Protein 4HD4 (pdb70)

Nearest PDB structures (foldseek):
  4j6v-assembly1_A  TM=1.002E+00  e=4.045E-57  Priestia megaterium
  6ei4-assembly1_A  TM=1.002E+00  e=2.184E-56  Priestia megaterium
  4j6u-assembly1_A  TM=1.002E+00  e=3.282E-56  Priestia megaterium
  8hpi-assembly1_B  TM=9.990E-01  e=5.672E-55  Priestia megaterium WSH-002
  3nq5-assembly1_A  TM=1.001E+00  e=9.032E-55  Priestia megaterium

InterPro domains:
  IPR002227 Tyrosinase copper-binding domain [PF00264] (34-242)
  IPR002227 Tyrosinase copper-binding domain [PR00092] (60-77)
  IPR002227 Tyrosinase copper-binding domain [PR00092] (89-94)
  IPR002227 Tyrosinase copper-binding domain [PR00092] (203-214)
  IPR002227 Tyrosinase copper-binding domain [PR00092] (223-241)
  IPR002227 Tyrosinase copper-binding domain [PS00497] (60-77)
  IPR002227 Tyrosinase copper-binding domain [PS00498] (224-235)
  IPR008922 Di-copper centre-containing domain superfamily [G3DSA:1.10.1280.10] (1-297)
  IPR008922 Di-copper centre-containing domain superfamily [SSF48056] (3-287)
  IPR050316 Tyrosinase and Hemocyanin [PTHR11474] (7-288)

Sequence (573 aa):
KYRVRKNVLHLTDTEKRDFVRTVLILKEKGIYDRYIAWHGAAGKFHTPPGSDRNAAHHMSSAFLPWHREYLLRFERDLQSINPEVTLPYWEWETDAQMQDPSQSQIWSADFMGGNGNPIKDFIVDTGPFAAGRWTTIDEQGNPSGGLKRNFGATKEAPTLPTRDDVLNALKITQYDTPPWDMTSQNSFRNQLEGFINGPQLHNRVHRWVGGQMGVFPTAPNDPVFFLHHANVDRIWAVWQIIHRNQNYQPMKNGPFGQNFRDPMYPWNTTPEDVMNHRKLGYVYDIELKYRVRKNVLHLTDTEKRDFVRTVLILKEKGIYDRYIAWHGAAGKFHTPPGSDRNAAHMSSAFLPWHREYLLRFERDLQSINPEVTLPYWEWETDAQMQDPSQSQIWSADFMGGNGNPIKDFIVDTGPFAAGRWTTIDEQGNPSGGLKRNFGATKEAPTLPTRDDVLNALKITQYDTPPWDMTSQNSFRNQLEGFINGPQLHNRVHRWVGGQMGVFPTAPNDPVFFLHHANVDRIWAVWQIIHRNQNYQPMKNGPFGQNFRDPMYPWNTTPEDVMNHRKLGYVYDIE

CATH classification: 1.10.1280.10

B-factor: mean 16.25, std 12.98, range [2.0, 130.89]

Secondary structure (DSSP, 8-state):
--EEEPBGGG--HHHHHHHHHHHHHHHHHT-HHHHHHHHHHHHT-BSSTTSS-BSSSSSTTHHHHHHHHHHHHHHHHHHH-TT----B--HHHHTTSS-GGGSGGGSTTTT----BGGGTTB--SSTTSTTTS--B-TTS-B----B--TT-SSS-SSPPPHHHHHHHHT---S--TT-STT-SS-HHHHHHT-TTSS-HHHHHHHHH-GGGGSGGGGGGSTHHHHHHHHHHHHHHHHHHHTTT---S-SSSSPTTTSTTS--TTSS--GGGGS-GGGGTEEEGGG-/--EEEPBGGG--HHHHHHHHHHHHHHHHTTHHHHHHHHHHHHHT-BSSTTSS-BSSSSSTTHHHHHHHHHHHHHHHHHHH-TT----B--HHHHTTSSSGGGSGGGSTTTT----BGGGTTB--SSTTSTTTS--B-TTSSB----B--TT-BTTBSS---HHHHHHHHT---S--TT-STT-SS-HHHHHHT-TTSS-HHHHHHHHH-GGGGSGGGGGGSTHHHHHHHHHHHHHHHHHHHS-S---S-SSSSPTTTSTTS--TTSS--TGGGS-TTTTTEEETT-

Solvent-accessible surface area: 22817 Å² total; per-residue (Å²): 130,211,42,39,0,68,9,2,79,120,18,74,106,86,56,15,165,62,4,11,154,3,1,58,66,0,33,141,92,14,33,0,22,9,3,7,22,4,1,16,16,0,14,63,20,38,3,70,50,53,25,68,36,8,2,0,14,41,0,0,0,0,3,0,0,5,1,10,0,0,3,50,1,0,118,39,0,41,95,53,40,97,153,9,26,0,4,0,4,30,0,11,41,4,22,103,69,173,56,24,42,129,6,108,0,14,43,70,81,0,0,0,11,61,9,33,91,152,96,97,72,23,0,63,64,8,20,0,2,40,86,144,5,102,2,20,54,95,84,8,65,81,56,64,4,0,79,0,38,23,24,67,44,178,76,0,78,62,1,1,60,125,97,45,6,98,69,0,20,147,32,74,60,0,0,21,92,64,37,23,68,76,1,105,112,1,0,0,0,50,0,1,1,50,56,134,40,11,48,4,6,26,28,0,19,107,9,0,13,31,20,0,28,85,51,36,19,0,0,0,0,2,0,0,1,0,0,1,0,0,1,4,13,5,0,3,35,2,31,88,94,31,174,155,58,81,1,40,3,94,148,131,11,25,69,6,0,14,17,149,18,38,0,3,2,10,88,21,19,0,65,85,2,29,66,10,104,169,20,23,0,1,0,29,82,63,146,129,204,44,54,0,75,8,1,72,111,20,69,107,88,56,14,166,60,4,10,153,2,1,58,62,0,28,143,92,16,34,0,22,12,3,8,26,5,4,16,16,0,12,55,18,36,3,65,42,63,32,68,32,4,2,0,30,32,0,0,0,1,4,0,0,8,1,9,0,0,3,51,1,0,115,39,0,42,92,50,41,99,154,9,28,0,2,0,4,29,0,12,48,4,22,138,71,180,66,24,29,120,7,105,0,14,38,71,74,0,0,0,14,55,8,37,88,151,98,97,72,22,0,58,63,8,21,0,1,37,85,140,7,96,1,18,42,99,108,15,53,76,56,68,5,0,83,0,37,24,24,69,48,200,89,0,80,65,2,0,58,133,93,42,8,66,71,0,22,147,30,77,60,1,0,23,92,59,37,17,65,83,0,114,112,0,0,0,0,35,0,0,0,51,35,128,39,7,43,4,10,24,29,0,21,89,10,0,13,31,21,0,25,78,47,43,17,0,0,0,0,2,0,1,2,0,0,2,0,0,2,6,21,1,0,3,38,0,7,122,105,24,67,118,53,70,4,47,3,99,145,134,12,28,59,5,0,14,18,153,19,34,1,3,2,11,87,21,20,0,62,84,1,10,41,12,98,170,21,22,0,17,2,40,113,80

Radius of gyration: 25.29 Å; Cα contacts (8 Å, |Δi|>4): 1157; chains: 2; bounding box: 57×52×77 Å

Foldseek 3Di:
DAAAAEEPVPADLVLQLLQLVLVLVCVVVVNLVVLLVQQLVQCPAALPPPDNHTLCDQFQNVQVNLLVSQLVVQVSSCVVPVNHGHYAHQQQVCLPDPHSQPDPCQDLSHQPHWADVVVVQQGCGHCQGFVNAWFADSVGHTDGGFGWHALPDPQQNTAAHPVLLVVLLPQQACWDPPGGCPTPSHSRNSCCDRDSDNHHVLNVLCRGDTLSNDRSRNSSRVVSSNHSVNSNQSVQVSCVVNVVYFRPDCDPHRASNHQCHQRPPGRDGVVNPRHVVVSPYDYPVVD/DPAAAEAPLPADLVLQLLQLVLVLVCVVVVNLLVLLVQQLVQCPCDLPPVDNDTLCDQFQNVQLNLLVSQLVVQVSSCVSPVNHGHYAHPVQVLLPDPDSQPDCCCDQSHQHGWADVVVVQFGCGHCQGFVNAWFADLVRHTDGGFGWHALPDPQQNTAAHPVLLVVLLVQAACWDPPRGCPTPSHSRNSCCDSPSPNHHVLSVLCRGDTLSNDRSRNSSRVVSSNHSVNSNQSVVVSCVVVVVPFGPPCDPHRQSNHQCHQRPPGRDGSVNPGDVVVSPYDYPVD

Structure (mmCIF, N/CA/C/O backbone):
data_4HD4
#
_entry.id   4HD4
#
_cell.length_a   48.000
_cell.length_b   78.580
_cell.length_c   85.890
_cell.angle_alpha   90.00
_cell.angle_beta   106.13
_cell.angle_gamma   90.00
#
_symmetry.space_group_name_H-M   'P 1 21 1'
#
loop_
_entity.id
_entity.type
_entity.pdbx_description
1 polymer Tyrosinase
2 non-polymer 'COPPER (II) ION'
3 water water
#
loop_
_atom_site.group_PDB
_atom_site.id
_atom_site.type_symbol
_atom_site.label_atom_id
_atom_site.label_alt_id
_atom_site.label_comp_id
_atom_site.label_asym_id
_atom_site.label_entity_id
_atom_site.label_seq_id
_atom_site.pdbx_PDB_ins_code
_atom_site.Cartn_x
_atom_site.Cartn_y
_atom_site.Cartn_z
_atom_site.occupancy
_atom_site.B_iso_or_equiv
_atom_site.auth_seq_id
_atom_site.auth_comp_id
_atom_site.auth_asym_id
_atom_site.auth_atom_id
_atom_site.pdbx_PDB_model_num
ATOM 1 N N . LYS A 1 4 ? 9.718 -3.733 4.556 1.00 36.00 4 LYS A N 1
ATOM 2 C CA . LYS A 1 4 ? 10.062 -3.880 3.148 1.00 37.66 4 LYS A CA 1
ATOM 3 C C . LYS A 1 4 ? 9.089 -3.141 2.237 1.00 46.47 4 LYS A C 1
ATOM 4 O O . LYS A 1 4 ? 9.274 -3.100 1.023 1.00 51.46 4 LYS A O 1
ATOM 10 N N . TYR A 1 5 ? 8.049 -2.566 2.825 1.00 44.20 5 TYR A N 1
ATOM 11 C CA . TYR A 1 5 ? 7.003 -1.919 2.049 1.00 49.19 5 TYR A CA 1
ATOM 12 C C . TYR A 1 5 ? 7.279 -0.430 1.867 1.00 37.63 5 TYR A C 1
ATOM 13 O O . TYR A 1 5 ? 7.198 0.085 0.754 1.00 37.38 5 TYR A O 1
ATOM 22 N N . ARG A 1 6 ? 7.616 0.263 2.951 1.00 28.22 6 ARG A N 1
ATOM 23 C CA . ARG A 1 6 ? 7.930 1.689 2.866 1.00 24.52 6 ARG A CA 1
ATOM 24 C C . ARG A 1 6 ? 9.257 1.856 2.156 1.00 19.55 6 ARG A C 1
ATOM 25 O O . ARG A 1 6 ? 10.280 1.387 2.656 1.00 16.20 6 ARG A O 1
ATOM 33 N N . VAL A 1 7 ? 9.259 2.508 1.001 1.00 15.10 7 VAL A N 1
ATOM 34 C CA . VAL A 1 7 ? 10.513 2.728 0.303 1.00 13.63 7 VAL A CA 1
ATOM 35 C C . VAL A 1 7 ? 10.987 4.172 0.475 1.00 12.19 7 VAL A C 1
ATOM 36 O O . VAL A 1 7 ? 10.274 5.138 0.168 1.00 11.17 7 VAL A O 1
ATOM 40 N N . ARG A 1 8 ? 12.195 4.306 0.999 1.00 11.66 8 ARG A N 1
ATOM 41 C CA . ARG A 1 8 ? 12.802 5.611 1.142 1.00 10.13 8 ARG A CA 1
ATOM 42 C C . ARG A 1 8 ? 13.628 5.904 -0.114 1.00 10.32 8 ARG A C 1
ATOM 43 O O . ARG A 1 8 ? 14.532 5.152 -0.462 1.00 11.59 8 ARG A O 1
ATOM 51 N N . LYS A 1 9 ? 13.257 6.986 -0.799 1.00 8.06 9 LYS A N 1
ATOM 52 C CA . LYS A 1 9 ? 13.785 7.338 -2.117 1.00 11.62 9 LYS A CA 1
ATOM 53 C C . LYS A 1 9 ? 14.825 8.447 -2.072 1.00 11.25 9 LYS A C 1
ATOM 54 O O . LYS A 1 9 ? 14.754 9.345 -1.234 1.00 10.32 9 LYS A O 1
ATOM 60 N N . ASN A 1 10 ? 15.777 8.382 -2.994 1.00 7.81 10 ASN A N 1
ATOM 61 C CA . ASN A 1 10 ? 16.719 9.475 -3.233 1.00 10.21 10 ASN A CA 1
ATOM 62 C C . ASN A 1 10 ? 15.948 10.748 -3.570 1.00 9.88 10 ASN A C 1
ATOM 63 O O . ASN A 1 10 ? 15.021 10.725 -4.392 1.00 10.44 10 ASN A O 1
ATOM 68 N N . VAL A 1 11 ? 16.304 11.856 -2.920 1.00 9.99 11 VAL A N 1
ATOM 69 C CA . VAL A 1 11 ? 15.640 13.139 -3.183 1.00 12.36 11 VAL A CA 1
ATOM 70 C C . VAL A 1 11 ? 15.563 13.517 -4.672 1.00 12.92 11 VAL A C 1
ATOM 71 O O . VAL A 1 11 ? 14.565 14.074 -5.137 1.00 14.50 11 VAL A O 1
ATOM 75 N N . LEU A 1 12 ? 16.616 13.211 -5.415 1.00 17.49 12 LEU A N 1
ATOM 76 C CA . LEU A 1 12 ? 16.671 13.559 -6.832 1.00 20.57 12 LEU A CA 1
ATOM 77 C C . LEU A 1 12 ? 15.744 12.702 -7.691 1.00 20.65 12 LEU A C 1
ATOM 78 O O . LEU A 1 12 ? 15.612 12.950 -8.888 1.00 24.60 12 LEU A O 1
ATOM 83 N N . HIS A 1 13 ? 15.113 11.699 -7.085 1.00 16.63 13 HIS A N 1
ATOM 84 C CA . HIS A 1 13 ? 14.210 10.794 -7.805 1.00 20.65 13 HIS A CA 1
ATOM 85 C C . HIS A 1 13 ? 12.759 11.115 -7.523 1.00 19.49 13 HIS A C 1
ATOM 86 O O . HIS A 1 13 ? 11.853 10.521 -8.112 1.00 21.98 13 HIS A O 1
ATOM 93 N N . LEU A 1 14 ? 12.537 12.029 -6.587 1.00 19.71 14 LEU A N 1
ATOM 94 C CA . LEU A 1 14 ? 11.187 12.345 -6.153 1.00 17.35 14 LEU A CA 1
ATOM 95 C C . LEU A 1 14 ? 10.464 13.100 -7.245 1.00 16.46 14 LEU A C 1
ATOM 96 O O . LEU A 1 14 ? 11.037 13.981 -7.873 1.00 20.30 14 LEU A O 1
ATOM 101 N N . THR A 1 15 ? 9.197 12.765 -7.454 1.00 19.43 15 THR A N 1
ATOM 102 C CA . THR A 1 15 ? 8.369 13.532 -8.364 1.00 21.87 15 THR A CA 1
ATOM 103 C C . THR A 1 15 ? 8.010 14.853 -7.703 1.00 21.99 15 THR A C 1
ATOM 104 O O . THR A 1 15 ? 8.180 15.025 -6.491 1.00 19.75 15 THR A O 1
ATOM 108 N N . ASP A 1 16 ? 7.515 15.788 -8.505 1.00 19.32 16 ASP A N 1
ATOM 109 C CA . ASP A 1 16 ? 7.106 17.085 -7.988 1.00 24.91 16 ASP A CA 1
ATOM 110 C C . ASP A 1 16 ? 6.048 16.936 -6.904 1.00 22.65 16 ASP A C 1
ATOM 111 O O . ASP A 1 16 ? 6.118 17.600 -5.870 1.00 20.99 16 ASP A O 1
ATOM 116 N N . THR A 1 17 ? 5.064 16.072 -7.138 1.00 21.50 17 THR A N 1
ATOM 117 C CA . THR A 1 17 ? 4.006 15.888 -6.152 1.00 20.69 17 THR A CA 1
ATOM 118 C C . THR A 1 17 ? 4.531 15.206 -4.879 1.00 18.55 17 THR A C 1
ATOM 119 O O . THR A 1 17 ? 4.115 15.555 -3.775 1.00 18.37 17 THR A O 1
ATOM 123 N N . GLU A 1 18 ? 5.469 14.270 -5.023 1.00 18.58 18 GLU A N 1
ATOM 124 C CA . GLU A 1 18 ? 6.076 13.632 -3.849 1.00 18.40 18 GLU A CA 1
ATOM 125 C C . GLU A 1 18 ? 6.784 14.670 -2.971 1.00 15.98 18 GLU A C 1
ATOM 126 O O . GLU A 1 18 ? 6.727 14.611 -1.744 1.00 15.55 18 GLU A O 1
ATOM 132 N N . LYS A 1 19 ? 7.463 15.611 -3.606 1.00 15.69 19 LYS A N 1
ATOM 133 C CA . LYS A 1 19 ? 8.160 16.658 -2.873 1.00 16.87 19 LYS A CA 1
ATOM 134 C C . LYS A 1 19 ? 7.168 17.575 -2.197 1.00 14.73 19 LYS A C 1
ATOM 135 O O . LYS A 1 19 ? 7.363 17.970 -1.054 1.00 12.40 19 LYS A O 1
ATOM 141 N N . ARG A 1 20 ? 6.095 17.899 -2.913 1.00 15.86 20 ARG A N 1
ATOM 142 C CA . ARG A 1 20 ? 5.041 18.755 -2.389 1.00 19.20 20 ARG A CA 1
ATOM 143 C C . ARG A 1 20 ? 4.382 18.104 -1.175 1.00 15.50 20 ARG A C 1
ATOM 144 O O . ARG A 1 20 ? 4.098 18.766 -0.172 1.00 14.94 20 ARG A O 1
ATOM 152 N N . ASP A 1 21 ? 4.144 16.800 -1.282 1.00 15.33 21 ASP A N 1
ATOM 153 C CA . ASP A 1 21 ? 3.454 16.062 -0.234 1.00 16.66 21 ASP A CA 1
ATOM 154 C C . ASP A 1 21 ? 4.318 15.907 1.005 1.00 12.10 21 ASP A C 1
ATOM 155 O O . ASP A 1 21 ? 3.817 15.985 2.111 1.00 10.67 21 ASP A O 1
ATOM 160 N N . PHE A 1 22 ? 5.612 15.688 0.816 1.00 11.53 22 PHE A N 1
ATOM 161 C CA . PHE A 1 22 ? 6.539 15.631 1.942 1.00 9.84 22 PHE A CA 1
ATOM 162 C C . PHE A 1 22 ? 6.578 16.960 2.680 1.00 10.88 22 PHE A C 1
ATOM 163 O O . PHE A 1 22 ? 6.424 17.008 3.898 1.00 10.19 22 PHE A O 1
ATOM 171 N N . VAL A 1 23 ? 6.799 18.045 1.940 1.00 8.65 23 VAL A N 1
ATOM 172 C CA . VAL A 1 23 ? 6.839 19.363 2.558 1.00 8.41 23 VAL A CA 1
ATOM 173 C C . VAL A 1 23 ? 5.554 19.649 3.309 1.00 12.12 23 VAL A C 1
ATOM 174 O O . VAL A 1 23 ? 5.583 20.100 4.450 1.00 10.87 23 VAL A O 1
ATOM 178 N N . ARG A 1 24 ? 4.425 19.401 2.650 1.00 9.14 24 ARG A N 1
ATOM 179 C CA . ARG A 1 24 ? 3.108 19.630 3.244 1.00 13.03 24 ARG A CA 1
ATOM 180 C C . ARG A 1 24 ? 2.970 18.899 4.575 1.00 11.63 24 ARG A C 1
ATOM 181 O O . ARG A 1 24 ? 2.435 19.426 5.549 1.00 11.90 24 ARG A O 1
ATOM 189 N N . THR A 1 25 ? 3.426 17.652 4.583 1.00 10.68 25 THR A N 1
ATOM 190 C CA . THR A 1 25 ? 3.309 16.792 5.749 1.00 8.25 25 THR A CA 1
ATOM 191 C C . THR A 1 25 ? 4.185 17.283 6.894 1.00 8.48 25 THR A C 1
ATOM 192 O O . THR A 1 25 ? 3.755 17.286 8.045 1.00 8.60 25 THR A O 1
ATOM 196 N N . VAL A 1 26 ? 5.411 17.693 6.590 1.00 7.68 26 VAL A N 1
ATOM 197 C CA . VAL A 1 26 ? 6.301 18.228 7.626 1.00 6.90 26 VAL A CA 1
ATOM 198 C C . VAL A 1 26 ? 5.683 19.481 8.245 1.00 7.47 26 VAL A C 1
ATOM 199 O O . VAL A 1 26 ? 5.732 19.688 9.457 1.00 7.67 26 VAL A O 1
ATOM 203 N N . LEU A 1 27 ? 5.099 20.325 7.398 1.00 8.23 27 LEU A N 1
ATOM 204 C CA . LEU A 1 27 ? 4.473 21.558 7.887 1.00 7.03 27 LEU A CA 1
ATOM 205 C C . LEU A 1 27 ? 3.275 21.283 8.801 1.00 11.60 27 LEU A C 1
ATOM 206 O O . LEU A 1 27 ? 2.989 22.048 9.732 1.00 9.08 27 LEU A O 1
ATOM 211 N N . ILE A 1 28 ? 2.581 20.180 8.556 1.00 8.22 28 ILE A N 1
ATOM 212 C CA . ILE A 1 28 ? 1.492 19.771 9.448 1.00 11.04 28 ILE A CA 1
ATOM 213 C C . ILE A 1 28 ? 2.044 19.291 10.801 1.00 9.79 28 ILE A C 1
ATOM 214 O O . ILE A 1 28 ? 1.534 19.669 11.864 1.00 9.92 28 ILE A O 1
ATOM 219 N N . LEU A 1 29 ? 3.091 18.468 10.748 1.00 7.79 29 LEU A N 1
ATOM 220 C CA . LEU A 1 29 ? 3.767 18.001 11.960 1.00 9.04 29 LEU A CA 1
ATOM 221 C C . LEU A 1 29 ? 4.225 19.185 12.793 1.00 9.71 29 LEU A C 1
ATOM 222 O O . LEU A 1 29 ? 4.139 19.165 14.020 1.00 9.44 29 LEU A O 1
ATOM 227 N N . LYS A 1 30 ? 4.717 20.218 12.117 1.00 7.64 30 LYS A N 1
ATOM 228 C CA . LYS A 1 30 ? 5.168 21.425 12.792 1.00 6.25 30 LYS A CA 1
ATOM 229 C C . LYS A 1 30 ? 3.973 22.127 13.455 1.00 9.84 30 LYS A C 1
ATOM 230 O O . LYS A 1 30 ? 4.032 22.512 14.628 1.00 10.31 30 LYS A O 1
ATOM 236 N N . GLU A 1 31 ? 2.896 22.298 12.697 1.00 9.10 31 GLU A N 1
ATOM 237 C CA . GLU A 1 31 ? 1.734 23.048 13.185 1.00 13.02 31 GLU A CA 1
ATOM 238 C C . GLU A 1 31 ? 1.093 22.361 14.395 1.00 13.24 31 GLU A C 1
ATOM 239 O O . GLU A 1 31 ? 0.595 23.025 15.316 1.00 13.80 31 GLU A O 1
ATOM 245 N N . LYS A 1 32 ? 1.104 21.036 14.386 1.00 12.53 32 LYS A N 1
ATOM 246 C CA . LYS A 1 32 ? 0.506 20.253 15.469 1.00 13.28 32 LYS A CA 1
ATOM 247 C C . LYS A 1 32 ? 1.318 20.270 16.756 1.00 16.34 32 LYS A C 1
ATOM 248 O O . LYS A 1 32 ? 0.804 19.925 17.821 1.00 19.19 32 LYS A O 1
ATOM 254 N N . GLY A 1 33 ? 2.585 20.653 16.655 1.00 12.71 33 GLY A N 1
ATOM 255 C CA . GLY A 1 33 ? 3.457 20.730 17.822 1.00 13.86 33 GLY A CA 1
ATOM 256 C C . GLY A 1 33 ? 4.330 19.498 17.966 1.00 11.59 33 GLY A C 1
ATOM 257 O O . GLY A 1 33 ? 5.135 19.385 18.898 1.00 11.57 33 GLY A O 1
ATOM 258 N N . ILE A 1 34 ? 4.170 18.577 17.020 1.00 11.31 34 ILE A N 1
ATOM 259 C CA . ILE A 1 34 ? 4.854 17.287 17.045 1.00 10.18 34 ILE A CA 1
ATOM 260 C C . ILE A 1 34 ? 6.327 17.409 16.645 1.00 8.58 34 ILE A C 1
ATOM 261 O O . ILE A 1 34 ? 7.203 16.781 17.235 1.00 7.51 34 ILE A O 1
ATOM 266 N N . TYR A 1 35 ? 6.599 18.234 15.642 1.00 7.01 35 TYR A N 1
ATOM 267 C CA . TYR A 1 35 ? 7.961 18.408 15.157 1.00 8.82 35 TYR A CA 1
ATOM 268 C C . TYR A 1 35 ? 8.883 18.837 16.298 1.00 8.55 35 TYR A C 1
ATOM 269 O O . TYR A 1 35 ? 10.012 18.347 16.410 1.00 6.33 35 TYR A O 1
ATOM 278 N N . ASP A 1 36 ? 8.400 19.741 17.150 1.00 4.27 36 ASP A N 1
ATOM 279 C CA . ASP A 1 36 ? 9.175 20.213 18.296 1.00 8.74 36 ASP A CA 1
ATOM 280 C C . ASP A 1 36 ? 9.700 19.088 19.187 1.00 6.43 36 ASP A C 1
ATOM 281 O O . ASP A 1 36 ? 10.784 19.204 19.745 1.00 7.81 36 ASP A O 1
ATOM 286 N N . ARG A 1 37 ? 8.946 18.000 19.312 1.00 7.55 37 ARG A N 1
ATOM 287 C CA . ARG A 1 37 ? 9.424 16.868 20.112 1.00 6.40 37 ARG A CA 1
ATOM 288 C C . ARG A 1 37 ? 10.731 16.313 19.561 1.00 6.46 37 ARG A C 1
ATOM 289 O O . ARG A 1 37 ? 11.611 15.884 20.313 1.00 5.36 37 ARG A O 1
ATOM 297 N N . TYR A 1 38 ? 10.864 16.320 18.242 1.00 7.06 38 TYR A N 1
ATOM 298 C CA . TYR A 1 38 ? 12.088 15.798 17.630 1.00 5.47 38 TYR A CA 1
ATOM 299 C C . TYR A 1 38 ? 13.272 16.714 17.855 1.00 6.66 38 TYR A C 1
ATOM 300 O O . TYR A 1 38 ? 14.378 16.242 18.105 1.00 8.71 38 TYR A O 1
ATOM 309 N N . ILE A 1 39 ? 13.055 18.023 17.788 1.00 6.33 39 ILE A N 1
ATOM 310 C CA . ILE A 1 39 ? 14.145 18.930 18.104 1.00 5.78 39 ILE A CA 1
ATOM 311 C C . ILE A 1 39 ? 14.571 18.698 19.547 1.00 4.40 39 ILE A C 1
ATOM 312 O O . ILE A 1 39 ? 15.754 18.593 19.839 1.00 5.75 39 ILE A O 1
ATOM 317 N N . ALA A 1 40 ? 13.595 18.620 20.445 1.00 5.87 40 ALA A N 1
ATOM 318 C CA . ALA A 1 40 ? 13.896 18.483 21.872 1.00 7.93 40 ALA A CA 1
ATOM 319 C C . ALA A 1 40 ? 14.595 17.159 22.232 1.00 6.53 40 ALA A C 1
ATOM 320 O O . ALA A 1 40 ? 15.580 17.166 22.974 1.00 7.10 40 ALA A O 1
ATOM 322 N N . TRP A 1 41 ? 14.099 16.038 21.711 1.00 5.90 41 TRP A N 1
ATOM 323 C CA . TRP A 1 41 ? 14.708 14.733 21.992 1.00 7.98 41 TRP A CA 1
ATOM 324 C C . TRP A 1 41 ? 16.180 14.720 21.592 1.00 6.95 41 TRP A C 1
ATOM 325 O O . TRP A 1 41 ? 17.031 14.168 22.295 1.00 6.36 41 TRP A O 1
ATOM 336 N N . HIS A 1 42 ? 16.481 15.295 20.433 1.00 7.36 42 HIS A N 1
ATOM 337 C CA . HIS A 1 42 ? 17.848 15.278 19.933 1.00 7.16 42 HIS A CA 1
ATOM 338 C C . HIS A 1 42 ? 18.742 16.118 20.838 1.00 8.19 42 HIS A C 1
ATOM 339 O O . HIS A 1 42 ? 19.870 15.737 21.144 1.00 8.32 42 HIS A O 1
ATOM 346 N N . GLY A 1 43 ? 18.222 17.253 21.289 1.00 8.17 43 GLY A N 1
ATOM 347 C CA . GLY A 1 43 ? 18.983 18.104 22.187 1.00 8.89 43 GLY A CA 1
ATOM 348 C C . GLY A 1 43 ? 19.200 17.420 23.532 1.00 10.63 43 GLY A C 1
ATOM 349 O O . GLY A 1 43 ? 20.292 17.489 24.103 1.00 9.47 43 GLY A O 1
ATOM 350 N N . ALA A 1 44 ? 18.153 16.764 24.037 1.00 9.26 44 ALA A N 1
ATOM 351 C CA . ALA A 1 44 ? 18.222 16.046 25.309 1.00 8.42 44 ALA A CA 1
ATOM 352 C C . ALA A 1 44 ? 19.268 14.943 25.296 1.00 6.92 44 ALA A C 1
ATOM 353 O O . ALA A 1 44 ? 20.007 14.760 26.263 1.00 6.81 44 ALA A O 1
ATOM 355 N N . ALA A 1 45 ? 19.305 14.178 24.210 1.00 4.84 45 ALA A N 1
ATOM 356 C CA . ALA A 1 45 ? 20.238 13.051 24.123 1.00 5.37 45 ALA A CA 1
ATOM 357 C C . ALA A 1 45 ? 21.679 13.527 24.104 1.00 8.88 45 ALA A C 1
ATOM 358 O O . ALA A 1 45 ? 22.556 12.932 24.730 1.00 9.51 45 ALA A O 1
ATOM 360 N N . GLY A 1 46 ? 21.906 14.629 23.399 1.00 8.55 46 GLY A N 1
ATOM 361 C CA . GLY A 1 46 ? 23.226 15.222 23.272 1.00 12.95 46 GLY A CA 1
ATOM 362 C C . GLY A 1 46 ? 23.813 15.687 24.589 1.00 14.51 46 GLY A C 1
ATOM 363 O O . GLY A 1 46 ? 25.025 15.799 24.723 1.00 17.03 46 GLY A O 1
ATOM 364 N N . LYS A 1 47 ? 22.954 15.943 25.566 1.00 14.27 47 LYS A N 1
ATOM 365 C CA . LYS A 1 47 ? 23.397 16.383 26.886 1.00 14.66 47 LYS A CA 1
ATOM 366 C C . LYS A 1 47 ? 23.446 15.231 27.888 1.00 14.70 47 LYS A C 1
ATOM 367 O O . LYS A 1 47 ? 23.791 15.437 29.055 1.00 15.70 47 LYS A O 1
ATOM 373 N N . PHE A 1 48 ? 23.108 14.027 27.422 1.00 9.37 48 PHE A N 1
ATOM 374 C CA . PHE A 1 48 ? 23.103 12.828 28.261 1.00 9.34 48 PHE A CA 1
ATOM 375 C C . PHE A 1 48 ? 24.404 12.064 28.078 1.00 12.18 48 PHE A C 1
ATOM 376 O O . PHE A 1 48 ? 24.554 11.268 27.152 1.00 11.43 48 PHE A O 1
ATOM 384 N N . HIS A 1 49 ? 25.347 12.314 28.971 1.00 11.21 49 HIS A N 1
ATOM 385 C CA . HIS A 1 49 ? 26.699 11.805 28.794 1.00 12.66 49 HIS A CA 1
ATOM 386 C C . HIS A 1 49 ? 26.891 10.405 29.358 1.00 9.53 49 HIS A C 1
ATOM 387 O O . HIS A 1 49 ? 26.407 10.090 30.450 1.00 10.70 49 HIS A O 1
ATOM 394 N N . THR A 1 50 ? 27.596 9.566 28.601 1.00 8.58 50 THR A N 1
ATOM 395 C CA . THR A 1 50 ? 27.769 8.167 28.954 1.00 10.14 50 THR A CA 1
ATOM 396 C C . THR A 1 50 ? 29.245 7.774 29.040 1.00 10.26 50 THR A C 1
ATOM 397 O O . THR A 1 50 ? 29.858 7.411 28.022 1.00 11.33 50 THR A O 1
ATOM 401 N N . PRO A 1 51 ? 29.824 7.820 30.250 1.00 9.42 51 PRO A N 1
ATOM 402 C CA . PRO A 1 51 ? 29.212 8.222 31.523 1.00 10.99 51 PRO A CA 1
ATOM 403 C C . PRO A 1 51 ? 29.342 9.724 31.769 1.00 12.20 51 PRO A C 1
ATOM 404 O O . PRO A 1 51 ? 30.013 10.410 31.004 1.00 12.69 51 PRO A O 1
ATOM 408 N N . PRO A 1 52 ? 28.686 10.239 32.819 1.00 11.89 52 PRO A N 1
ATOM 409 C CA . PRO A 1 52 ? 28.810 11.656 33.161 1.00 14.47 52 PRO A CA 1
ATOM 410 C C . PRO A 1 52 ? 30.272 12.086 33.186 1.00 17.14 52 PRO A C 1
ATOM 411 O O . PRO A 1 52 ? 31.111 11.391 33.754 1.00 16.05 52 PRO A O 1
ATOM 415 N N . GLY A 1 53 ? 30.606 13.191 32.569 1.00 18.64 53 GLY A N 1
ATOM 416 C CA . GLY A 1 53 ? 31.993 13.590 32.516 1.00 19.65 53 GLY A CA 1
ATOM 417 C C . GLY A 1 53 ? 32.681 13.221 31.210 1.00 20.67 53 GLY A C 1
ATOM 418 O O . GLY A 1 53 ? 33.703 13.765 30.890 1.00 22.17 53 GLY A O 1
ATOM 419 N N . SER A 1 54 ? 32.106 12.297 30.457 1.00 16.06 54 SER A N 1
ATOM 420 C CA . SER A 1 54 ? 32.671 11.906 29.178 1.00 15.97 54 SER A CA 1
ATOM 421 C C . SER A 1 54 ? 32.052 12.745 28.061 1.00 16.86 54 SER A C 1
ATOM 422 O O . SER A 1 54 ? 30.969 13.254 28.223 1.00 18.34 54 SER A O 1
ATOM 425 N N . ASP A 1 55 ? 32.730 12.876 26.929 1.00 17.77 55 ASP A N 1
ATOM 426 C CA . ASP A 1 55 ? 32.109 13.534 25.789 1.00 14.07 55 ASP A CA 1
ATOM 427 C C . ASP A 1 55 ? 31.153 12.607 25.030 1.00 15.03 55 ASP A C 1
ATOM 428 O O . ASP A 1 55 ? 30.350 13.077 24.250 1.00 13.68 55 ASP A O 1
ATOM 433 N N . ARG A 1 56 ? 31.239 11.302 25.270 1.00 13.33 56 ARG A N 1
ATOM 434 C CA . ARG A 1 56 ? 30.271 10.399 24.694 1.00 10.77 56 ARG A CA 1
ATOM 435 C C . ARG A 1 56 ? 28.915 10.801 25.211 1.00 11.69 56 ARG A C 1
ATOM 436 O O . ARG A 1 56 ? 28.774 11.203 26.342 1.00 11.44 56 ARG A O 1
ATOM 444 N N . ASN A 1 57 ? 27.920 10.691 24.350 1.00 11.26 57 ASN A N 1
ATOM 445 C CA . ASN A 1 57 ? 26.547 10.894 24.794 1.00 8.88 57 ASN A CA 1
ATOM 446 C C . ASN A 1 57 ? 25.601 9.923 24.142 1.00 8.29 57 ASN A C 1
ATOM 447 O O . ASN A 1 57 ? 26.021 9.108 23.359 1.00 6.75 57 ASN A O 1
ATOM 452 N N . ALA A 1 58 ? 24.330 9.989 24.511 1.00 8.15 58 ALA A N 1
ATOM 453 C CA . ALA A 1 58 ? 23.400 8.970 24.048 1.00 5.19 58 ALA A CA 1
ATOM 454 C C . ALA A 1 58 ? 23.236 8.919 22.529 1.00 6.93 58 ALA A C 1
ATOM 455 O O . ALA A 1 58 ? 22.936 7.849 21.954 1.00 5.42 58 ALA A O 1
ATOM 457 N N . ALA A 1 59 ? 23.432 10.064 21.881 1.00 6.13 59 ALA A N 1
ATOM 458 C CA . ALA A 1 59 ? 23.122 10.194 20.464 1.00 7.93 59 ALA A CA 1
ATOM 459 C C . ALA A 1 59 ? 24.347 10.273 19.558 1.00 7.86 59 ALA A C 1
ATOM 460 O O . ALA A 1 59 ? 24.210 10.114 18.346 1.00 8.33 59 ALA A O 1
ATOM 462 N N A HIS A 1 60 ? 25.528 10.493 20.137 0.24 8.46 60 HIS A N 1
ATOM 463 N N B HIS A 1 60 ? 25.448 10.745 20.096 0.76 8.46 60 HIS A N 1
ATOM 464 C CA A HIS A 1 60 ? 26.709 10.721 19.307 0.24 10.37 60 HIS A CA 1
ATOM 465 C CA B HIS A 1 60 ? 26.619 10.714 19.319 0.76 10.37 60 HIS A CA 1
ATOM 466 C C A HIS A 1 60 ? 28.043 10.229 19.882 0.24 9.19 60 HIS A C 1
ATOM 467 C C B HIS A 1 60 ? 27.855 10.584 20.114 0.76 9.19 60 HIS A C 1
ATOM 468 O O A HIS A 1 60 ? 28.093 9.448 20.841 0.24 8.57 60 HIS A O 1
ATOM 469 O O B HIS A 1 60 ? 27.888 10.645 21.328 0.76 8.57 60 HIS A O 1
ATOM 482 N N . MET A 1 61 ? 28.989 10.803 19.320 1.00 9.85 61 MET A N 1
ATOM 483 C CA . MET A 1 61 ? 30.366 10.568 19.790 1.00 7.17 61 MET A CA 1
ATOM 484 C C . MET A 1 61 ? 30.666 9.204 20.461 1.00 10.39 61 MET A C 1
ATOM 485 O O . MET A 1 61 ? 31.627 9.055 21.194 1.00 6.41 61 MET A O 1
ATOM 490 N N . SER A 1 62 ? 29.828 8.221 20.156 1.00 8.07 62 SER A N 1
ATOM 491 C CA . SER A 1 62 ? 30.028 6.829 20.576 1.00 9.03 62 SER A CA 1
ATOM 492 C C . SER A 1 62 ? 29.212 5.853 19.694 1.00 5.58 62 SER A C 1
ATOM 493 O O . SER A 1 62 ? 28.604 6.256 18.731 1.00 7.80 62 SER A O 1
ATOM 496 N N . SER A 1 63 ? 29.225 4.573 20.061 1.00 4.35 63 SER A N 1
ATOM 497 C CA . SER A 1 63 ? 28.651 3.506 19.240 1.00 5.69 63 SER A CA 1
ATOM 498 C C . SER A 1 63 ? 27.165 3.664 18.917 1.00 4.08 63 SER A C 1
ATOM 499 O O . SER A 1 63 ? 26.707 3.222 17.865 1.00 5.04 63 SER A O 1
ATOM 502 N N . ALA A 1 64 ? 26.406 4.253 19.837 1.00 4.60 64 ALA A N 1
ATOM 503 C CA . ALA A 1 64 ? 24.950 4.365 19.645 1.00 2.01 64 ALA A CA 1
ATOM 504 C C . ALA A 1 64 ? 24.552 5.390 18.591 1.00 4.56 64 ALA A C 1
ATOM 505 O O . ALA A 1 64 ? 23.383 5.491 18.231 1.00 3.77 64 ALA A O 1
ATOM 507 N N . PHE A 1 65 ? 25.519 6.163 18.106 1.00 3.96 65 PHE A N 1
ATOM 508 C CA . PHE A 1 65 ? 25.244 7.195 17.111 1.00 3.95 65 PHE A CA 1
ATOM 509 C C . PHE A 1 65 ? 24.316 6.675 16.001 1.00 3.56 65 PHE A C 1
ATOM 510 O O . PHE A 1 65 ? 23.296 7.298 15.685 1.00 3.48 65 PHE A O 1
ATOM 518 N N . LEU A 1 66 ? 24.665 5.524 15.423 1.00 4.15 66 LEU A N 1
ATOM 519 C CA . LEU A 1 66 ? 23.894 4.984 14.303 1.00 2.59 66 LEU A CA 1
ATOM 520 C C . LEU A 1 66 ? 22.502 4.455 14.689 1.00 2.07 66 LEU A C 1
ATOM 521 O O . LEU A 1 66 ? 21.503 4.844 14.093 1.00 4.20 66 LEU A O 1
ATOM 526 N N . PRO A 1 67 ? 22.420 3.569 15.687 1.00 2.25 67 PRO A N 1
ATOM 527 C CA . PRO A 1 67 ? 21.085 3.073 16.050 1.00 2.57 67 PRO A CA 1
ATOM 528 C C . PRO A 1 67 ? 20.175 4.154 16.629 1.00 2.90 67 PRO A C 1
ATOM 529 O O . PRO A 1 67 ? 18.973 4.090 16.398 1.00 2.00 67 PRO A O 1
ATOM 533 N N . TRP A 1 68 ? 20.743 5.097 17.379 1.00 2.34 68 TRP A N 1
ATOM 534 C CA . TRP A 1 68 ? 19.956 6.192 17.960 1.00 3.06 68 TRP A CA 1
ATOM 535 C C . TRP A 1 68 ? 19.267 6.964 16.840 1.00 2.45 68 TRP A C 1
ATOM 536 O O . TRP A 1 68 ? 18.064 7.232 16.909 1.00 4.91 68 TRP A O 1
ATOM 547 N N . HIS A 1 69 ? 20.015 7.300 15.795 1.00 2.00 69 HIS A N 1
ATOM 548 C CA . HIS A 1 69 ? 19.421 8.080 14.713 1.00 2.11 69 HIS A CA 1
ATOM 549 C C . HIS A 1 69 ? 18.463 7.245 13.867 1.00 5.77 69 HIS A C 1
ATOM 550 O O . HIS A 1 69 ? 17.455 7.771 13.367 1.00 3.89 69 HIS A O 1
ATOM 557 N N . ARG A 1 70 ? 18.743 5.948 13.748 1.00 2.88 70 ARG A N 1
ATOM 558 C CA . ARG A 1 70 ? 17.809 5.050 13.069 1.00 4.22 70 ARG A CA 1
ATOM 559 C C . ARG A 1 70 ? 16.458 5.037 13.780 1.00 3.96 70 ARG A C 1
ATOM 560 O O . ARG A 1 70 ? 15.405 5.160 13.143 1.00 5.72 70 ARG A O 1
ATOM 568 N N . GLU A 1 71 ? 16.486 4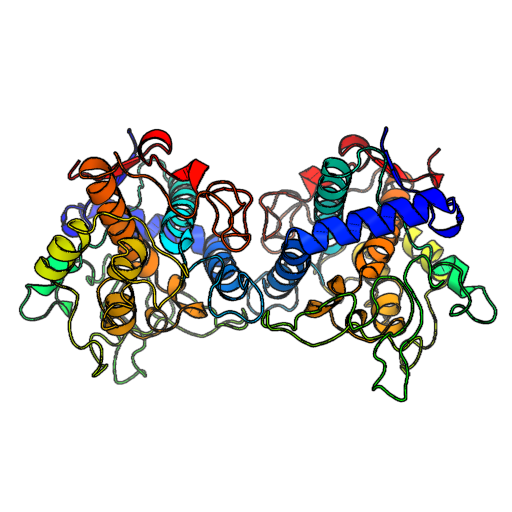.919 15.102 1.00 2.55 71 GLU A N 1
ATOM 569 C CA . GLU A 1 71 ? 15.256 4.964 15.883 1.00 5.21 71 GLU A CA 1
ATOM 570 C C . GLU A 1 71 ? 14.561 6.336 15.766 1.00 5.27 71 GLU A C 1
ATOM 571 O O . GLU A 1 71 ? 13.327 6.415 15.642 1.00 5.12 71 GLU A O 1
ATOM 577 N N . TYR A 1 72 ? 15.360 7.403 15.781 1.00 4.11 72 TYR A N 1
ATOM 578 C CA . TYR A 1 72 ? 14.850 8.773 15.733 1.00 4.60 72 TYR A CA 1
ATOM 579 C C . TYR A 1 72 ? 14.091 8.929 14.426 1.00 4.27 72 TYR A C 1
ATOM 580 O O . TYR A 1 72 ? 12.937 9.376 14.431 1.00 7.00 72 TYR A O 1
ATOM 589 N N . LEU A 1 73 ? 14.713 8.498 13.319 1.00 5.24 73 LEU A N 1
ATOM 590 C CA . LEU A 1 73 ? 14.096 8.617 11.995 1.00 4.45 73 LEU A CA 1
ATOM 591 C C . LEU A 1 73 ? 12.862 7.734 11.863 1.00 6.01 73 LEU A C 1
ATOM 592 O O . LEU A 1 73 ? 11.884 8.110 11.207 1.00 6.86 73 LEU A O 1
ATOM 597 N N . LEU A 1 74 ? 12.918 6.539 12.444 1.00 5.63 74 LEU A N 1
ATOM 598 C CA . LEU A 1 74 ? 11.772 5.643 12.401 1.00 4.45 74 LEU A CA 1
ATOM 599 C C . LEU A 1 74 ? 10.548 6.324 13.009 1.00 7.08 74 LEU A C 1
ATOM 600 O O . LEU A 1 74 ? 9.468 6.324 12.410 1.00 7.47 74 LEU A O 1
ATOM 605 N N . ARG A 1 75 ? 10.719 6.901 14.199 1.00 6.03 75 ARG A N 1
ATOM 606 C CA . ARG A 1 75 ? 9.609 7.557 14.878 1.00 6.20 75 ARG A CA 1
ATOM 607 C C . ARG A 1 75 ? 9.105 8.728 14.045 1.00 6.71 75 ARG A C 1
ATOM 608 O O . ARG A 1 75 ? 7.896 8.948 13.922 1.00 8.24 75 ARG A O 1
ATOM 616 N N . PHE A 1 76 ? 10.037 9.474 13.467 1.00 5.82 76 PHE A N 1
ATOM 617 C CA . PHE A 1 76 ? 9.672 10.608 12.633 1.00 7.63 76 PHE A CA 1
ATOM 618 C C . PHE A 1 76 ? 8.828 10.149 11.457 1.00 5.46 76 PHE A C 1
ATOM 619 O O . PHE A 1 76 ? 7.769 10.712 11.178 1.00 6.86 76 PHE A O 1
ATOM 627 N N . GLU A 1 77 ? 9.279 9.095 10.792 1.00 4.92 77 GLU A N 1
ATOM 628 C CA . GLU A 1 77 ? 8.587 8.589 9.614 1.00 7.23 77 GLU A CA 1
ATOM 629 C C . GLU A 1 77 ? 7.197 8.090 10.013 1.00 6.47 77 GLU A C 1
ATOM 630 O O . GLU A 1 77 ? 6.206 8.312 9.304 1.00 10.65 77 GLU A O 1
ATOM 636 N N . ARG A 1 78 ? 7.120 7.428 11.158 1.00 8.51 78 ARG A N 1
ATOM 637 C CA . ARG A 1 78 ? 5.830 6.948 11.641 1.00 9.08 78 ARG A CA 1
ATOM 638 C C . ARG A 1 78 ? 4.846 8.097 11.865 1.00 10.55 78 ARG A C 1
ATOM 639 O O . ARG A 1 78 ? 3.649 7.960 11.597 1.00 10.21 78 ARG A O 1
ATOM 647 N N . ASP A 1 79 ? 5.355 9.222 12.354 1.00 9.96 79 ASP A N 1
ATOM 648 C CA . ASP A 1 79 ? 4.544 10.428 12.517 1.00 9.81 79 ASP A CA 1
ATOM 649 C C . ASP A 1 79 ? 4.123 11.027 11.169 1.00 9.55 79 ASP A C 1
ATOM 650 O O . ASP A 1 79 ? 2.987 11.469 11.016 1.00 11.18 79 ASP A O 1
ATOM 655 N N . LEU A 1 80 ? 5.031 11.036 10.197 1.00 8.16 80 LEU A N 1
ATOM 656 C CA . LEU A 1 80 ? 4.678 11.438 8.838 1.00 10.40 80 LEU A CA 1
ATOM 657 C C . LEU A 1 80 ? 3.560 10.546 8.290 1.00 9.49 80 LEU A C 1
ATOM 658 O O . LEU A 1 80 ? 2.610 11.031 7.692 1.00 10.44 80 LEU A O 1
ATOM 663 N N . GLN A 1 81 ? 3.703 9.235 8.474 1.00 10.21 81 GLN A N 1
ATOM 664 C CA . GLN A 1 81 ? 2.733 8.264 7.972 1.00 10.23 81 GLN A CA 1
ATOM 665 C C . GLN A 1 81 ? 1.338 8.437 8.580 1.00 12.81 81 GLN A C 1
ATOM 666 O O . GLN A 1 81 ? 0.336 8.145 7.917 1.00 15.18 81 GLN A O 1
ATOM 672 N N . SER A 1 82 ? 1.275 8.875 9.835 1.00 11.76 82 SER A N 1
ATOM 673 C CA . SER A 1 82 ? -0.007 9.070 10.515 1.00 12.57 82 SER A CA 1
ATOM 674 C C . SER A 1 82 ? -0.812 10.169 9.839 1.00 16.02 82 SER A C 1
ATOM 675 O O . SER A 1 82 ? -2.040 10.124 9.816 1.00 19.18 82 SER A O 1
ATOM 678 N N . ILE A 1 83 ? -0.098 11.164 9.313 1.00 11.04 83 ILE A N 1
ATOM 679 C CA . ILE A 1 83 ? -0.703 12.260 8.561 1.00 14.37 83 ILE A CA 1
ATOM 680 C C . ILE A 1 83 ? -1.026 11.853 7.126 1.00 15.86 83 ILE A C 1
ATOM 681 O O . ILE A 1 83 ? -2.121 12.122 6.623 1.00 15.57 83 ILE A O 1
ATOM 686 N N . ASN A 1 84 ? -0.066 11.212 6.464 1.00 12.90 84 ASN A N 1
ATOM 687 C CA . ASN A 1 84 ? -0.202 10.841 5.054 1.00 15.45 84 ASN A CA 1
ATOM 688 C C . ASN A 1 84 ? 0.536 9.534 4.795 1.00 17.51 84 ASN A C 1
ATOM 689 O O . ASN A 1 84 ? 1.760 9.530 4.658 1.00 15.02 84 ASN A O 1
ATOM 694 N N . PRO A 1 85 ? -0.208 8.417 4.728 1.00 16.72 85 PRO A N 1
ATOM 695 C CA . PRO A 1 85 ? 0.347 7.063 4.572 1.00 17.68 85 PRO A CA 1
ATOM 696 C C . PRO A 1 85 ? 1.201 6.867 3.314 1.00 20.09 85 PRO A C 1
ATOM 697 O O . PRO A 1 85 ? 1.883 5.848 3.190 1.00 21.31 85 PRO A O 1
ATOM 701 N N . GLU A 1 86 ? 1.177 7.826 2.396 1.00 19.84 86 GLU A N 1
ATOM 702 C CA . GLU A 1 86 ? 1.959 7.702 1.178 1.00 19.33 86 GLU A CA 1
ATOM 703 C C . GLU A 1 86 ? 3.324 8.373 1.308 1.00 20.55 86 GLU A C 1
ATOM 704 O O . GLU A 1 86 ? 4.144 8.327 0.392 1.00 22.30 86 GLU A O 1
ATOM 710 N N . VAL A 1 87 ? 3.562 9.001 2.449 1.00 18.73 87 VAL A N 1
ATOM 711 C CA . VAL A 1 87 ? 4.775 9.779 2.624 1.00 14.63 87 VAL A CA 1
ATOM 712 C C . VAL A 1 87 ? 5.814 8.988 3.393 1.00 14.86 87 VAL A C 1
ATOM 713 O O . VAL A 1 87 ? 5.555 8.524 4.494 1.00 13.93 87 VAL A O 1
ATOM 717 N N . THR A 1 88 ? 6.985 8.808 2.798 1.00 12.21 88 THR A N 1
ATOM 718 C CA . THR A 1 88 ? 8.101 8.173 3.496 1.00 11.08 88 THR A CA 1
ATOM 719 C C . THR A 1 88 ? 9.240 9.186 3.557 1.00 11.65 88 THR A C 1
ATOM 720 O O . THR A 1 88 ? 9.209 10.183 2.861 1.00 8.85 88 THR A O 1
ATOM 724 N N . LEU A 1 89 ? 10.255 8.909 4.366 1.00 8.58 89 LEU A N 1
ATOM 725 C CA . LEU A 1 89 ? 11.395 9.810 4.516 1.00 9.45 89 LEU A CA 1
ATOM 726 C C . LEU A 1 89 ? 12.417 9.609 3.386 1.00 7.58 89 LEU A C 1
ATOM 727 O O . LEU A 1 89 ? 13.052 8.568 3.317 1.00 9.10 89 LEU A O 1
ATOM 732 N N . PRO A 1 90 ? 12.603 10.622 2.520 1.00 7.67 90 PRO A N 1
ATOM 733 C CA . PRO A 1 90 ? 13.609 10.524 1.459 1.00 7.25 90 PRO A CA 1
ATOM 734 C C . PRO A 1 90 ? 15.016 10.742 2.017 1.00 7.79 90 PRO A C 1
ATOM 735 O O . PRO A 1 90 ? 15.172 11.136 3.174 1.00 6.81 90 PRO A O 1
ATOM 739 N N . TYR A 1 91 ? 16.037 10.478 1.212 1.00 7.08 91 TYR A N 1
ATOM 740 C CA . TYR A 1 91 ? 17.405 10.735 1.650 1.00 6.07 91 TYR A CA 1
ATOM 741 C C . TYR A 1 91 ? 18.148 11.684 0.708 1.00 6.89 91 TYR A C 1
ATOM 742 O O . TYR A 1 91 ? 17.913 11.692 -0.503 1.00 6.56 91 TYR A O 1
ATOM 751 N N . TRP A 1 92 ? 19.032 12.498 1.285 1.00 5.03 92 TRP A N 1
ATOM 752 C CA . TRP A 1 92 ? 19.830 13.449 0.532 1.00 4.76 92 TRP A CA 1
ATOM 753 C C . TRP A 1 92 ? 21.155 12.791 0.261 1.00 6.14 92 TRP A C 1
ATOM 754 O O . TRP A 1 92 ? 21.939 12.559 1.171 1.00 6.10 92 TRP A O 1
ATOM 765 N N . GLU A 1 93 ? 21.409 12.474 -0.998 1.00 8.24 93 GLU A N 1
ATOM 766 C CA . GLU A 1 93 ? 22.639 11.770 -1.338 1.00 8.39 93 GLU A CA 1
ATOM 767 C C . GLU A 1 93 ? 23.732 12.803 -1.577 1.00 8.33 93 GLU A C 1
ATOM 768 O O . GLU A 1 93 ? 24.040 13.152 -2.719 1.00 10.44 93 GLU A O 1
ATOM 774 N N . TRP A 1 94 ? 24.303 13.316 -0.493 1.00 7.60 94 TRP A N 1
ATOM 775 C CA . TRP A 1 94 ? 25.170 14.484 -0.605 1.00 7.64 94 TRP A CA 1
ATOM 776 C C . TRP A 1 94 ? 26.466 14.196 -1.359 1.00 12.86 94 TRP A C 1
ATOM 777 O O . TRP A 1 94 ? 27.072 15.102 -1.934 1.00 9.02 94 TRP A O 1
ATOM 788 N N . GLU A 1 95 ? 26.869 12.929 -1.387 1.00 12.28 95 GLU A N 1
ATOM 789 C CA . GLU A 1 95 ? 28.090 12.560 -2.080 1.00 11.00 95 GLU A CA 1
ATOM 790 C C . GLU A 1 95 ? 27.987 12.752 -3.596 1.00 12.72 95 GLU A C 1
ATOM 791 O O . GLU A 1 95 ? 28.997 12.982 -4.255 1.00 13.72 95 GLU A O 1
ATOM 797 N N . THR A 1 96 ? 26.778 12.682 -4.145 1.00 14.75 96 THR A N 1
ATOM 798 C CA . THR A 1 96 ? 26.590 12.979 -5.570 1.00 15.87 96 THR A CA 1
ATOM 799 C C . THR A 1 96 ? 26.461 14.481 -5.830 1.00 17.29 96 THR A C 1
ATOM 800 O O . THR A 1 96 ? 26.904 14.993 -6.869 1.00 15.83 96 THR A O 1
ATOM 804 N N . ASP A 1 97 ? 25.849 15.199 -4.891 1.00 14.73 97 ASP A N 1
ATOM 805 C CA . ASP A 1 97 ? 25.821 16.653 -4.988 1.00 13.74 97 ASP A CA 1
ATOM 806 C C . ASP A 1 97 ? 27.247 17.181 -5.015 1.00 14.08 97 ASP A C 1
ATOM 807 O O . ASP A 1 97 ? 27.542 18.149 -5.709 1.00 17.73 97 ASP A O 1
ATOM 812 N N . ALA A 1 98 ? 28.129 16.536 -4.256 1.00 14.93 98 ALA A N 1
ATOM 813 C CA . ALA A 1 98 ? 29.532 16.949 -4.168 1.00 14.17 98 ALA A CA 1
ATOM 814 C C . ALA A 1 98 ? 30.231 16.906 -5.522 1.00 18.29 98 ALA A C 1
ATOM 815 O O . ALA A 1 98 ? 31.270 17.548 -5.715 1.00 15.80 98 ALA A O 1
ATOM 817 N N . GLN A 1 99 ? 29.725 16.150 -6.479 1.00 15.13 99 GLN A N 1
ATOM 818 C CA . GLN A 1 99 ? 30.310 16.037 -7.805 1.00 20.66 99 GLN A CA 1
ATOM 819 C C . GLN A 1 99 ? 29.966 17.212 -8.707 1.00 19.96 99 GLN A C 1
ATOM 820 O O . GLN A 1 99 ? 30.624 17.430 -9.707 1.00 22.58 99 GLN A O 1
ATOM 826 N N . MET A 1 100 ? 28.879 17.913 -8.381 1.00 20.75 100 MET A N 1
ATOM 827 C CA . MET A 1 100 ? 28.488 19.059 -9.197 1.00 21.81 100 MET A CA 1
ATOM 828 C C . MET A 1 100 ? 29.542 20.152 -9.172 1.00 23.52 100 MET A C 1
ATOM 829 O O . MET A 1 100 ? 30.353 20.223 -8.252 1.00 22.35 100 MET A O 1
ATOM 834 N N . GLN A 1 101 ? 29.511 21.023 -10.175 1.00 26.82 101 GLN A N 1
ATOM 835 C CA . GLN A 1 101 ? 30.385 22.182 -10.162 1.00 34.21 101 GLN A CA 1
ATOM 836 C C . GLN A 1 101 ? 30.057 23.033 -8.949 1.00 33.52 101 GLN A C 1
ATOM 837 O O . GLN A 1 101 ? 30.946 23.461 -8.215 1.00 32.37 101 GLN A O 1
ATOM 843 N N . ASP A 1 102 ? 28.768 23.268 -8.741 1.00 28.86 102 ASP A N 1
ATOM 844 C CA . ASP A 1 102 ? 28.318 24.026 -7.585 1.00 25.17 102 ASP A CA 1
ATOM 845 C C . ASP A 1 102 ? 27.219 23.247 -6.878 1.00 21.50 102 ASP A C 1
ATOM 846 O O . ASP A 1 102 ? 26.074 23.256 -7.319 1.00 21.32 102 ASP A O 1
ATOM 851 N N . PRO A 1 103 ? 27.566 22.554 -5.781 1.00 22.13 103 PRO A N 1
ATOM 852 C CA . PRO A 1 103 ? 26.583 21.703 -5.102 1.00 21.89 103 PRO A CA 1
ATOM 853 C C . PRO A 1 103 ? 25.405 22.514 -4.573 1.00 18.48 103 PRO A C 1
ATOM 854 O O . PRO A 1 103 ? 24.342 21.958 -4.284 1.00 17.10 103 PRO A O 1
ATOM 858 N N . SER A 1 104 ? 25.586 23.822 -4.461 1.00 19.68 104 SER A N 1
ATOM 859 C CA . SER A 1 104 ? 24.513 24.652 -3.970 1.00 21.29 104 SER A CA 1
ATOM 860 C C . SER A 1 104 ? 23.424 24.789 -5.041 1.00 21.35 104 SER A C 1
ATOM 861 O O . SER A 1 104 ? 22.325 25.247 -4.756 1.00 20.91 104 SER A O 1
ATOM 864 N N . GLN A 1 105 ? 23.615 24.423 -6.296 1.00 18.08 105 GLN A N 1
ATOM 865 C CA . GLN A 1 105 ? 22.665 24.304 -7.407 1.00 20.57 105 GLN A CA 1
ATOM 866 C C . GLN A 1 105 ? 21.988 22.938 -7.444 1.00 13.95 105 GLN A C 1
ATOM 867 O O . GLN A 1 105 ? 21.124 22.676 -8.289 1.00 14.60 105 GLN A O 1
ATOM 873 N N . SER A 1 106 ? 22.124 22.208 -6.443 1.00 15.28 106 SER A N 1
ATOM 874 C CA . SER A 1 106 ? 21.348 20.978 -6.353 1.00 13.62 106 SER A CA 1
ATOM 875 C C . SER A 1 106 ? 19.855 21.253 -6.194 1.00 12.59 106 SER A C 1
ATOM 876 O O . SER A 1 106 ? 19.460 22.196 -5.510 1.00 9.41 106 SER A O 1
ATOM 879 N N . GLN A 1 107 ? 19.036 20.412 -6.816 1.00 12.36 107 GLN A N 1
ATOM 880 C CA . GLN A 1 107 ? 17.580 20.563 -6.765 1.00 13.99 107 GLN A CA 1
ATOM 881 C C . GLN A 1 107 ? 17.008 20.460 -5.357 1.00 11.21 107 GLN A C 1
ATOM 882 O O . GLN A 1 107 ? 15.876 20.911 -5.106 1.00 12.38 107 GLN A O 1
ATOM 888 N N . ILE A 1 108 ? 17.745 19.833 -4.444 1.00 9.83 108 ILE A N 1
ATOM 889 C CA . ILE A 1 108 ? 17.240 19.721 -3.074 1.00 8.48 108 ILE A CA 1
ATOM 890 C C . ILE A 1 108 ? 16.968 21.115 -2.513 1.00 10.82 108 ILE A C 1
ATOM 891 O O . ILE A 1 108 ? 16.058 21.298 -1.709 1.00 10.41 108 ILE A O 1
ATOM 896 N N . TRP A 1 109 ? 17.725 22.110 -2.967 1.00 6.00 109 TRP A N 1
ATOM 897 C CA . TRP A 1 109 ? 17.574 23.450 -2.410 1.00 8.97 109 TRP A CA 1
ATOM 898 C C . TRP A 1 109 ? 16.598 24.321 -3.200 1.00 9.50 109 TRP A C 1
ATOM 899 O O . TRP A 1 109 ? 16.565 25.530 -2.997 1.00 9.29 109 TRP A O 1
ATOM 910 N N . SER A 1 110 ? 15.802 23.724 -4.082 1.00 11.17 110 SER A N 1
ATOM 911 C CA . SER A 1 110 ? 14.798 24.522 -4.808 1.00 13.05 110 SER A CA 1
ATOM 912 C C . SER A 1 110 ? 13.708 25.074 -3.880 1.00 14.24 110 SER A C 1
ATOM 913 O O . SER A 1 110 ? 13.505 24.581 -2.779 1.00 11.89 110 SER A O 1
ATOM 916 N N . ALA A 1 111 ? 12.999 26.093 -4.347 1.00 10.27 111 ALA A N 1
ATOM 917 C CA . ALA A 1 111 ? 11.991 26.777 -3.551 1.00 10.87 111 ALA A CA 1
ATOM 918 C C . ALA A 1 111 ? 10.791 25.896 -3.219 1.00 13.40 111 ALA A C 1
ATOM 919 O O . ALA A 1 111 ? 10.053 26.176 -2.280 1.00 15.43 111 ALA A O 1
ATOM 921 N N . ASP A 1 112 ? 10.584 24.840 -3.994 1.00 11.92 112 ASP A N 1
ATOM 922 C CA . ASP A 1 112 ? 9.463 23.956 -3.720 1.00 15.08 112 ASP A CA 1
ATOM 923 C C . ASP A 1 112 ? 9.869 22.794 -2.819 1.00 15.12 112 ASP A C 1
ATOM 924 O O . ASP A 1 112 ? 9.056 21.921 -2.531 1.00 15.71 112 ASP A O 1
ATOM 929 N N . PHE A 1 113 ? 11.118 22.779 -2.368 1.00 10.09 113 PHE A N 1
ATOM 930 C CA . PHE A 1 113 ? 11.543 21.709 -1.469 1.00 11.95 113 PHE A CA 1
ATOM 931 C C . PHE A 1 113 ? 12.191 22.071 -0.126 1.00 10.14 113 PHE A C 1
ATOM 932 O O . PHE A 1 113 ? 11.489 22.175 0.886 1.00 11.60 113 PHE A O 1
ATOM 940 N N . MET A 1 114 ? 13.507 22.286 -0.106 1.00 10.30 114 MET A N 1
ATOM 941 C CA . MET A 1 114 ? 14.163 22.623 1.159 1.00 7.44 114 MET A CA 1
ATOM 942 C C . MET A 1 114 ? 14.366 24.143 1.209 1.00 11.70 114 MET A C 1
ATOM 943 O O . MET A 1 114 ? 14.624 24.713 2.274 1.00 8.29 114 MET A O 1
ATOM 948 N N . GLY A 1 115 ? 14.246 24.807 0.068 1.00 9.39 115 GLY A N 1
ATOM 949 C CA . GLY A 1 115 ? 14.626 26.206 0.007 1.00 7.56 115 GLY A CA 1
ATOM 950 C C . GLY A 1 115 ? 16.140 26.294 -0.053 1.00 11.19 115 GLY A C 1
ATOM 951 O O . GLY A 1 115 ? 16.834 25.266 -0.010 1.00 10.34 115 GLY A O 1
ATOM 952 N N . GLY A 1 116 ? 16.664 27.510 -0.148 1.00 10.58 116 GLY A N 1
ATOM 953 C CA . GLY A 1 116 ? 18.074 27.671 -0.455 1.00 10.38 116 GLY A CA 1
ATOM 954 C C . GLY A 1 116 ? 18.999 28.169 0.636 1.00 10.42 116 GLY A C 1
ATOM 955 O O . GLY A 1 116 ? 18.738 28.017 1.829 1.00 8.57 116 GLY A O 1
ATOM 956 N N . ASN A 1 117 ? 20.105 28.759 0.197 1.00 7.91 117 ASN A N 1
ATOM 957 C CA . ASN A 1 117 ? 21.161 29.245 1.071 1.00 11.20 117 ASN A CA 1
ATOM 958 C C . ASN A 1 117 ? 20.646 30.447 1.850 1.00 6.84 117 ASN A C 1
ATOM 959 O O . ASN A 1 117 ? 19.618 31.021 1.507 1.00 6.93 117 ASN A O 1
ATOM 964 N N . GLY A 1 118 ? 21.376 30.830 2.887 1.00 5.45 118 GLY A N 1
ATOM 965 C CA . GLY A 1 118 ? 21.023 31.984 3.694 1.00 6.02 118 GLY A CA 1
ATOM 966 C C . GLY A 1 118 ? 21.296 33.275 2.945 1.00 10.15 118 GLY A C 1
ATOM 967 O O . GLY A 1 118 ? 22.140 33.316 2.042 1.00 7.86 118 GLY A O 1
ATOM 968 N N . ASN A 1 119 ? 20.568 34.323 3.323 1.00 8.51 119 ASN A N 1
ATOM 969 C CA . ASN A 1 119 ? 20.749 35.662 2.773 1.00 8.71 119 ASN A CA 1
ATOM 970 C C . ASN A 1 119 ? 21.793 36.427 3.606 1.00 9.99 119 ASN A C 1
ATOM 971 O O . ASN A 1 119 ? 21.546 36.745 4.771 1.00 9.67 119 ASN A O 1
ATOM 976 N N . PRO A 1 120 ? 22.963 36.725 3.021 1.00 10.61 120 PRO A N 1
ATOM 977 C CA . PRO A 1 120 ? 23.997 37.385 3.830 1.00 7.81 120 PRO A CA 1
ATOM 978 C C . PRO A 1 120 ? 23.601 38.775 4.342 1.00 10.38 120 PRO A C 1
ATOM 979 O O . PRO A 1 120 ? 24.171 39.214 5.339 1.00 13.12 120 PRO A O 1
ATOM 983 N N . ILE A 1 121 ? 22.638 39.433 3.694 1.00 12.76 121 ILE A N 1
ATOM 984 C CA . ILE A 1 121 ? 22.157 40.741 4.146 1.00 12.96 121 ILE A CA 1
ATOM 985 C C . ILE A 1 121 ? 21.373 40.601 5.438 1.00 15.77 121 ILE A C 1
ATOM 986 O O . ILE A 1 121 ? 21.310 41.532 6.250 1.00 19.98 121 ILE A O 1
ATOM 991 N N . LYS A 1 122 ? 20.767 39.431 5.613 1.00 11.97 122 LYS A N 1
ATOM 992 C CA . LYS A 1 122 ? 19.930 39.161 6.771 1.00 15.15 122 LYS A CA 1
ATOM 993 C C . LYS A 1 122 ? 20.636 38.215 7.734 1.00 18.30 122 LYS A C 1
ATOM 994 O O . LYS A 1 122 ? 19.984 37.438 8.435 1.00 16.42 122 LYS A O 1
ATOM 1000 N N . ASP A 1 123 ? 21.963 38.259 7.763 1.00 15.77 123 ASP A N 1
ATOM 1001 C CA . ASP A 1 123 ? 22.722 37.394 8.671 1.00 20.15 123 ASP A CA 1
ATOM 1002 C C . ASP A 1 123 ? 22.460 35.899 8.387 1.00 15.00 123 ASP A C 1
ATOM 1003 O O . ASP A 1 123 ? 22.385 35.079 9.311 1.00 15.54 123 ASP A O 1
ATOM 1008 N N . PHE A 1 124 ? 22.300 35.572 7.108 1.00 12.01 124 PHE A N 1
ATOM 1009 C CA . PHE A 1 124 ? 22.161 34.188 6.646 1.00 9.78 124 PHE A CA 1
ATOM 1010 C C . PHE A 1 124 ? 20.845 33.509 6.977 1.00 11.58 124 PHE A C 1
ATOM 1011 O O . PHE A 1 124 ? 20.738 32.285 6.894 1.00 7.73 124 PHE A O 1
ATOM 1019 N N . ILE A 1 125 ? 19.849 34.316 7.329 1.00 10.01 125 ILE A N 1
ATOM 1020 C CA . ILE A 1 125 ? 18.468 33.854 7.385 1.00 11.40 125 ILE A CA 1
ATOM 1021 C C . ILE A 1 125 ? 18.034 33.349 6.004 1.00 9.87 125 ILE A C 1
ATOM 1022 O O . ILE A 1 125 ? 18.297 33.989 4.979 1.00 10.08 125 ILE A O 1
ATOM 1027 N N . VAL A 1 126 ? 17.374 32.195 5.987 1.00 9.58 126 VAL A N 1
ATOM 1028 C CA . VAL A 1 126 ? 16.844 31.608 4.763 1.00 8.74 126 VAL A CA 1
ATOM 1029 C C . VAL A 1 126 ? 15.532 32.308 4.417 1.00 10.66 126 VAL A C 1
ATOM 1030 O O . VAL A 1 126 ? 14.622 32.365 5.244 1.00 10.37 126 VAL A O 1
ATOM 1034 N N . ASP A 1 127 ? 15.427 32.836 3.203 1.00 9.60 127 ASP A N 1
ATOM 1035 C CA . ASP A 1 127 ? 14.242 33.584 2.834 1.00 14.23 127 ASP A CA 1
ATOM 1036 C C . ASP A 1 127 ? 13.552 33.025 1.596 1.00 13.81 127 ASP A C 1
ATOM 1037 O O . ASP A 1 127 ? 12.698 33.682 1.007 1.00 14.83 127 ASP A O 1
ATOM 1042 N N . THR A 1 128 ? 13.922 31.813 1.203 1.00 13.70 128 THR A N 1
ATOM 1043 C CA . THR A 1 128 ? 13.227 31.137 0.114 1.00 12.14 128 THR A CA 1
ATOM 1044 C C . THR A 1 128 ? 12.764 29.769 0.577 1.00 13.14 128 THR A C 1
ATOM 1045 O O . THR A 1 128 ? 13.341 29.190 1.504 1.00 11.31 128 THR A O 1
ATOM 1049 N N . GLY A 1 129 ? 11.726 29.261 -0.073 1.00 12.06 129 GLY A N 1
ATOM 1050 C CA . GLY A 1 129 ? 11.237 27.922 0.189 1.00 9.40 129 GLY A CA 1
ATOM 1051 C C . GLY A 1 129 ? 10.262 27.881 1.341 1.00 11.92 129 GLY A C 1
ATOM 1052 O O . GLY A 1 129 ? 10.009 28.903 1.984 1.00 11.23 129 GLY A O 1
ATOM 1053 N N . PRO A 1 130 ? 9.734 26.683 1.624 1.00 9.83 130 PRO A N 1
ATOM 1054 C CA . PRO A 1 130 ? 8.692 26.416 2.623 1.00 10.32 130 PRO A CA 1
ATOM 1055 C C . PRO A 1 130 ? 9.127 26.688 4.056 1.00 9.88 130 PRO A C 1
ATOM 1056 O O . PRO A 1 130 ? 8.263 26.841 4.911 1.00 9.52 130 PRO A O 1
ATOM 1060 N N . PHE A 1 131 ? 10.431 26.730 4.318 1.00 7.40 131 PHE A N 1
ATOM 1061 C CA . PHE A 1 131 ? 10.912 26.871 5.680 1.00 9.46 131 PHE A CA 1
ATOM 1062 C C . PHE A 1 131 ? 11.579 28.228 5.941 1.00 8.03 131 PHE A C 1
ATOM 1063 O O . PHE A 1 131 ? 12.330 28.396 6.903 1.00 8.56 131 PHE A O 1
ATOM 1071 N N . ALA A 1 132 ? 11.263 29.194 5.087 1.00 10.74 132 ALA A N 1
ATOM 1072 C CA . ALA A 1 132 ? 11.836 30.527 5.189 1.00 8.82 132 ALA A CA 1
ATOM 1073 C C . ALA A 1 132 ? 11.368 31.207 6.463 1.00 12.15 132 ALA A C 1
ATOM 1074 O O . ALA A 1 132 ? 10.313 30.875 7.001 1.00 13.57 132 ALA A O 1
ATOM 1076 N N . ALA A 1 133 ? 12.157 32.157 6.958 1.00 11.92 133 ALA A N 1
ATOM 1077 C CA . ALA A 1 133 ? 11.755 32.894 8.152 1.00 12.76 133 ALA A CA 1
ATOM 1078 C C . ALA A 1 133 ? 10.422 33.556 7.855 1.00 13.84 133 ALA A C 1
ATOM 1079 O O . ALA A 1 133 ? 10.187 34.036 6.742 1.00 17.87 133 ALA A O 1
ATOM 1081 N N . GLY A 1 134 ? 9.528 33.543 8.835 1.00 15.28 134 GLY A N 1
ATOM 1082 C CA . GLY A 1 134 ? 8.193 34.062 8.605 1.00 15.01 134 GLY A CA 1
ATOM 1083 C C . GLY A 1 134 ? 7.209 32.987 8.173 1.00 15.54 134 GLY A C 1
ATOM 1084 O O . GLY A 1 134 ? 5.998 33.222 8.194 1.00 19.23 134 GLY A O 1
ATOM 1085 N N . ARG A 1 135 ? 7.716 31.821 7.765 1.00 14.12 135 ARG A N 1
ATOM 1086 C CA . ARG A 1 135 ? 6.852 30.678 7.444 1.00 12.37 135 ARG A CA 1
ATOM 1087 C C . ARG A 1 135 ? 7.133 29.500 8.357 1.00 11.10 135 ARG A C 1
ATOM 1088 O O . ARG A 1 135 ? 6.367 28.535 8.395 1.00 9.40 135 ARG A O 1
ATOM 1096 N N . TRP A 1 136 ? 8.232 29.586 9.091 1.00 12.02 136 TRP A N 1
ATOM 1097 C CA . TRP A 1 136 ? 8.729 28.460 9.875 1.00 7.15 136 TRP A CA 1
ATOM 1098 C C . TRP A 1 136 ? 9.495 29.020 11.066 1.00 8.48 136 TRP A C 1
ATOM 1099 O O . TRP A 1 136 ? 10.478 29.749 10.899 1.00 10.11 136 TRP A O 1
ATOM 1110 N N . THR A 1 137 ? 9.024 28.711 12.271 1.00 9.19 137 THR A N 1
ATOM 1111 C CA . THR A 1 137 ? 9.666 29.221 13.475 1.00 9.74 137 THR A CA 1
ATOM 1112 C C . THR A 1 137 ? 10.739 28.255 13.984 1.00 12.44 137 THR A C 1
ATOM 1113 O O . THR A 1 137 ? 10.670 27.054 13.739 1.00 11.73 137 THR A O 1
ATOM 1117 N N . THR A 1 138 ? 11.731 28.786 14.686 1.00 7.98 138 THR A N 1
ATOM 1118 C CA . THR A 1 138 ? 12.836 27.980 15.193 1.00 11.97 138 THR A CA 1
ATOM 1119 C C . THR A 1 138 ? 13.020 28.191 16.695 1.00 12.12 138 THR A C 1
ATOM 1120 O O . THR A 1 138 ? 12.541 29.173 17.268 1.00 10.36 138 THR A O 1
ATOM 1124 N N . ILE A 1 139 ? 13.710 27.294 17.410 1.00 9.18 139 ILE A N 1
ATOM 1125 C CA . ILE A 1 139 ? 14.018 27.493 18.813 1.00 10.73 139 ILE A CA 1
ATOM 1126 C C . ILE A 1 139 ? 15.511 27.300 19.030 1.00 12.71 139 ILE A C 1
ATOM 1127 O O . ILE A 1 139 ? 16.129 26.488 18.341 1.00 9.83 139 ILE A O 1
ATOM 1132 N N . ASP A 1 140 ? 16.003 27.932 20.078 1.00 13.25 140 ASP A N 1
ATOM 1133 C CA . ASP A 1 140 ? 17.373 27.765 20.480 1.00 11.39 140 ASP A CA 1
ATOM 1134 C C . ASP A 1 140 ? 17.571 26.546 21.396 1.00 16.07 140 ASP A C 1
ATOM 1135 O O . ASP A 1 140 ? 16.649 25.832 21.700 1.00 16.23 140 ASP A O 1
ATOM 1140 N N . GLU A 1 141 ? 18.811 26.352 21.819 1.00 17.90 141 GLU A N 1
ATOM 1141 C CA . GLU A 1 141 ? 19.200 25.249 22.682 1.00 27.69 141 GLU A CA 1
ATOM 1142 C C . GLU A 1 141 ? 18.391 25.168 23.977 1.00 31.68 141 GLU A C 1
ATOM 1143 O O . GLU A 1 141 ? 18.204 24.093 24.529 1.00 29.03 141 GLU A O 1
ATOM 1149 N N . GLN A 1 142 ? 17.923 26.312 24.461 1.00 30.42 142 GLN A N 1
ATOM 1150 C CA . GLN A 1 142 ? 17.175 26.369 25.708 1.00 39.39 142 GLN A CA 1
ATOM 1151 C C . GLN A 1 142 ? 15.666 26.222 25.511 1.00 28.80 142 GLN A C 1
ATOM 1152 O O . GLN A 1 142 ? 14.915 26.234 26.464 1.00 21.24 142 GLN A O 1
ATOM 1158 N N . GLY A 1 143 ? 15.239 26.075 24.263 1.00 23.25 143 GLY A N 1
ATOM 1159 C CA . GLY A 1 143 ? 13.848 25.843 24.003 1.00 14.28 143 GLY A CA 1
ATOM 1160 C C . GLY A 1 143 ? 13.085 27.113 23.696 1.00 13.43 143 GLY A C 1
ATOM 1161 O O . GLY A 1 143 ? 11.881 27.073 23.523 1.00 12.28 143 GLY A O 1
ATOM 1162 N N . ASN A 1 144 ? 13.805 28.223 23.604 1.00 13.44 144 ASN A N 1
ATOM 1163 C CA . ASN A 1 144 ? 13.140 29.508 23.395 1.00 13.56 144 ASN A CA 1
ATOM 1164 C C . ASN A 1 144 ? 13.157 29.935 21.932 1.00 12.61 144 ASN A C 1
ATOM 1165 O O . ASN A 1 144 ? 14.020 29.497 21.171 1.00 11.65 144 ASN A O 1
ATOM 1170 N N . PRO A 1 145 ? 12.206 30.790 21.530 1.00 9.41 145 PRO A N 1
ATOM 1171 C CA . PRO A 1 145 ? 12.170 31.235 20.128 1.00 11.60 145 PRO A CA 1
ATOM 1172 C C . PRO A 1 145 ? 13.507 31.829 19.677 1.00 12.05 145 PRO A C 1
ATOM 1173 O O . PRO A 1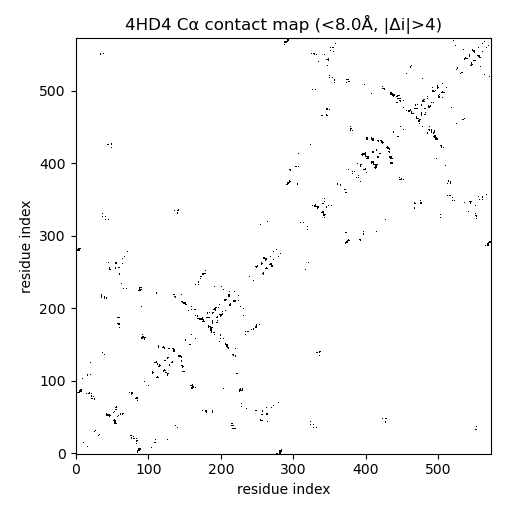 145 ? 14.146 32.563 20.447 1.00 10.07 145 PRO A O 1
ATOM 1177 N N . SER A 1 146 ? 13.919 31.500 18.452 1.00 12.01 146 SER A N 1
ATOM 1178 C CA . SER A 1 146 ? 15.146 32.064 17.881 1.00 11.83 146 SER A CA 1
ATOM 1179 C C . SER A 1 146 ? 14.950 32.863 16.590 1.00 13.84 146 SER A C 1
ATOM 1180 O O . SER A 1 146 ? 15.892 33.476 16.100 1.00 17.88 146 SER A O 1
ATOM 1183 N N . GLY A 1 147 ? 13.750 32.863 16.031 1.00 13.37 147 GLY A N 1
ATOM 1184 C CA . GLY A 1 147 ? 13.473 33.784 14.936 1.00 17.38 147 GLY A CA 1
ATOM 1185 C C . GLY A 1 147 ? 14.009 33.496 13.534 1.00 16.02 147 GLY A C 1
ATOM 1186 O O . GLY A 1 147 ? 14.126 34.408 12.705 1.00 16.92 147 GLY A O 1
ATOM 1187 N N . GLY A 1 148 ? 14.325 32.242 13.234 1.00 14.31 148 GLY A N 1
ATOM 1188 C CA . GLY A 1 148 ? 14.461 31.873 11.834 1.00 10.79 148 GLY A CA 1
ATOM 1189 C C . GLY A 1 148 ? 15.578 30.917 11.453 1.00 8.53 148 GLY A C 1
ATOM 1190 O O . GLY A 1 148 ? 16.673 30.965 11.997 1.00 8.88 148 GLY A O 1
ATOM 1191 N N . LEU A 1 149 ? 15.286 30.076 10.471 1.00 8.11 149 LEU A N 1
ATOM 1192 C CA . LEU A 1 149 ? 16.248 29.120 9.938 1.00 8.10 149 LEU A CA 1
ATOM 1193 C C . LEU A 1 149 ? 17.372 29.872 9.223 1.00 8.89 149 LEU A C 1
ATOM 1194 O O . LEU A 1 149 ? 17.104 30.800 8.452 1.00 8.60 149 LEU A O 1
ATOM 1199 N N . LYS A 1 150 ? 18.615 29.469 9.485 1.00 6.81 150 LYS A N 1
ATOM 1200 C CA . LYS A 1 150 ? 19.781 30.035 8.833 1.00 6.75 150 LYS A CA 1
ATOM 1201 C C . LYS A 1 150 ? 20.588 28.928 8.169 1.00 9.61 150 LYS A C 1
ATOM 1202 O O . LYS A 1 150 ? 20.615 27.791 8.647 1.00 5.25 150 LYS A O 1
ATOM 1208 N N . ARG A 1 151 ? 21.249 29.288 7.075 1.00 6.15 151 ARG A N 1
ATOM 1209 C CA . ARG A 1 151 ? 22.150 28.386 6.350 1.00 4.83 151 ARG A CA 1
ATOM 1210 C C . ARG A 1 151 ? 23.282 29.219 5.763 1.00 6.44 151 ARG A C 1
ATOM 1211 O O . ARG A 1 151 ? 23.089 30.377 5.419 1.00 4.68 151 ARG A O 1
ATOM 1219 N N . ASN A 1 152 ? 24.465 28.630 5.635 1.00 7.24 152 ASN A N 1
ATOM 1220 C CA . ASN A 1 152 ? 25.604 29.340 5.045 1.00 6.84 152 ASN A CA 1
ATOM 1221 C C . ASN A 1 152 ? 26.534 28.316 4.417 1.00 8.13 152 ASN A C 1
ATOM 1222 O O . ASN A 1 152 ? 27.562 27.957 5.002 1.00 6.73 152 ASN A O 1
ATOM 1227 N N . PHE A 1 153 ? 26.162 27.844 3.232 1.00 9.07 153 PHE A N 1
ATOM 1228 C CA . PHE A 1 153 ? 26.827 26.690 2.610 1.00 8.83 153 PHE A CA 1
ATOM 1229 C C . PHE A 1 153 ? 28.322 26.888 2.368 1.00 9.74 153 PHE A C 1
ATOM 1230 O O . PHE A 1 153 ? 28.738 27.859 1.715 1.00 9.07 153 PHE A O 1
ATOM 1238 N N . GLY A 1 154 ? 29.122 25.946 2.858 1.00 5.40 154 GLY A N 1
ATOM 1239 C CA . GLY A 1 154 ? 30.531 25.877 2.503 1.00 9.84 154 GLY A CA 1
ATOM 1240 C C . GLY A 1 154 ? 31.383 27.049 2.941 1.00 11.30 154 GLY A C 1
ATOM 1241 O O . GLY A 1 154 ? 32.457 27.292 2.390 1.00 12.39 154 GLY A O 1
ATOM 1242 N N . ALA A 1 155 ? 30.913 27.762 3.951 1.00 10.37 155 ALA A N 1
ATOM 1243 C CA . ALA A 1 155 ? 31.525 29.019 4.371 1.00 11.86 155 ALA A CA 1
ATOM 1244 C C . ALA A 1 155 ? 32.710 28.825 5.294 1.00 11.58 155 ALA A C 1
ATOM 1245 O O . ALA A 1 155 ? 33.452 29.770 5.577 1.00 15.66 155 ALA A O 1
ATOM 1247 N N . THR A 1 156 ? 32.899 27.590 5.744 1.00 11.12 156 THR A N 1
ATOM 1248 C CA . THR A 1 156 ? 33.875 27.298 6.768 1.00 15.65 156 THR A CA 1
ATOM 1249 C C . THR A 1 156 ? 35.204 26.838 6.161 1.00 21.63 156 THR A C 1
ATOM 1250 O O . THR A 1 156 ? 35.238 26.202 5.108 1.00 17.72 156 THR A O 1
ATOM 1254 N N . LYS A 1 157 ? 36.298 27.174 6.829 1.00 21.63 157 LYS A N 1
ATOM 1255 C CA . LYS A 1 157 ? 37.609 26.790 6.359 1.00 23.51 157 LYS A CA 1
ATOM 1256 C C . LYS A 1 157 ? 37.789 25.265 6.392 1.00 25.63 157 LYS A C 1
ATOM 1257 O O . LYS A 1 157 ? 38.455 24.690 5.534 1.00 24.57 157 LYS A O 1
ATOM 1263 N N . GLU A 1 158 ? 37.174 24.640 7.378 1.00 25.04 158 GLU A N 1
ATOM 1264 C CA . GLU A 1 158 ? 37.333 23.219 7.646 1.00 27.34 158 GLU A CA 1
ATOM 1265 C C . GLU A 1 158 ? 36.418 22.283 6.831 1.00 23.15 158 GLU A C 1
ATOM 1266 O O . GLU A 1 158 ? 36.674 21.084 6.739 1.00 19.23 158 GLU A O 1
ATOM 1272 N N . ALA A 1 159 ? 35.352 22.839 6.260 1.00 16.98 159 ALA A N 1
ATOM 1273 C CA . ALA A 1 159 ? 34.390 22.074 5.469 1.00 14.06 159 ALA A CA 1
ATOM 1274 C C . ALA A 1 159 ? 33.897 22.891 4.296 1.00 14.72 159 ALA A C 1
ATOM 1275 O O . ALA A 1 159 ? 32.720 23.213 4.210 1.00 10.78 159 ALA A O 1
ATOM 1277 N N . PRO A 1 160 ? 34.809 23.224 3.381 1.00 12.92 160 PRO A N 1
ATOM 1278 C CA . PRO A 1 160 ? 34.399 23.978 2.192 1.00 12.61 160 PRO A CA 1
ATOM 1279 C C . PRO A 1 160 ? 33.603 23.131 1.207 1.00 11.88 160 PRO A C 1
ATOM 1280 O O . PRO A 1 160 ? 32.880 23.676 0.374 1.00 11.32 160 PRO A O 1
ATOM 1284 N N . THR A 1 161 ? 33.708 21.814 1.323 1.00 8.46 161 THR A N 1
ATOM 1285 C CA . THR A 1 161 ? 33.045 20.922 0.397 1.00 8.64 161 THR A CA 1
ATOM 1286 C C . THR A 1 161 ? 32.285 19.803 1.102 1.00 8.86 161 THR A C 1
ATOM 1287 O O . THR A 1 161 ? 32.591 19.457 2.247 1.00 10.26 161 THR A O 1
ATOM 1291 N N . LEU A 1 162 ? 31.301 19.238 0.409 1.00 6.35 162 LEU A N 1
ATOM 1292 C CA . LEU A 1 162 ? 30.588 18.047 0.893 1.00 7.89 162 LEU A CA 1
ATOM 1293 C C . LEU A 1 162 ? 31.461 16.802 0.750 1.00 8.93 162 LEU A C 1
ATOM 1294 O O . LEU A 1 162 ? 32.394 16.783 -0.044 1.00 9.34 162 LEU A O 1
ATOM 1299 N N . PRO A 1 163 ? 31.162 15.750 1.528 1.00 8.59 163 PRO A N 1
ATOM 1300 C CA . PRO A 1 163 ? 31.990 14.545 1.393 1.00 9.54 163 PRO A CA 1
ATOM 1301 C C . PRO A 1 163 ? 31.802 13.902 0.020 1.00 10.39 163 PRO A C 1
ATOM 1302 O O . PRO A 1 163 ? 30.771 14.106 -0.618 1.00 7.63 163 PRO A O 1
ATOM 1306 N N . THR A 1 164 ? 32.795 13.145 -0.438 1.00 7.35 164 THR A N 1
ATOM 1307 C CA . THR A 1 164 ? 32.767 12.578 -1.790 1.00 9.71 164 THR A CA 1
ATOM 1308 C C . THR A 1 164 ? 32.291 11.134 -1.863 1.00 9.25 164 THR A C 1
ATOM 1309 O O . THR A 1 164 ? 32.204 10.435 -0.855 1.00 9.72 164 THR A O 1
ATOM 1313 N N . ARG A 1 165 ? 32.024 10.655 -3.017 1.00 5.64 165 ARG A N 1
ATOM 1314 C CA . ARG A 1 165 ? 31.671 9.270 -3.256 1.00 7.00 165 ARG A CA 1
ATOM 1315 C C . ARG A 1 165 ? 32.787 8.381 -2.792 1.00 9.29 165 ARG A C 1
ATOM 1316 O O . ARG A 1 165 ? 32.542 7.356 -2.195 1.00 6.50 165 ARG A O 1
ATOM 1324 N N . ASP A 1 166 ? 34.006 8.809 -3.085 1.00 9.62 166 ASP A N 1
ATOM 1325 C CA . ASP A 1 166 ? 35.174 8.059 -2.613 1.00 10.87 166 ASP A CA 1
ATOM 1326 C C . ASP A 1 166 ? 35.201 7.969 -1.084 1.00 11.94 166 ASP A C 1
ATOM 1327 O O . ASP A 1 166 ? 35.552 6.927 -0.522 1.00 13.50 166 ASP A O 1
ATOM 1332 N N . ASP A 1 167 ? 34.851 9.064 -0.410 1.00 8.43 167 ASP A N 1
ATOM 1333 C CA . ASP A 1 167 ? 34.855 9.070 1.053 1.00 10.88 167 ASP A CA 1
ATOM 1334 C C . ASP A 1 167 ? 33.884 8.001 1.549 1.00 9.62 167 ASP A C 1
ATOM 1335 O O . ASP A 1 167 ? 34.163 7.278 2.513 1.00 11.64 167 ASP A O 1
ATOM 1340 N N . VAL A 1 168 ? 32.735 7.913 0.890 1.00 8.24 168 VAL A N 1
ATOM 1341 C CA . VAL A 1 168 ? 31.709 6.963 1.285 1.00 8.57 168 VAL A CA 1
ATOM 1342 C C . VAL A 1 168 ? 32.201 5.536 1.070 1.00 9.78 168 VAL A C 1
ATOM 1343 O O . VAL A 1 168 ? 32.110 4.696 1.969 1.00 10.27 168 VAL A O 1
ATOM 1347 N N . LEU A 1 169 ? 32.731 5.273 -0.121 1.00 10.36 169 LEU A N 1
ATOM 1348 C CA . LEU A 1 169 ? 33.235 3.939 -0.459 1.00 13.20 169 LEU A CA 1
ATOM 1349 C C . LEU A 1 169 ? 34.330 3.504 0.508 1.00 13.71 169 LEU A C 1
ATOM 1350 O O . LEU A 1 169 ? 34.371 2.348 0.935 1.00 12.34 169 LEU A O 1
ATOM 1355 N N . ASN A 1 170 ? 35.203 4.439 0.871 1.00 10.67 170 ASN A N 1
ATOM 1356 C CA . ASN A 1 170 ? 36.276 4.162 1.822 1.00 11.27 170 ASN A CA 1
ATOM 1357 C C . ASN A 1 170 ? 35.785 3.788 3.225 1.00 12.57 170 ASN A C 1
ATOM 1358 O O . ASN A 1 170 ? 36.348 2.885 3.855 1.00 11.43 170 ASN A O 1
ATOM 1363 N N . ALA A 1 171 ? 34.736 4.454 3.709 1.00 10.32 171 ALA A N 1
ATOM 1364 C CA . ALA A 1 171 ? 34.136 4.059 4.983 1.00 10.18 171 ALA A CA 1
ATOM 1365 C C . ALA A 1 171 ? 33.525 2.653 4.902 1.00 8.71 171 ALA A C 1
ATOM 1366 O O . ALA A 1 171 ? 33.610 1.881 5.851 1.00 9.34 171 ALA A O 1
ATOM 1368 N N . LEU A 1 172 ? 32.910 2.329 3.773 1.00 7.23 172 LEU A N 1
ATOM 1369 C CA . LEU A 1 172 ? 32.249 1.036 3.625 1.00 8.63 172 LEU A CA 1
ATOM 1370 C C . LEU A 1 172 ? 33.237 -0.129 3.668 1.00 10.75 172 LEU A C 1
ATOM 1371 O O . LEU A 1 172 ? 32.834 -1.277 3.906 1.00 9.76 172 LEU A O 1
ATOM 1376 N N . LYS A 1 173 ? 34.516 0.164 3.441 1.00 8.55 173 LYS A N 1
ATOM 1377 C CA . LYS A 1 173 ? 35.561 -0.858 3.459 1.00 11.18 173 LYS A CA 1
ATOM 1378 C C . LYS A 1 173 ? 35.930 -1.326 4.876 1.00 10.60 173 LYS A C 1
ATOM 1379 O O . LYS A 1 173 ? 36.556 -2.376 5.052 1.00 8.66 173 LYS A O 1
ATOM 1385 N N . ILE A 1 174 ? 35.574 -0.527 5.872 1.00 8.54 174 ILE A N 1
ATOM 1386 C CA . ILE A 1 174 ? 35.940 -0.824 7.251 1.00 9.40 174 ILE A CA 1
ATOM 1387 C C . ILE A 1 174 ? 35.207 -2.065 7.753 1.00 10.20 174 ILE A C 1
ATOM 1388 O O . ILE A 1 174 ? 34.004 -2.213 7.565 1.00 9.75 174 ILE A O 1
ATOM 1393 N N . THR A 1 175 ? 35.947 -2.948 8.412 1.00 10.95 175 THR A N 1
ATOM 1394 C CA . THR A 1 175 ? 35.449 -4.270 8.769 1.00 11.68 175 THR A CA 1
ATOM 1395 C C . THR A 1 175 ? 34.675 -4.302 10.077 1.00 11.91 175 THR A C 1
ATOM 1396 O O . THR A 1 175 ? 33.702 -5.045 10.195 1.00 17.40 175 THR A O 1
ATOM 1400 N N . GLN A 1 176 ? 35.120 -3.507 11.049 1.00 10.25 176 GLN A N 1
ATOM 1401 C CA . GLN A 1 176 ? 34.531 -3.467 12.386 1.00 12.49 176 GLN A CA 1
ATOM 1402 C C . GLN A 1 176 ? 33.492 -2.358 12.491 1.00 10.21 176 GLN A C 1
ATOM 1403 O O . GLN A 1 176 ? 33.741 -1.229 12.064 1.00 6.29 176 GLN A O 1
ATOM 1409 N N . TYR A 1 177 ? 32.340 -2.673 13.070 1.00 3.54 177 TYR A N 1
ATOM 1410 C CA . TYR A 1 177 ? 31.315 -1.651 13.310 1.00 7.57 177 TYR A CA 1
ATOM 1411 C C . TYR A 1 177 ? 31.867 -0.521 14.193 1.00 6.11 177 TYR A C 1
ATOM 1412 O O . TYR A 1 177 ? 31.665 0.667 13.921 1.00 5.48 177 TYR A O 1
ATOM 1421 N N . ASP A 1 178 ? 32.560 -0.907 15.256 1.00 4.96 178 ASP A N 1
ATOM 1422 C CA . ASP A 1 178 ? 33.213 0.053 16.145 1.00 6.63 178 ASP A CA 1
ATOM 1423 C C . ASP A 1 178 ? 34.301 -0.660 16.939 1.00 7.95 178 ASP A C 1
ATOM 1424 O O . ASP A 1 178 ? 34.359 -1.900 16.961 1.00 9.51 178 ASP A O 1
ATOM 1429 N N . THR A 1 179 ? 35.159 0.124 17.584 1.00 6.92 179 THR A N 1
ATOM 1430 C CA . THR A 1 179 ? 36.277 -0.421 18.341 1.00 10.34 179 THR A CA 1
ATOM 1431 C C . THR A 1 179 ? 36.440 0.326 19.655 1.00 9.89 179 THR A C 1
ATOM 1432 O O . THR A 1 179 ? 36.110 1.508 19.759 1.00 10.64 179 THR A O 1
ATOM 1436 N N . PRO A 1 180 ? 36.963 -0.364 20.669 1.00 12.11 180 PRO A N 1
ATOM 1437 C CA . PRO A 1 180 ? 37.250 0.389 21.885 1.00 11.57 180 PRO A CA 1
ATOM 1438 C C . PRO A 1 180 ? 38.241 1.501 21.531 1.00 10.75 180 PRO A C 1
ATOM 1439 O O . PRO A 1 180 ? 39.041 1.328 20.601 1.00 10.79 180 PRO A O 1
ATOM 1443 N N . PRO A 1 181 ? 38.170 2.646 22.237 1.00 13.12 181 PRO A N 1
ATOM 1444 C CA . PRO A 1 181 ? 37.326 2.833 23.421 1.00 11.62 181 PRO A CA 1
ATOM 1445 C C . PRO A 1 181 ? 35.939 3.441 23.147 1.00 10.74 181 PRO A C 1
ATOM 1446 O O . PRO A 1 181 ? 35.407 4.150 23.998 1.00 11.22 181 PRO A O 1
ATOM 1450 N N . TRP A 1 182 ? 35.365 3.148 21.981 1.00 9.70 182 TRP A N 1
ATOM 1451 C CA . TRP A 1 182 ? 33.984 3.528 21.679 1.00 8.56 182 TRP A CA 1
ATOM 1452 C C . TRP A 1 182 ? 33.800 5.034 21.817 1.00 9.92 182 TRP A C 1
ATOM 1453 O O . TRP A 1 182 ? 32.883 5.487 22.503 1.00 8.35 182 TRP A O 1
ATOM 1464 N N . ASP A 1 183 ? 34.678 5.812 21.189 1.00 9.52 183 ASP A N 1
ATOM 1465 C CA . ASP A 1 183 ? 34.575 7.270 21.271 1.00 11.01 183 ASP A CA 1
ATOM 1466 C C . ASP A 1 183 ? 35.115 7.944 20.014 1.00 9.77 183 ASP A C 1
ATOM 1467 O O . ASP A 1 183 ? 35.334 7.288 19.000 1.00 7.49 183 ASP A O 1
ATOM 1472 N N . MET A 1 184 ? 35.316 9.253 20.068 1.00 9.55 184 MET A N 1
ATOM 1473 C CA . MET A 1 184 ? 35.710 9.996 18.869 1.00 10.45 184 MET A CA 1
ATOM 1474 C C . MET A 1 184 ? 37.131 9.648 18.418 1.00 11.86 184 MET A C 1
ATOM 1475 O O . MET A 1 184 ? 37.586 10.083 17.356 1.00 9.49 184 MET A O 1
ATOM 1480 N N . THR A 1 185 ? 37.835 8.852 19.213 1.00 8.92 185 THR A N 1
ATOM 1481 C CA . THR A 1 185 ? 39.185 8.431 18.834 1.00 10.91 185 THR A CA 1
ATOM 1482 C C . THR A 1 185 ? 39.246 7.015 18.265 1.00 11.22 185 THR A C 1
ATOM 1483 O O . THR A 1 185 ? 40.317 6.547 17.859 1.00 15.05 185 THR A O 1
ATOM 1487 N N . SER A 1 186 ? 38.113 6.320 18.231 1.00 8.29 186 SER A N 1
ATOM 1488 C CA . SER A 1 186 ? 38.109 4.935 17.749 1.00 9.44 186 SER A CA 1
ATOM 1489 C C . SER A 1 186 ? 38.733 4.777 16.368 1.00 11.71 186 SER A C 1
ATOM 1490 O O . SER A 1 186 ? 38.353 5.465 15.419 1.00 8.89 186 SER A O 1
ATOM 1493 N N . GLN A 1 187 ? 39.691 3.858 16.255 1.00 9.11 187 GLN A N 1
ATOM 1494 C CA . GLN A 1 187 ? 40.357 3.603 14.980 1.00 12.19 187 GLN A CA 1
ATOM 1495 C C . GLN A 1 187 ? 39.826 2.336 14.295 1.00 11.52 187 GLN A C 1
ATOM 1496 O O . GLN A 1 187 ? 39.391 1.393 14.961 1.00 11.01 187 GLN A O 1
ATOM 1502 N N . ASN A 1 188 ? 39.890 2.323 12.964 1.00 11.30 188 ASN A N 1
ATOM 1503 C CA . ASN A 1 188 ? 39.343 1.229 12.166 1.00 10.76 188 ASN A CA 1
ATOM 1504 C C . ASN A 1 188 ? 37.920 0.884 12.608 1.00 12.56 188 ASN A C 1
ATOM 1505 O O . ASN A 1 188 ? 37.555 -0.279 12.814 1.00 11.32 188 ASN A O 1
ATOM 1510 N N . SER A 1 189 ? 37.127 1.941 12.748 1.00 8.36 189 SER A N 1
ATOM 1511 C CA . SER A 1 189 ? 35.762 1.865 13.226 1.00 9.54 189 SER A CA 1
ATOM 1512 C C . SER A 1 189 ? 34.840 2.425 12.149 1.00 9.50 189 SER A C 1
ATOM 1513 O O . SER A 1 189 ? 34.980 3.581 11.745 1.00 6.65 189 SER A O 1
ATOM 1516 N N . PHE A 1 190 ? 33.892 1.627 11.670 1.00 6.17 190 PHE A N 1
ATOM 1517 C CA . PHE A 1 190 ? 32.960 2.149 10.673 1.00 5.18 190 PHE A CA 1
ATOM 1518 C C . PHE A 1 190 ? 32.164 3.309 11.275 1.00 5.20 190 PHE A C 1
ATOM 1519 O O . PHE A 1 190 ? 31.967 4.355 10.639 1.00 6.05 190 PHE A O 1
ATOM 1527 N N . ARG A 1 191 ? 31.720 3.125 12.509 1.00 5.60 191 ARG A N 1
ATOM 1528 C CA . ARG A 1 191 ? 30.900 4.143 13.177 1.00 3.43 191 ARG A CA 1
ATOM 1529 C C . ARG A 1 191 ? 31.639 5.475 13.282 1.00 6.52 191 ARG A C 1
ATOM 1530 O O . ARG A 1 191 ? 31.078 6.524 12.966 1.00 6.36 191 ARG A O 1
ATOM 1538 N N . ASN A 1 192 ? 32.900 5.435 13.707 1.00 5.14 192 ASN A N 1
ATOM 1539 C CA . ASN A 1 192 ? 33.658 6.671 13.892 1.00 7.13 192 ASN A CA 1
ATOM 1540 C C . ASN A 1 192 ? 34.019 7.300 12.559 1.00 8.23 192 ASN A C 1
ATOM 1541 O O . ASN A 1 192 ? 34.089 8.526 12.445 1.00 6.63 192 ASN A O 1
ATOM 1546 N N . GLN A 1 193 ? 34.257 6.454 11.559 1.00 7.51 193 GLN A N 1
ATOM 1547 C CA . GLN A 1 193 ? 34.579 6.927 10.220 1.00 9.52 193 GLN A CA 1
ATOM 1548 C C . GLN A 1 193 ? 33.378 7.648 9.603 1.00 9.05 193 GLN A C 1
ATOM 1549 O O . GLN A 1 193 ? 33.510 8.744 9.046 1.00 7.01 193 GLN A O 1
ATOM 1555 N N . LEU A 1 194 ? 32.212 7.012 9.692 1.00 7.97 194 LEU A N 1
ATOM 1556 C CA . LEU A 1 194 ? 30.979 7.563 9.132 1.00 7.34 194 LEU A CA 1
ATOM 1557 C C . LEU A 1 194 ? 30.588 8.810 9.909 1.00 6.04 194 LEU A C 1
ATOM 1558 O O . LEU A 1 194 ? 30.142 9.799 9.321 1.00 6.11 194 LEU A O 1
ATOM 1563 N N . GLU A 1 195 ? 30.772 8.781 11.226 1.00 6.13 195 GLU A N 1
ATOM 1564 C CA . GLU A 1 195 ? 30.476 9.965 12.046 1.00 7.43 195 GLU A CA 1
ATOM 1565 C C . GLU A 1 195 ? 31.373 11.139 11.652 1.00 8.10 195 GLU A C 1
ATOM 1566 O O . GLU A 1 195 ? 30.920 12.280 11.548 1.00 9.21 195 GLU A O 1
ATOM 1572 N N . GLY A 1 196 ? 32.650 10.850 11.420 1.00 7.49 196 GLY A N 1
ATOM 1573 C CA . GLY A 1 196 ? 33.532 11.796 10.747 1.00 7.43 196 GLY A CA 1
ATOM 1574 C C . GLY A 1 196 ? 34.623 12.446 11.581 1.00 13.41 196 GLY A C 1
ATOM 1575 O O . GLY A 1 196 ? 35.032 13.564 11.267 1.00 13.01 196 GLY A O 1
ATOM 1576 N N . PHE A 1 197 ? 35.128 11.774 12.611 1.00 12.76 197 PHE A N 1
ATOM 1577 C CA . PHE A 1 197 ? 36.047 12.429 13.541 1.00 15.04 197 PHE A CA 1
ATOM 1578 C C . PHE A 1 197 ? 37.528 12.347 13.214 1.00 21.60 197 PHE A C 1
ATOM 1579 O O . PHE A 1 197 ? 38.269 13.281 13.480 1.00 25.87 197 PHE A O 1
ATOM 1587 N N . ILE A 1 198 ? 37.955 11.241 12.644 1.00 22.57 198 ILE A N 1
ATOM 1588 C CA . ILE A 1 198 ? 39.377 11.065 12.339 1.00 29.73 198 ILE A CA 1
ATOM 1589 C C . ILE A 1 198 ? 39.799 11.990 11.213 1.00 30.33 198 ILE A C 1
ATOM 1590 O O . ILE A 1 198 ? 39.239 11.904 10.098 1.00 29.70 198 ILE A O 1
ATOM 1595 N N . ASN A 1 199 ? 40.772 12.864 11.496 1.00 33.35 199 ASN A N 1
ATOM 1596 C CA . ASN A 1 199 ? 41.152 13.881 10.521 1.00 36.46 199 ASN A CA 1
ATOM 1597 C C . ASN A 1 199 ? 39.923 14.656 10.060 1.00 26.15 199 ASN A C 1
ATOM 1598 O O . ASN A 1 199 ? 39.783 15.010 8.895 1.00 23.13 199 ASN A O 1
ATOM 1603 N N . GLY A 1 200 ? 39.023 14.902 11.004 1.00 26.17 200 GLY A N 1
ATOM 1604 C CA . GLY A 1 200 ? 37.747 15.528 10.719 1.00 21.02 200 GLY A CA 1
ATOM 1605 C C . GLY A 1 200 ? 37.856 17.019 10.470 1.00 18.74 200 GLY A C 1
ATOM 1606 O O . GLY A 1 200 ? 38.920 17.619 10.654 1.00 20.36 200 GLY A O 1
ATOM 1607 N N . PRO A 1 201 ? 36.744 17.633 10.042 1.00 16.70 201 PRO A N 1
ATOM 1608 C CA . PRO A 1 201 ? 35.473 16.912 9.889 1.00 13.41 201 PRO A CA 1
ATOM 1609 C C . PRO A 1 201 ? 35.364 16.146 8.588 1.00 13.09 201 PRO A C 1
ATOM 1610 O O . PRO A 1 201 ? 35.750 16.667 7.564 1.00 10.89 201 PRO A O 1
ATOM 1614 N N . GLN A 1 202 ? 34.783 14.954 8.616 1.00 9.54 202 GLN A N 1
ATOM 1615 C CA . GLN A 1 202 ? 34.591 14.186 7.396 1.00 8.22 202 GLN A CA 1
ATOM 1616 C C . GLN A 1 202 ? 33.166 13.650 7.423 1.00 5.68 202 GLN A C 1
ATOM 1617 O O . GLN A 1 202 ? 32.523 13.705 8.455 1.00 7.65 202 GLN A O 1
ATOM 1623 N N . LEU A 1 203 ? 32.695 13.130 6.294 1.00 7.39 203 LEU A N 1
ATOM 1624 C CA . LEU A 1 203 ? 31.387 12.477 6.216 1.00 8.15 203 LEU A CA 1
ATOM 1625 C C . LEU A 1 203 ? 30.326 13.212 7.058 1.00 7.17 203 LEU A C 1
ATOM 1626 O O . LEU A 1 203 ? 30.110 14.398 6.822 1.00 4.98 203 LEU A O 1
ATOM 1631 N N . HIS A 1 204 ? 29.675 12.548 8.019 1.00 5.52 204 HIS A N 1
ATOM 1632 C CA . HIS A 1 204 ? 28.537 13.164 8.722 1.00 6.74 204 HIS A CA 1
ATOM 1633 C C . HIS A 1 204 ? 28.831 14.531 9.366 1.00 6.09 204 HIS A C 1
ATOM 1634 O O . HIS A 1 204 ? 28.085 15.503 9.151 1.00 8.54 204 HIS A O 1
ATOM 1641 N N . ASN A 1 205 ? 29.925 14.611 10.121 1.00 5.59 205 ASN A N 1
ATOM 1642 C CA . ASN A 1 205 ? 30.332 15.880 10.743 1.00 5.78 205 ASN A CA 1
ATOM 1643 C C . ASN A 1 205 ? 30.566 16.964 9.694 1.00 8.23 205 ASN A C 1
ATOM 1644 O O . ASN A 1 205 ? 30.293 18.135 9.931 1.00 7.10 205 ASN A O 1
ATOM 1649 N N . ARG A 1 206 ? 31.081 16.564 8.537 1.00 4.02 206 ARG A N 1
ATOM 1650 C CA . ARG A 1 206 ? 31.394 17.509 7.479 1.00 6.87 206 ARG A CA 1
ATOM 1651 C C . ARG A 1 206 ? 30.132 18.088 6.856 1.00 5.58 206 ARG A C 1
ATOM 1652 O O . ARG A 1 206 ? 30.079 19.272 6.566 1.00 5.30 206 ARG A O 1
ATOM 1660 N N . VAL A 1 207 ? 29.115 17.255 6.653 1.00 4.52 207 VAL A N 1
ATOM 1661 C CA . VAL A 1 207 ? 27.857 17.751 6.110 1.00 4.20 207 VAL A CA 1
ATOM 1662 C C . VAL A 1 207 ? 27.239 18.816 7.007 1.00 4.97 207 VAL A C 1
ATOM 1663 O O . VAL A 1 207 ? 26.811 19.858 6.524 1.00 3.58 207 VAL A O 1
ATOM 1667 N N . HIS A 1 208 ? 27.193 18.561 8.313 1.00 4.41 208 HIS A N 1
ATOM 1668 C CA . HIS A 1 208 ? 26.652 19.569 9.251 1.00 3.73 208 HIS A CA 1
ATOM 1669 C C . HIS A 1 208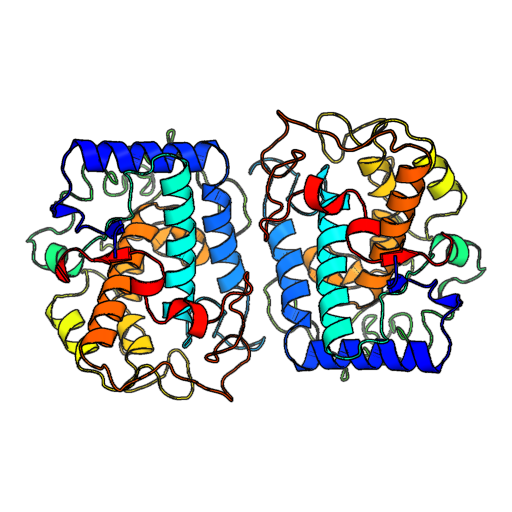 ? 27.394 20.890 9.139 1.00 4.44 208 HIS A C 1
ATOM 1670 O O . HIS A 1 208 ? 26.812 21.960 9.047 1.00 6.02 208 HIS A O 1
ATOM 1677 N N . ARG A 1 209 ? 28.716 20.819 9.116 1.00 6.54 209 ARG A N 1
ATOM 1678 C CA . ARG A 1 209 ? 29.546 22.032 9.049 1.00 3.20 209 ARG A CA 1
ATOM 1679 C C . ARG A 1 209 ? 29.407 22.739 7.707 1.00 5.20 209 ARG A C 1
ATOM 1680 O O . ARG A 1 209 ? 29.541 23.943 7.605 1.00 5.21 209 ARG A O 1
ATOM 1688 N N . TRP A 1 210 ? 29.174 21.970 6.661 1.00 4.34 210 TRP A N 1
ATOM 1689 C CA . TRP A 1 210 ? 29.042 22.566 5.327 1.00 5.70 210 TRP A CA 1
ATOM 1690 C C . TRP A 1 210 ? 27.741 23.352 5.233 1.00 7.24 210 TRP A C 1
ATOM 1691 O O . TRP A 1 210 ? 27.716 24.458 4.676 1.00 6.82 210 TRP A O 1
ATOM 1702 N N . VAL A 1 211 ? 26.656 22.774 5.753 1.00 4.13 211 VAL A N 1
ATOM 1703 C CA . VAL A 1 211 ? 25.374 23.474 5.683 1.00 6.50 211 VAL A CA 1
ATOM 1704 C C . VAL A 1 211 ? 25.385 24.770 6.510 1.00 4.92 211 VAL A C 1
ATOM 1705 O O . VAL A 1 211 ? 24.827 25.776 6.085 1.00 6.79 211 VAL A O 1
ATOM 1709 N N . GLY A 1 212 ? 26.012 24.735 7.685 1.00 6.33 212 GLY A N 1
ATOM 1710 C CA . GLY A 1 212 ? 26.098 25.922 8.534 1.00 8.37 212 GLY A CA 1
ATOM 1711 C C . GLY A 1 212 ? 24.741 26.235 9.134 1.00 10.54 212 GLY A C 1
ATOM 1712 O O . GLY A 1 212 ? 23.835 25.403 9.085 1.00 7.51 212 GLY A O 1
ATOM 1713 N N . GLY A 1 213 ? 24.579 27.437 9.679 1.00 8.45 213 GLY A N 1
ATOM 1714 C CA . GLY A 1 213 ? 23.331 27.789 10.331 1.00 7.78 213 GLY A CA 1
ATOM 1715 C C . GLY A 1 213 ? 23.028 26.871 11.506 1.00 7.81 213 GLY A C 1
ATOM 1716 O O . GLY A 1 213 ? 23.942 26.407 12.190 1.00 6.54 213 GLY A O 1
ATOM 1717 N N . GLN A 1 214 ? 21.745 26.588 11.735 1.00 6.17 214 GLN A N 1
ATOM 1718 C CA . GLN A 1 214 ? 21.364 25.694 12.828 1.00 5.69 214 GLN A CA 1
ATOM 1719 C C . GLN A 1 214 ? 21.983 24.316 12.636 1.00 8.53 214 GLN A C 1
ATOM 1720 O O . GLN A 1 214 ? 22.288 23.638 13.612 1.00 10.67 214 GLN A O 1
ATOM 1726 N N . MET A 1 215 ? 22.167 23.894 11.386 1.00 4.88 215 MET A N 1
ATOM 1727 C CA . MET A 1 215 ? 22.753 22.570 11.135 1.00 9.66 215 MET A CA 1
ATOM 1728 C C . MET A 1 215 ? 24.207 22.492 11.628 1.00 8.33 215 MET A C 1
ATOM 1729 O O . MET A 1 215 ? 24.699 21.413 12.002 1.00 9.65 215 MET A O 1
ATOM 1734 N N . GLY A 1 216 ? 24.897 23.632 11.657 1.00 8.92 216 GLY A N 1
ATOM 1735 C CA . GLY A 1 216 ? 26.290 23.639 12.074 1.00 10.07 216 GLY A CA 1
ATOM 1736 C C . GLY A 1 216 ? 26.498 23.365 13.554 1.00 14.40 216 GLY A C 1
ATOM 1737 O O . GLY A 1 216 ? 27.629 23.175 13.993 1.00 16.87 216 GLY A O 1
ATOM 1738 N N . VAL A 1 217 ? 25.427 23.362 14.341 1.00 14.08 217 VAL A N 1
ATOM 1739 C CA . VAL A 1 217 ? 25.599 23.000 15.745 1.00 15.84 217 VAL A CA 1
ATOM 1740 C C . VAL A 1 217 ? 24.567 22.000 16.227 1.00 16.86 217 VAL A C 1
ATOM 1741 O O . VAL A 1 217 ? 23.365 22.140 15.989 1.00 13.31 217 VAL A O 1
ATOM 1745 N N . PHE A 1 218 ? 25.072 20.921 16.815 1.00 18.46 218 PHE A N 1
ATOM 1746 C CA . PHE A 1 218 ? 24.289 19.718 17.073 1.00 19.58 218 PHE A CA 1
ATOM 1747 C C . PHE A 1 218 ? 22.895 19.994 17.615 1.00 18.38 218 PHE A C 1
ATOM 1748 O O . PHE A 1 218 ? 21.890 19.674 16.980 1.00 16.31 218 PHE A O 1
ATOM 1756 N N . PRO A 1 219 ? 22.849 20.582 18.801 1.00 20.07 219 PRO A N 1
ATOM 1757 C CA . PRO A 1 219 ? 21.588 20.779 19.534 1.00 19.14 219 PRO A CA 1
ATOM 1758 C C . PRO A 1 219 ? 20.494 21.538 18.741 1.00 16.98 219 PRO A C 1
ATOM 1759 O O . PRO A 1 219 ? 19.307 21.274 18.950 1.00 16.00 219 PRO A O 1
ATOM 1763 N N . THR A 1 220 ? 20.859 22.467 17.858 1.00 14.88 220 THR A N 1
ATOM 1764 C CA . THR A 1 220 ? 19.848 23.174 17.076 1.00 10.11 220 THR A CA 1
ATOM 1765 C C . THR A 1 220 ? 19.630 22.567 15.699 1.00 6.88 220 THR A C 1
ATOM 1766 O O . THR A 1 220 ? 18.761 23.018 14.958 1.00 5.20 220 THR A O 1
ATOM 1770 N N . ALA A 1 221 ? 20.406 21.548 15.356 1.00 7.14 221 ALA A N 1
ATOM 1771 C CA . ALA A 1 221 ? 20.375 21.048 13.982 1.00 8.87 221 ALA A CA 1
ATOM 1772 C C . ALA A 1 221 ? 18.996 20.639 13.432 1.00 6.61 221 ALA A C 1
ATOM 1773 O O . ALA A 1 221 ? 18.693 20.936 12.283 1.00 6.89 221 ALA A O 1
ATOM 1775 N N . PRO A 1 222 ? 18.152 19.964 14.239 1.00 4.91 222 PRO A N 1
ATOM 1776 C CA . PRO A 1 222 ? 16.860 19.545 13.676 1.00 5.10 222 PRO A CA 1
ATOM 1777 C C . PRO A 1 222 ? 15.865 20.678 13.376 1.00 5.59 222 PRO A C 1
ATOM 1778 O O . PRO A 1 222 ? 14.787 20.389 12.862 1.00 5.85 222 PRO A O 1
ATOM 1782 N N . ASN A 1 223 ? 16.206 21.922 13.702 1.00 4.31 223 ASN A N 1
ATOM 1783 C CA . ASN A 1 223 ? 15.388 23.060 13.291 1.00 4.07 223 ASN A CA 1
ATOM 1784 C C . ASN A 1 223 ? 15.332 23.129 11.779 1.00 5.30 223 ASN A C 1
ATOM 1785 O O . ASN A 1 223 ? 14.417 23.722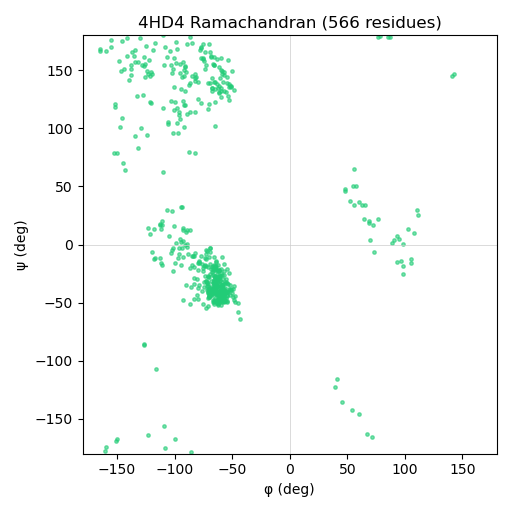 11.219 1.00 6.38 223 ASN A O 1
ATOM 1790 N N . ASP A 1 224 ? 16.321 22.518 11.127 1.00 7.28 224 ASP A N 1
ATOM 1791 C CA . ASP A 1 224 ? 16.379 22.493 9.673 1.00 7.11 224 ASP A CA 1
ATOM 1792 C C . ASP A 1 224 ? 15.874 21.136 9.203 1.00 7.45 224 ASP A C 1
ATOM 1793 O O . ASP A 1 224 ? 16.476 20.110 9.525 1.00 7.22 224 ASP A O 1
ATOM 1798 N N . PRO A 1 225 ? 14.747 21.120 8.470 1.00 8.56 225 PRO A N 1
ATOM 1799 C CA . PRO A 1 225 ? 14.216 19.852 7.958 1.00 7.32 225 PRO A CA 1
ATOM 1800 C C . PRO A 1 225 ? 15.236 19.013 7.165 1.00 7.46 225 PRO A C 1
ATOM 1801 O O . PRO A 1 225 ? 15.089 17.787 7.101 1.00 5.54 225 PRO A O 1
ATOM 1805 N N . VAL A 1 226 ? 16.261 19.637 6.580 1.00 5.30 226 VAL A N 1
ATOM 1806 C CA . VAL A 1 226 ? 17.247 18.865 5.832 1.00 6.94 226 VAL A CA 1
ATOM 1807 C C . VAL A 1 226 ? 18.006 17.924 6.774 1.00 5.22 226 VAL A C 1
ATOM 1808 O O . VAL A 1 226 ? 18.590 16.935 6.343 1.00 4.93 226 VAL A O 1
ATOM 1812 N N . PHE A 1 227 ? 17.959 18.215 8.075 1.00 6.30 227 PHE A N 1
ATOM 1813 C CA . PHE A 1 227 ? 18.556 17.324 9.084 1.00 6.86 227 PHE A CA 1
ATOM 1814 C C . PHE A 1 227 ? 18.099 15.887 8.864 1.00 5.37 227 PHE A C 1
ATOM 1815 O O . PHE A 1 227 ? 18.881 14.944 8.909 1.00 4.59 227 PHE A O 1
ATOM 1823 N N . PHE A 1 228 ? 16.805 15.726 8.638 1.00 5.26 228 PHE A N 1
ATOM 1824 C CA . PHE A 1 228 ? 16.238 14.391 8.506 1.00 4.78 228 PHE A CA 1
ATOM 1825 C C . PHE A 1 228 ? 16.640 13.704 7.201 1.00 4.97 228 PHE A C 1
ATOM 1826 O O . PHE A 1 228 ? 16.841 12.481 7.156 1.00 4.63 228 PHE A O 1
ATOM 1834 N N . LEU A 1 229 ? 16.756 14.499 6.142 1.00 4.37 229 LEU A N 1
ATOM 1835 C CA . LEU A 1 229 ? 17.187 13.995 4.843 1.00 6.06 229 LEU A CA 1
ATOM 1836 C C . LEU A 1 229 ? 18.650 13.573 4.901 1.00 4.74 229 LEU A C 1
ATOM 1837 O O . LEU A 1 229 ? 19.035 12.565 4.314 1.00 5.20 229 LEU A O 1
ATOM 1842 N N . HIS A 1 230 ? 19.469 14.360 5.600 1.00 4.43 230 HIS A N 1
ATOM 1843 C CA . HIS A 1 230 ? 20.871 14.003 5.813 1.00 2.00 230 HIS A CA 1
ATOM 1844 C C . HIS A 1 230 ? 21.014 12.682 6.586 1.00 3.62 230 HIS A C 1
ATOM 1845 O O . HIS A 1 230 ? 21.771 11.788 6.201 1.00 4.78 230 HIS A O 1
ATOM 1852 N N . HIS A 1 231 ? 20.291 12.571 7.691 1.00 4.53 231 HIS A N 1
ATOM 1853 C CA . HIS A 1 231 ? 20.403 11.377 8.511 1.00 4.08 231 HIS A CA 1
ATOM 1854 C C . HIS A 1 231 ? 19.814 10.143 7.847 1.00 4.16 231 HIS A C 1
ATOM 1855 O O . HIS A 1 231 ? 20.244 9.031 8.124 1.00 2.13 231 HIS A O 1
ATOM 1862 N N . ALA A 1 232 ? 18.863 10.330 6.943 1.00 4.56 232 ALA A N 1
ATOM 1863 C CA . ALA A 1 232 ? 18.382 9.192 6.174 1.00 5.24 232 ALA A CA 1
ATOM 1864 C C . ALA A 1 232 ? 19.506 8.675 5.262 1.00 5.03 232 ALA A C 1
ATOM 1865 O O . ALA A 1 232 ? 19.616 7.474 5.008 1.00 5.53 232 ALA A O 1
ATOM 1867 N N . ASN A 1 233 ? 20.354 9.579 4.781 1.00 3.93 233 ASN A N 1
ATOM 1868 C CA . ASN A 1 233 ? 21.480 9.150 3.964 1.00 4.09 233 ASN A CA 1
ATOM 1869 C C . ASN A 1 233 ? 22.511 8.401 4.807 1.00 4.88 233 ASN A C 1
ATOM 1870 O O . ASN A 1 233 ? 23.048 7.384 4.389 1.00 5.32 233 ASN A O 1
ATOM 1875 N N . VAL A 1 234 ? 22.773 8.915 6.003 1.00 4.01 234 VAL A N 1
ATOM 1876 C CA . VAL A 1 234 ? 23.669 8.247 6.939 1.00 3.65 234 VAL A CA 1
ATOM 1877 C C . VAL A 1 234 ? 23.133 6.847 7.261 1.00 4.33 234 VAL A C 1
ATOM 1878 O O . VAL A 1 234 ? 23.890 5.864 7.284 1.00 2.00 234 VAL A O 1
ATOM 1882 N N . ASP A 1 235 ? 21.822 6.758 7.475 1.00 3.61 235 ASP A N 1
ATOM 1883 C CA . ASP A 1 235 ? 21.182 5.485 7.814 1.00 4.73 235 ASP A CA 1
ATOM 1884 C C . ASP A 1 235 ? 21.274 4.495 6.660 1.00 5.67 235 ASP A C 1
ATOM 1885 O O . ASP A 1 235 ? 21.392 3.290 6.881 1.00 4.73 235 ASP A O 1
ATOM 1890 N N . ARG A 1 236 ? 21.220 5.022 5.441 1.00 4.50 236 ARG A N 1
ATOM 1891 C CA . ARG A 1 236 ? 21.310 4.213 4.224 1.00 4.66 236 ARG A CA 1
ATOM 1892 C C . ARG A 1 236 ? 22.721 3.660 4.077 1.00 5.68 236 ARG A C 1
ATOM 1893 O O . ARG A 1 236 ? 22.922 2.499 3.719 1.00 5.62 236 ARG A O 1
ATOM 1901 N N . ILE A 1 237 ? 23.705 4.509 4.326 1.00 5.51 237 ILE A N 1
ATOM 1902 C CA . ILE A 1 237 ? 25.093 4.075 4.264 1.00 5.28 237 ILE A CA 1
ATOM 1903 C C . ILE A 1 237 ? 25.348 2.949 5.280 1.00 5.41 237 ILE A C 1
ATOM 1904 O O . ILE A 1 237 ? 26.019 1.971 4.970 1.00 4.96 237 ILE A O 1
ATOM 1909 N N . TRP A 1 238 ? 24.811 3.085 6.492 1.00 4.60 238 TRP A N 1
ATOM 1910 C CA . TRP A 1 238 ? 24.932 2.024 7.497 1.00 4.29 238 TRP A CA 1
ATOM 1911 C C . TRP A 1 238 ? 24.236 0.750 7.017 1.00 4.47 238 TRP A C 1
ATOM 1912 O O . TRP A 1 238 ? 24.795 -0.356 7.113 1.00 6.34 238 TRP A O 1
ATOM 1923 N N . ALA A 1 239 ? 23.014 0.903 6.503 1.00 4.49 239 ALA A N 1
ATOM 1924 C CA . ALA A 1 239 ? 22.278 -0.227 5.947 1.00 5.03 239 ALA A CA 1
ATOM 1925 C C . ALA A 1 239 ? 23.096 -0.960 4.894 1.00 6.06 239 ALA A C 1
ATOM 1926 O O . ALA A 1 239 ? 23.074 -2.205 4.818 1.00 7.84 239 ALA A O 1
ATOM 1928 N N . VAL A 1 240 ? 23.801 -0.201 4.061 1.00 5.35 240 VAL A N 1
ATOM 1929 C CA . VAL A 1 240 ? 24.616 -0.813 3.011 1.00 6.00 240 VAL A CA 1
ATOM 1930 C C . VAL A 1 240 ? 25.810 -1.535 3.628 1.00 4.93 240 VAL A C 1
ATOM 1931 O O . VAL A 1 240 ? 26.128 -2.652 3.229 1.00 5.95 240 VAL A O 1
ATOM 1935 N N . TRP A 1 241 ? 26.476 -0.897 4.593 1.00 5.28 241 TRP A N 1
ATOM 1936 C CA . TRP A 1 241 ? 27.570 -1.545 5.321 1.00 5.22 241 TRP A CA 1
ATOM 1937 C C . TRP A 1 241 ? 27.107 -2.879 5.919 1.00 8.28 241 TRP A C 1
ATOM 1938 O O . TRP A 1 241 ? 27.828 -3.887 5.885 1.00 9.14 241 TRP A O 1
ATOM 1949 N N . GLN A 1 242 ? 25.891 -2.887 6.451 1.00 5.46 242 GLN A N 1
ATOM 1950 C CA . GLN A 1 242 ? 25.349 -4.088 7.082 1.00 6.39 242 GLN A CA 1
ATOM 1951 C C . GLN A 1 242 ? 25.160 -5.233 6.080 1.00 9.97 242 GLN A C 1
ATOM 1952 O O . GLN A 1 242 ? 25.349 -6.409 6.415 1.00 10.50 242 GLN A O 1
ATOM 1958 N N . ILE A 1 243 ? 24.778 -4.884 4.859 1.00 7.98 243 ILE A N 1
ATOM 1959 C CA . ILE A 1 243 ? 24.575 -5.883 3.801 1.00 12.71 243 ILE A CA 1
ATOM 1960 C C . ILE A 1 243 ? 25.899 -6.468 3.331 1.00 11.69 243 ILE A C 1
ATOM 1961 O O . ILE A 1 243 ? 26.027 -7.682 3.112 1.00 12.39 243 ILE A O 1
ATOM 1966 N N . ILE A 1 244 ? 26.882 -5.585 3.195 1.00 7.69 244 ILE A N 1
ATOM 1967 C CA . ILE A 1 244 ? 28.217 -5.948 2.725 1.00 9.69 244 ILE A CA 1
ATOM 1968 C C . ILE A 1 244 ? 28.972 -6.757 3.773 1.00 13.41 244 ILE A C 1
ATOM 1969 O O . ILE A 1 244 ? 29.670 -7.716 3.437 1.00 12.86 244 ILE A O 1
ATOM 1974 N N . HIS A 1 245 ? 28.850 -6.363 5.037 1.00 8.94 245 HIS A N 1
ATOM 1975 C CA . HIS A 1 245 ? 29.601 -7.014 6.107 1.00 9.11 245 HIS A CA 1
ATOM 1976 C C . HIS A 1 245 ? 28.650 -7.807 6.966 1.00 15.09 245 HIS A C 1
ATOM 1977 O O . HIS A 1 245 ? 28.485 -7.540 8.145 1.00 16.51 245 HIS A O 1
ATOM 1984 N N . ARG A 1 246 ? 28.026 -8.792 6.347 1.00 13.49 246 ARG A N 1
ATOM 1985 C CA . ARG A 1 246 ? 26.880 -9.456 6.916 1.00 18.90 246 ARG A CA 1
ATOM 1986 C C . ARG A 1 246 ? 27.210 -10.219 8.187 1.00 25.29 246 ARG A C 1
ATOM 1987 O O . ARG A 1 246 ? 26.351 -10.406 9.032 1.00 27.63 246 ARG A O 1
ATOM 1995 N N . ASN A 1 247 ? 28.455 -10.669 8.300 1.00 21.98 247 ASN A N 1
ATOM 1996 C CA . ASN A 1 247 ? 28.907 -11.458 9.440 1.00 29.64 247 ASN A CA 1
ATOM 1997 C C . ASN A 1 247 ? 29.440 -10.612 10.583 1.00 26.76 247 ASN A C 1
ATOM 1998 O O . ASN A 1 247 ? 29.872 -11.131 11.610 1.00 30.51 247 ASN A O 1
ATOM 2003 N N . GLN A 1 248 ? 29.416 -9.303 10.394 1.00 18.98 248 GLN A N 1
ATOM 2004 C CA . GLN A 1 248 ? 29.789 -8.383 11.451 1.00 19.67 248 GLN A CA 1
ATOM 2005 C C . GLN A 1 248 ? 28.535 -7.996 12.215 1.00 18.93 248 GLN A C 1
ATOM 2006 O O . GLN A 1 248 ? 27.439 -7.991 11.656 1.00 22.91 248 GLN A O 1
ATOM 2012 N N . ASN A 1 249 ? 28.673 -7.699 13.499 1.00 15.66 249 ASN A N 1
ATOM 2013 C CA . ASN A 1 249 ? 27.528 -7.178 14.233 1.00 17.02 249 ASN A CA 1
ATOM 2014 C C . ASN A 1 249 ? 27.900 -5.925 15.001 1.00 13.75 249 ASN A C 1
ATOM 2015 O O . ASN A 1 249 ? 29.045 -5.475 14.977 1.00 11.94 249 ASN A O 1
ATOM 2020 N N . TYR A 1 250 ? 26.904 -5.360 15.663 1.00 10.94 250 TYR A N 1
ATOM 2021 C CA . TYR A 1 250 ? 27.088 -4.178 16.473 1.00 10.79 250 TYR A CA 1
ATOM 2022 C C . TYR A 1 250 ? 28.147 -4.435 17.533 1.00 11.88 250 TYR A C 1
ATOM 2023 O O . TYR A 1 250 ? 28.275 -5.551 18.046 1.00 8.17 250 TYR A O 1
ATOM 2032 N N . GLN A 1 251 ? 28.908 -3.395 17.848 1.00 6.76 251 GLN A N 1
ATOM 2033 C CA . GLN A 1 251 ? 29.789 -3.400 19.000 1.00 9.47 251 GLN A CA 1
ATOM 2034 C C . GLN A 1 251 ? 29.668 -2.043 19.666 1.00 9.54 251 GLN A C 1
ATOM 2035 O O . GLN A 1 251 ? 29.495 -1.038 18.972 1.00 6.93 251 GLN A O 1
ATOM 2041 N N . PRO A 1 252 ? 29.776 -1.999 21.005 1.00 8.10 252 PRO A N 1
ATOM 2042 C CA . PRO A 1 252 ? 30.087 -3.120 21.898 1.00 8.11 252 PRO A CA 1
ATOM 2043 C C . PRO A 1 252 ? 28.877 -3.977 22.244 1.00 9.69 252 PRO A C 1
ATOM 2044 O O . PRO A 1 252 ? 27.762 -3.466 22.357 1.00 7.56 252 PRO A O 1
ATOM 2048 N N . MET A 1 253 ? 29.110 -5.275 22.419 1.00 9.78 253 MET A N 1
ATOM 2049 C CA . MET A 1 253 ? 28.065 -6.183 22.859 1.00 10.89 253 MET A CA 1
ATOM 2050 C C . MET A 1 253 ? 27.870 -6.105 24.370 1.00 13.73 253 MET A C 1
ATOM 2051 O O . MET A 1 253 ? 26.774 -6.340 24.878 1.00 19.46 253 MET A O 1
ATOM 2056 N N . LYS A 1 254 ? 28.938 -5.781 25.087 1.00 18.80 254 LYS A N 1
ATOM 2057 C CA . LYS A 1 254 ? 28.845 -5.551 26.528 1.00 25.84 254 LYS A CA 1
ATOM 2058 C C . LYS A 1 254 ? 30.089 -4.846 27.054 1.00 27.16 254 LYS A C 1
ATOM 2059 O O . LYS A 1 254 ? 31.086 -4.713 26.342 1.00 24.17 254 LYS A O 1
ATOM 2065 N N . ASN A 1 255 ? 30.014 -4.368 28.291 1.00 28.48 255 ASN A N 1
ATOM 2066 C CA . ASN A 1 255 ? 31.158 -3.728 28.940 1.00 32.66 255 ASN A CA 1
ATOM 2067 C C . ASN A 1 255 ? 31.500 -2.318 28.425 1.00 27.36 255 ASN A C 1
ATOM 2068 O O . ASN A 1 255 ? 32.367 -1.643 28.991 1.00 29.92 255 ASN A O 1
ATOM 2073 N N . GLY A 1 256 ? 30.825 -1.869 27.366 1.00 21.09 256 GLY A N 1
ATOM 2074 C CA . GLY A 1 256 ? 30.886 -0.469 26.978 1.00 14.87 256 GLY A CA 1
ATOM 2075 C C . GLY A 1 256 ? 30.151 0.380 28.010 1.00 13.28 256 GLY A C 1
ATOM 2076 O O . GLY A 1 256 ? 29.517 -0.173 28.912 1.00 15.86 256 GLY A O 1
ATOM 2077 N N . PRO A 1 257 ? 30.231 1.719 27.900 1.00 14.38 257 PRO A N 1
ATOM 2078 C CA . PRO A 1 257 ? 29.508 2.562 28.864 1.00 12.89 257 PRO A CA 1
ATOM 2079 C C . PRO A 1 257 ? 28.003 2.280 28.808 1.00 11.79 257 PRO A C 1
ATOM 2080 O O . PRO A 1 257 ? 27.521 1.900 27.744 1.00 8.78 257 PRO A O 1
ATOM 2084 N N . PHE A 1 258 ? 27.273 2.449 29.912 1.00 11.06 258 PHE A N 1
ATOM 2085 C CA . PHE A 1 258 ? 25.830 2.204 29.875 1.00 12.53 258 PHE A CA 1
ATOM 2086 C C . PHE A 1 258 ? 25.187 3.160 28.884 1.00 12.26 258 PHE A C 1
ATOM 2087 O O . PHE A 1 258 ? 25.457 4.361 28.906 1.00 11.24 258 PHE A O 1
ATOM 2095 N N . GLY A 1 259 ? 24.346 2.620 28.007 1.00 8.85 259 GLY A N 1
ATOM 2096 C CA . GLY A 1 259 ? 23.711 3.410 26.964 1.00 9.91 259 GLY A CA 1
ATOM 2097 C C . GLY A 1 259 ? 24.336 3.155 25.598 1.00 11.70 259 GLY A C 1
ATOM 2098 O O . GLY A 1 259 ? 23.782 3.558 24.573 1.00 10.72 259 GLY A O 1
ATOM 2099 N N . GLN A 1 260 ? 25.488 2.484 25.581 1.00 7.37 260 GLN A N 1
ATOM 2100 C CA . GLN A 1 260 ? 26.190 2.203 24.325 1.00 9.28 260 GLN A CA 1
ATOM 2101 C C . GLN A 1 260 ? 26.178 0.730 23.937 1.00 9.30 260 GLN A C 1
ATOM 2102 O O . GLN A 1 260 ? 26.454 0.404 22.793 1.00 9.31 260 GLN A O 1
ATOM 2108 N N . ASN A 1 261 ? 25.881 -0.163 24.878 1.00 9.38 261 ASN A N 1
ATOM 2109 C CA . ASN A 1 261 ? 25.877 -1.587 24.565 1.00 9.37 261 ASN A CA 1
ATOM 2110 C C . ASN A 1 261 ? 24.665 -2.055 23.765 1.00 10.30 261 ASN A C 1
ATOM 2111 O O . ASN A 1 261 ? 23.612 -1.427 23.777 1.00 6.29 261 ASN A O 1
ATOM 2116 N N . PHE A 1 262 ? 24.838 -3.197 23.115 1.00 8.72 262 PHE A N 1
ATOM 2117 C CA . PHE A 1 262 ? 23.863 -3.780 22.208 1.00 7.21 262 PHE A CA 1
ATOM 2118 C C . PHE A 1 262 ? 22.452 -3.849 22.803 1.00 9.52 262 PHE A C 1
ATOM 2119 O O . PHE A 1 262 ? 21.472 -3.631 22.096 1.00 8.70 262 PHE A O 1
ATOM 2127 N N . ARG A 1 263 ? 22.345 -4.149 24.097 1.00 10.53 263 ARG A N 1
ATOM 2128 C CA . ARG A 1 263 ? 21.032 -4.331 24.707 1.00 8.94 263 ARG A CA 1
ATOM 2129 C C . ARG A 1 263 ? 20.668 -3.239 25.720 1.00 8.31 263 ARG A C 1
ATOM 2130 O O . ARG A 1 263 ? 19.711 -3.393 26.489 1.00 9.65 263 ARG A O 1
ATOM 2138 N N . ASP A 1 264 ? 21.436 -2.149 25.712 1.00 7.13 264 ASP A N 1
ATOM 2139 C CA . ASP A 1 264 ? 21.155 -0.981 26.538 1.00 9.62 264 ASP A CA 1
ATOM 2140 C C . ASP A 1 264 ? 20.063 -0.124 25.905 1.00 10.16 264 ASP A C 1
ATOM 2141 O O . ASP A 1 264 ? 20.057 0.092 24.693 1.00 7.80 264 ASP A O 1
ATOM 2146 N N . PRO A 1 265 ? 19.159 0.407 26.739 1.00 10.50 265 PRO A N 1
ATOM 2147 C CA . PRO A 1 265 ? 18.177 1.395 26.278 1.00 7.80 265 PRO A CA 1
ATOM 2148 C C . PRO A 1 265 ? 18.894 2.671 25.837 1.00 7.69 265 PRO A C 1
ATOM 2149 O O . PRO A 1 265 ? 19.843 3.101 26.494 1.00 7.36 265 PRO A O 1
ATOM 2153 N N . MET A 1 266 ? 18.431 3.269 24.744 1.00 8.06 266 MET A N 1
ATOM 2154 C CA . MET A 1 266 ? 19.005 4.512 24.232 1.00 6.69 266 MET A CA 1
ATOM 2155 C C . MET A 1 266 ? 18.186 5.708 24.695 1.00 2.70 266 MET A C 1
ATOM 2156 O O . MET A 1 266 ? 17.103 5.962 24.179 1.00 5.72 266 MET A O 1
ATOM 2161 N N . TYR A 1 267 ? 18.714 6.437 25.671 1.00 4.63 267 TYR A N 1
ATOM 2162 C CA . TYR A 1 267 ? 18.071 7.670 26.119 1.00 5.87 267 TYR A CA 1
ATOM 2163 C C . TYR A 1 267 ? 17.779 8.555 24.912 1.00 6.16 267 TYR A C 1
ATOM 2164 O O . TYR A 1 267 ? 18.647 8.724 24.040 1.00 4.12 267 TYR A O 1
ATOM 2173 N N . PRO A 1 268 ? 16.580 9.159 24.854 1.00 4.05 268 PRO A N 1
ATOM 2174 C CA . PRO A 1 268 ? 15.527 9.270 25.870 1.00 3.55 268 PRO A CA 1
ATOM 2175 C C . PRO A 1 268 ? 14.497 8.148 25.844 1.00 6.16 268 PRO A C 1
ATOM 2176 O O . PRO A 1 268 ? 13.483 8.266 26.530 1.00 5.43 268 PRO A O 1
ATOM 2180 N N . TRP A 1 269 ? 14.747 7.087 25.079 1.00 3.75 269 TRP A N 1
ATOM 2181 C CA . TRP A 1 269 ? 13.756 6.026 24.890 1.00 6.87 269 TRP A CA 1
ATOM 2182 C C . TRP A 1 269 ? 14.176 4.753 25.586 1.00 9.23 269 TRP A C 1
ATOM 2183 O O . TRP A 1 269 ? 15.243 4.688 26.205 1.00 7.41 269 TRP A O 1
ATOM 2194 N N . ASN A 1 270 ? 13.332 3.733 25.468 1.00 6.52 270 ASN A N 1
ATOM 2195 C CA . ASN A 1 270 ? 13.670 2.402 25.969 1.00 12.02 270 ASN A CA 1
ATOM 2196 C C . ASN A 1 270 ? 14.234 1.513 24.872 1.00 9.75 270 ASN A C 1
ATOM 2197 O O . ASN A 1 270 ? 14.723 0.408 25.137 1.00 12.46 270 ASN A O 1
ATOM 2202 N N . THR A 1 271 ? 14.179 2.008 23.637 1.00 9.15 271 THR A N 1
ATOM 2203 C CA . THR A 1 271 ? 14.687 1.263 22.485 1.00 7.18 271 THR A CA 1
ATOM 2204 C C . THR A 1 271 ? 16.190 0.978 22.600 1.00 9.75 271 THR A C 1
ATOM 2205 O O . THR A 1 271 ? 16.964 1.860 22.965 1.00 9.45 271 THR A O 1
ATOM 2209 N N . THR A 1 272 ? 16.606 -0.249 22.278 1.00 5.21 272 THR A N 1
ATOM 2210 C CA . THR A 1 272 ? 18.027 -0.625 22.307 1.00 8.59 272 THR A CA 1
ATOM 2211 C C . THR A 1 272 ? 18.586 -0.753 20.891 1.00 8.19 272 THR A C 1
ATOM 2212 O O . THR A 1 272 ? 17.824 -0.891 19.941 1.00 8.08 272 THR A O 1
ATOM 2216 N N . PRO A 1 273 ? 19.925 -0.711 20.747 1.00 6.23 273 PRO A N 1
ATOM 2217 C CA . PRO A 1 273 ? 20.491 -0.975 19.420 1.00 6.55 273 PRO A CA 1
ATOM 2218 C C . PRO A 1 273 ? 19.993 -2.287 18.811 1.00 8.50 273 PRO A C 1
ATOM 2219 O O . PRO A 1 273 ? 19.749 -2.353 17.606 1.00 8.81 273 PRO A O 1
ATOM 2223 N N . GLU A 1 274 ? 19.844 -3.320 19.634 1.00 7.18 274 GLU A N 1
ATOM 2224 C CA . GLU A 1 274 ? 19.382 -4.607 19.123 1.00 7.67 274 GLU A CA 1
ATOM 2225 C C . GLU A 1 274 ? 18.018 -4.473 18.438 1.00 9.15 274 GLU A C 1
ATOM 2226 O O . GLU A 1 274 ? 17.771 -5.090 17.397 1.00 11.34 274 GLU A O 1
ATOM 2232 N N . ASP A 1 275 ? 17.153 -3.641 19.010 1.00 8.59 275 ASP A N 1
ATOM 2233 C CA . ASP A 1 275 ? 15.793 -3.457 18.498 1.00 11.07 275 ASP A CA 1
ATOM 2234 C C . ASP A 1 275 ? 15.778 -2.919 17.062 1.00 13.38 275 ASP A C 1
ATOM 2235 O O . ASP A 1 275 ? 14.816 -3.133 16.321 1.00 10.53 275 ASP A O 1
ATOM 2240 N N . VAL A 1 276 ? 16.823 -2.194 16.674 1.00 7.76 276 VAL A N 1
ATOM 2241 C CA . VAL A 1 276 ? 16.805 -1.515 15.374 1.00 8.34 276 VAL A CA 1
ATOM 2242 C C . VAL A 1 276 ? 17.890 -2.014 14.442 1.00 9.69 276 VAL A C 1
ATOM 2243 O O . VAL A 1 276 ? 18.156 -1.405 13.408 1.00 6.51 276 VAL A O 1
ATOM 2247 N N . MET A 1 277 ? 18.507 -3.137 14.791 1.00 7.32 277 MET A N 1
ATOM 2248 C CA . MET A 1 277 ? 19.626 -3.621 13.992 1.00 8.01 277 MET A CA 1
ATOM 2249 C C . MET A 1 277 ? 19.216 -3.997 12.565 1.00 9.53 277 MET A C 1
ATOM 2250 O O . MET A 1 277 ? 19.989 -3.817 11.632 1.00 10.27 277 MET A O 1
ATOM 2255 N N . ASN A 1 278 ? 18.008 -4.526 12.390 1.00 8.89 278 ASN A N 1
ATOM 2256 C CA . ASN A 1 278 ? 17.561 -4.892 11.045 1.00 10.28 278 ASN A CA 1
ATOM 2257 C C . ASN A 1 278 ? 16.544 -3.912 10.509 1.00 10.27 278 ASN A C 1
ATOM 2258 O O . ASN A 1 278 ? 15.390 -3.926 10.937 1.00 13.04 278 ASN A O 1
ATOM 2263 N N . HIS A 1 279 ? 16.955 -3.059 9.573 1.00 10.50 279 HIS A N 1
ATOM 2264 C CA . HIS A 1 279 ? 16.059 -1.982 9.141 1.00 12.19 279 HIS A CA 1
ATOM 2265 C C . HIS A 1 279 ? 14.819 -2.520 8.427 1.00 12.82 279 HIS A C 1
ATOM 2266 O O . HIS A 1 279 ? 13.738 -1.949 8.519 1.00 11.40 279 HIS A O 1
ATOM 2273 N N . ARG A 1 280 ? 14.983 -3.634 7.731 1.00 13.40 280 ARG A N 1
ATOM 2274 C CA . ARG A 1 280 ? 13.883 -4.245 7.013 1.00 16.66 280 ARG A CA 1
ATOM 2275 C C . ARG A 1 280 ? 12.782 -4.695 7.975 1.00 17.36 280 ARG A C 1
ATOM 2276 O O . ARG A 1 280 ? 11.594 -4.614 7.657 1.00 18.26 280 ARG A O 1
ATOM 2284 N N . LYS A 1 281 ? 13.189 -5.153 9.155 1.00 16.04 281 LYS A N 1
ATOM 2285 C CA . LYS A 1 281 ? 12.254 -5.577 10.194 1.00 17.91 281 LYS A CA 1
ATOM 2286 C C . LYS A 1 281 ? 11.424 -4.402 10.702 1.00 17.03 281 LYS A C 1
ATOM 2287 O O . LYS A 1 281 ? 10.340 -4.586 11.264 1.00 14.78 281 LYS A O 1
ATOM 2293 N N . LEU A 1 282 ? 11.948 -3.195 10.510 1.00 13.11 282 LEU A N 1
ATOM 2294 C CA . LEU A 1 282 ? 11.281 -1.986 10.986 1.00 15.10 282 LEU A CA 1
ATOM 2295 C C . LEU A 1 282 ? 10.240 -1.508 9.980 1.00 14.42 282 LEU A C 1
ATOM 2296 O O . LEU A 1 282 ? 9.459 -0.601 10.264 1.00 14.44 282 LEU A O 1
ATOM 2301 N N . GLY A 1 283 ? 10.241 -2.115 8.794 1.00 16.66 283 GLY A N 1
ATOM 2302 C CA . GLY A 1 283 ? 9.209 -1.831 7.816 1.00 16.97 283 GLY A CA 1
ATOM 2303 C C . GLY A 1 283 ? 9.592 -0.915 6.672 1.00 18.78 283 GLY A C 1
ATOM 2304 O O . GLY A 1 283 ? 8.717 -0.446 5.945 1.00 18.88 283 GLY A O 1
ATOM 2305 N N . TYR A 1 284 ? 10.886 -0.660 6.493 1.00 12.45 284 TYR A N 1
ATOM 2306 C CA . TYR A 1 284 ? 11.314 0.153 5.362 1.00 13.89 284 TYR A CA 1
ATOM 2307 C C . TYR A 1 284 ? 12.554 -0.394 4.652 1.00 13.60 284 TYR A C 1
ATOM 2308 O O . TYR A 1 284 ? 13.266 -1.250 5.173 1.00 11.57 284 TYR A O 1
ATOM 2317 N N . VAL A 1 285 ? 12.800 0.139 3.463 1.00 11.88 285 VAL A N 1
ATOM 2318 C CA . VAL A 1 285 ? 13.961 -0.212 2.669 1.00 11.83 285 VAL A CA 1
ATOM 2319 C C . VAL A 1 285 ? 14.357 1.028 1.874 1.00 12.53 285 VAL A C 1
ATOM 2320 O O . VAL A 1 285 ? 13.532 1.921 1.669 1.00 11.35 285 VAL A O 1
ATOM 2324 N N . TYR A 1 286 ? 15.613 1.092 1.435 1.00 8.59 286 TYR A N 1
ATOM 2325 C CA . TYR A 1 286 ? 16.055 2.168 0.541 1.00 10.13 286 TYR A CA 1
ATOM 2326 C C . TYR A 1 286 ? 15.902 1.741 -0.924 1.00 16.94 286 TYR A C 1
ATOM 2327 O O . TYR A 1 286 ? 16.071 0.567 -1.253 1.00 14.94 286 TYR A O 1
ATOM 2336 N N . ASP A 1 287 ? 15.556 2.683 -1.792 1.00 15.59 287 ASP A N 1
ATOM 2337 C CA . ASP A 1 287 ? 15.276 2.336 -3.181 1.00 18.43 287 ASP A CA 1
ATOM 2338 C C . ASP A 1 287 ? 16.403 1.497 -3.798 1.00 26.21 287 ASP A C 1
ATOM 2339 O O . ASP A 1 287 ? 16.112 0.601 -4.608 1.00 34.59 287 ASP A O 1
ATOM 2344 N N . ILE A 1 288 ? 17.651 1.838 -3.473 1.00 23.93 288 ILE A N 1
ATOM 2345 C CA . ILE A 1 288 ? 18.787 1.226 -4.115 1.00 33.05 288 ILE A CA 1
ATOM 2346 C C . ILE A 1 288 ? 18.902 -0.274 -3.853 1.00 27.29 288 ILE A C 1
ATOM 2347 O O . ILE A 1 288 ? 19.642 -0.973 -4.587 1.00 23.35 288 ILE A O 1
ATOM 2352 N N . GLU A 1 289 ? 18.211 -0.753 -2.809 1.00 20.00 289 GLU A N 1
ATOM 2353 C CA . GLU A 1 289 ? 18.200 -2.177 -2.495 1.00 20.00 289 GLU A CA 1
ATOM 2354 C C . GLU A 1 289 ? 17.305 -2.927 -3.489 1.00 20.00 289 GLU A C 1
ATOM 2355 O O . GLU A 1 289 ? 17.465 -4.147 -3.700 1.00 20.00 289 GLU A O 1
ATOM 2361 N N . LEU A 1 290 ? 16.373 -2.201 -4.107 1.00 20.00 290 LEU A N 1
ATOM 2362 C CA . LEU A 1 290 ? 15.361 -2.814 -4.973 1.00 20.00 290 LEU A CA 1
ATOM 2363 C C . LEU A 1 290 ? 15.774 -2.741 -6.436 1.00 20.00 290 LEU A C 1
ATOM 2364 O O . LEU A 1 290 ? 16.801 -2.122 -6.775 1.00 20.00 290 LEU A O 1
ATOM 2369 N N . LYS B 1 4 ? -3.587 -2.226 42.418 1.00 36.40 4 LYS B N 1
ATOM 2370 C CA . LYS B 1 4 ? -4.087 -2.197 43.788 1.00 37.98 4 LYS B CA 1
ATOM 2371 C C . LYS B 1 4 ? -3.180 -2.980 44.722 1.00 48.02 4 LYS B C 1
ATOM 2372 O O . LYS B 1 4 ? -3.371 -2.980 45.938 1.00 53.65 4 LYS B O 1
ATOM 2378 N N . TYR B 1 5 ? -2.191 -3.652 44.148 1.00 48.52 5 TYR B N 1
ATOM 2379 C CA . TYR B 1 5 ? -1.302 -4.491 44.937 1.00 53.50 5 TYR B CA 1
ATOM 2380 C C . TYR B 1 5 ? -0.125 -3.709 45.533 1.00 39.09 5 TYR B C 1
ATOM 2381 O O . TYR B 1 5 ? 0.124 -3.788 46.730 1.00 40.05 5 TYR B O 1
ATOM 2390 N N . ARG B 1 6 ? 0.597 -2.955 44.712 1.00 32.18 6 ARG B N 1
ATOM 2391 C CA . ARG B 1 6 ? 1.735 -2.188 45.212 1.00 22.61 6 ARG B CA 1
ATOM 2392 C C . ARG B 1 6 ? 1.244 -1.131 46.185 1.00 19.69 6 ARG B C 1
ATOM 2393 O O . ARG B 1 6 ? 0.450 -0.274 45.814 1.00 19.74 6 ARG B O 1
ATOM 2401 N N . VAL B 1 7 ? 1.767 -1.185 47.411 1.00 16.59 7 VAL B N 1
ATOM 2402 C CA . VAL B 1 7 ? 1.315 -0.246 48.420 1.00 13.91 7 VAL B CA 1
ATOM 2403 C C . VAL B 1 7 ? 2.395 0.775 48.760 1.00 10.96 7 VAL B C 1
ATOM 2404 O O . VAL B 1 7 ? 3.515 0.439 49.163 1.00 10.35 7 VAL B O 1
ATOM 2408 N N . ARG B 1 8 ? 2.156 2.052 48.524 1.00 9.80 8 ARG B N 1
ATOM 2409 C CA . ARG B 1 8 ? 3.096 3.101 48.833 1.00 11.36 8 ARG B CA 1
ATOM 2410 C C . ARG B 1 8 ? 2.812 3.595 50.248 1.00 10.01 8 ARG B C 1
ATOM 2411 O O . ARG B 1 8 ? 1.711 4.011 50.557 1.00 9.22 8 ARG B O 1
ATOM 2419 N N . LYS B 1 9 ? 3.806 3.481 51.118 1.00 8.13 9 LYS B N 1
ATOM 2420 C CA . LYS B 1 9 ? 3.609 3.752 52.541 1.00 9.63 9 LYS B CA 1
ATOM 2421 C C . LYS B 1 9 ? 4.171 5.098 52.942 1.00 10.53 9 LYS B C 1
ATOM 2422 O O . LYS B 1 9 ? 5.099 5.607 52.318 1.00 7.83 9 LYS B O 1
ATOM 2428 N N . ASN B 1 10 ? 3.603 5.654 54.004 1.00 9.11 10 ASN B N 1
ATOM 2429 C CA . ASN B 1 10 ? 4.145 6.851 54.629 1.00 10.59 10 ASN B CA 1
ATOM 2430 C C . ASN B 1 10 ? 5.552 6.532 55.132 1.00 11.11 10 ASN B C 1
ATOM 2431 O O . ASN B 1 10 ? 5.760 5.513 55.792 1.00 11.95 10 ASN B O 1
ATOM 2436 N N . VAL B 1 11 ? 6.519 7.387 54.806 1.00 8.39 11 VAL B N 1
ATOM 2437 C CA . VAL B 1 11 ? 7.899 7.201 55.255 1.00 10.59 11 VAL B CA 1
ATOM 2438 C C . VAL B 1 11 ? 7.992 6.902 56.754 1.00 13.48 11 VAL B C 1
ATOM 2439 O O . VAL B 1 11 ? 8.818 6.102 57.193 1.00 15.88 11 VAL B O 1
ATOM 2443 N N . LEU B 1 12 ? 7.121 7.526 57.537 1.00 14.53 12 LEU B N 1
ATOM 2444 C CA . LEU B 1 12 ? 7.181 7.379 58.987 1.00 16.97 12 LEU B CA 1
ATOM 2445 C C . LEU B 1 12 ? 6.752 5.994 59.434 1.00 17.08 12 LEU B C 1
ATOM 2446 O O . LEU B 1 12 ? 7.058 5.585 60.554 1.00 19.85 12 LEU B O 1
ATOM 2451 N N . HIS B 1 13 ? 6.034 5.290 58.564 1.00 14.53 13 HIS B N 1
ATOM 2452 C CA . HIS B 1 13 ? 5.504 3.964 58.885 1.00 17.15 13 HIS B CA 1
ATOM 2453 C C . HIS B 1 13 ? 6.453 2.860 58.444 1.00 17.21 13 HIS B C 1
ATOM 2454 O O . HIS B 1 13 ? 6.244 1.696 58.779 1.00 16.42 13 HIS B O 1
ATOM 2461 N N . LEU B 1 14 ? 7.467 3.209 57.659 1.00 16.87 14 LEU B N 1
ATOM 2462 C CA . LEU B 1 14 ? 8.406 2.211 57.147 1.00 14.63 14 LEU B CA 1
ATOM 2463 C C . LEU B 1 14 ? 9.207 1.593 58.278 1.00 13.19 14 LEU B C 1
ATOM 2464 O O . LEU B 1 14 ? 9.628 2.289 59.202 1.00 11.93 14 LEU B O 1
ATOM 2469 N N . THR B 1 15 ? 9.433 0.287 58.199 1.00 14.48 15 THR B N 1
ATOM 2470 C CA . THR B 1 15 ? 10.261 -0.397 59.184 1.00 13.22 15 THR B CA 1
ATOM 2471 C C . THR B 1 15 ? 11.725 -0.119 58.868 1.00 14.90 15 THR B C 1
ATOM 2472 O O . THR B 1 15 ? 12.042 0.368 57.795 1.00 11.83 15 THR B O 1
ATOM 2476 N N . ASP B 1 16 ? 12.621 -0.436 59.796 1.00 18.18 16 ASP B N 1
ATOM 2477 C CA . ASP B 1 16 ? 14.045 -0.265 59.536 1.00 18.83 16 ASP B CA 1
ATOM 2478 C C . ASP B 1 16 ? 14.488 -1.059 58.309 1.00 16.97 16 ASP B C 1
ATOM 2479 O O . ASP B 1 16 ? 15.222 -0.550 57.474 1.00 15.22 16 ASP B O 1
ATOM 2484 N N . THR B 1 17 ? 14.034 -2.303 58.195 1.00 14.24 17 THR B N 1
ATOM 2485 C CA . THR B 1 17 ? 14.448 -3.124 57.056 1.00 12.44 17 THR B CA 1
ATOM 2486 C C . THR B 1 17 ? 13.897 -2.595 55.722 1.00 13.48 17 THR B C 1
ATOM 2487 O O . THR B 1 17 ? 14.613 -2.599 54.714 1.00 13.19 17 THR B O 1
ATOM 2491 N N . GLU B 1 18 ? 12.659 -2.093 55.723 1.00 11.69 18 GLU B N 1
ATOM 2492 C CA . GLU B 1 18 ? 12.111 -1.418 54.543 1.00 13.85 18 GLU B CA 1
ATOM 2493 C C . GLU B 1 18 ? 12.914 -0.183 54.141 1.00 12.01 18 GLU B C 1
ATOM 2494 O O . GLU B 1 18 ? 13.114 0.067 52.955 1.00 11.44 18 GLU B O 1
ATOM 2500 N N . LYS B 1 19 ? 13.370 0.599 55.116 1.00 10.58 19 LYS B N 1
ATOM 2501 C CA . LYS B 1 19 ? 14.142 1.794 54.791 1.00 11.51 19 LYS B CA 1
ATOM 2502 C C . LYS B 1 19 ? 15.494 1.416 54.216 1.00 12.91 19 LYS B C 1
ATOM 2503 O O . LYS B 1 19 ? 15.957 2.003 53.237 1.00 10.68 19 LYS B O 1
ATOM 2509 N N . ARG B 1 20 ? 16.112 0.410 54.823 1.00 10.98 20 ARG B N 1
ATOM 2510 C CA . ARG B 1 20 ? 17.375 -0.133 54.339 1.00 14.92 20 ARG B CA 1
ATOM 2511 C C . ARG B 1 20 ? 17.240 -0.631 52.900 1.00 15.28 20 ARG B C 1
ATOM 2512 O O . ARG B 1 20 ? 18.120 -0.408 52.054 1.00 11.97 20 ARG B O 1
ATOM 2520 N N . ASP B 1 21 ? 16.134 -1.317 52.633 1.00 12.44 21 ASP B N 1
ATOM 2521 C CA . ASP B 1 21 ? 15.916 -1.893 51.311 1.00 13.15 21 ASP B CA 1
ATOM 2522 C C . ASP B 1 21 ? 15.648 -0.844 50.242 1.00 8.58 21 ASP B C 1
ATOM 2523 O O . ASP B 1 21 ? 16.108 -0.984 49.126 1.00 9.07 21 ASP B O 1
ATOM 2528 N N . PHE B 1 22 ? 14.886 0.186 50.581 1.00 9.46 22 PHE B N 1
ATOM 2529 C CA . PHE B 1 22 ? 14.650 1.278 49.629 1.00 6.89 22 PHE B CA 1
ATOM 2530 C C . PHE B 1 22 ? 15.965 1.970 49.266 1.00 9.59 22 PHE B C 1
ATOM 2531 O O . PHE B 1 22 ? 16.272 2.171 48.081 1.00 7.02 22 PHE B O 1
ATOM 2539 N N . VAL B 1 23 ? 16.743 2.337 50.285 1.00 8.12 23 VAL B N 1
ATOM 2540 C CA . VAL B 1 23 ? 18.031 2.989 50.058 1.00 7.75 23 VAL B CA 1
ATOM 2541 C C . VAL B 1 23 ? 18.909 2.134 49.153 1.00 8.95 23 VAL B C 1
ATOM 2542 O O . VAL B 1 23 ? 19.538 2.627 48.219 1.00 6.63 23 VAL B O 1
ATOM 2546 N N . ARG B 1 24 ? 18.959 0.844 49.450 1.00 8.06 24 ARG B N 1
ATOM 2547 C CA . ARG B 1 24 ? 19.823 -0.065 48.719 1.00 13.00 24 ARG B CA 1
ATOM 2548 C C . ARG B 1 24 ? 19.437 -0.079 47.251 1.00 9.54 24 ARG B C 1
ATOM 2549 O O . ARG B 1 24 ? 20.290 -0.084 46.357 1.00 8.44 24 ARG B O 1
ATOM 2557 N N . THR B 1 25 ? 18.134 -0.091 47.004 1.00 7.51 25 THR B N 1
ATOM 2558 C CA . THR B 1 25 ? 17.636 -0.211 45.652 1.00 6.77 25 THR B CA 1
ATOM 2559 C C . THR B 1 25 ? 17.931 1.060 44.882 1.00 6.14 25 THR B C 1
ATOM 2560 O O . THR B 1 25 ? 18.285 1.014 43.713 1.00 7.49 25 THR B O 1
ATOM 2564 N N . VAL B 1 26 ? 17.811 2.200 45.548 1.00 4.22 26 VAL B N 1
ATOM 2565 C CA . VAL B 1 26 ? 18.129 3.470 44.889 1.00 2.62 26 VAL B CA 1
ATOM 2566 C C . VAL B 1 26 ? 19.610 3.508 44.508 1.00 6.09 26 VAL B C 1
ATOM 2567 O O . VAL B 1 26 ? 19.969 3.934 43.405 1.00 6.47 26 VAL B O 1
ATOM 2571 N N . LEU B 1 27 ? 20.473 3.063 45.417 1.00 5.52 27 LEU B N 1
ATOM 2572 C CA . LEU B 1 27 ? 21.910 3.084 45.155 1.00 4.56 27 LEU B CA 1
ATOM 2573 C C . LEU B 1 27 ? 22.263 2.170 43.979 1.00 6.50 27 LEU B C 1
ATOM 2574 O O . LEU B 1 27 ? 23.200 2.443 43.236 1.00 8.48 27 LEU B O 1
ATOM 2579 N N . ILE B 1 28 ? 21.516 1.083 43.829 1.00 6.70 28 ILE B N 1
ATOM 2580 C CA . ILE B 1 28 ? 21.717 0.158 42.715 1.00 7.66 28 ILE B CA 1
ATOM 2581 C C . ILE B 1 28 ? 21.280 0.795 41.393 1.00 9.56 28 ILE B C 1
ATOM 2582 O O . ILE B 1 28 ? 21.996 0.711 40.376 1.00 9.06 28 ILE B O 1
ATOM 2587 N N . LEU B 1 29 ? 20.126 1.455 41.403 1.00 7.00 29 LEU B N 1
ATOM 2588 C CA . LEU B 1 29 ? 19.655 2.169 40.214 1.00 9.08 29 LEU B CA 1
ATOM 2589 C C . LEU B 1 29 ? 20.692 3.187 39.767 1.00 10.08 29 LEU B C 1
ATOM 2590 O O . LEU B 1 29 ? 20.904 3.393 38.566 1.00 8.19 29 LEU B O 1
ATOM 2595 N N . LYS B 1 30 ? 21.322 3.830 40.747 1.00 7.50 30 LYS B N 1
ATOM 2596 C CA . LYS B 1 30 ? 22.346 4.836 40.485 1.00 6.51 30 LYS B CA 1
ATOM 2597 C C . LYS B 1 30 ? 23.570 4.185 39.855 1.00 8.96 30 LYS B C 1
ATOM 2598 O O . LYS B 1 30 ? 24.083 4.656 38.837 1.00 7.66 30 LYS B O 1
ATOM 2604 N N . GLU B 1 31 ? 24.043 3.107 40.471 1.00 9.56 31 GLU B N 1
ATOM 2605 C CA . GLU B 1 31 ? 25.192 2.368 39.956 1.00 11.92 31 GLU B CA 1
ATOM 2606 C C . GLU B 1 31 ? 24.965 1.838 38.531 1.00 13.83 31 GLU B C 1
ATOM 2607 O O . GLU B 1 31 ? 25.902 1.767 37.736 1.00 13.91 31 GLU B O 1
ATOM 2613 N N . LYS B 1 32 ? 23.731 1.456 38.216 1.00 10.78 32 LYS B N 1
ATOM 2614 C CA . LYS B 1 32 ? 23.407 0.884 36.905 1.00 11.25 32 LYS B CA 1
ATOM 2615 C C . LYS B 1 32 ? 23.302 1.942 35.812 1.00 13.68 32 LYS B C 1
ATOM 2616 O O . LYS B 1 32 ? 23.206 1.612 34.623 1.00 13.75 32 LYS B O 1
ATOM 2622 N N . GLY B 1 33 ? 23.307 3.210 36.210 1.00 8.11 33 GLY B N 1
ATOM 2623 C CA . GLY B 1 33 ? 23.191 4.305 35.256 1.00 10.66 33 GLY B CA 1
ATOM 2624 C C . GLY B 1 33 ? 21.756 4.712 34.968 1.00 11.02 33 GLY B C 1
ATOM 2625 O O . GLY B 1 33 ? 21.505 5.624 34.187 1.00 10.73 33 GLY B O 1
ATOM 2626 N N . ILE B 1 34 ? 20.809 4.052 35.627 1.00 7.17 34 ILE B N 1
ATOM 2627 C CA . ILE B 1 34 ? 19.385 4.289 35.373 1.00 8.28 34 ILE B CA 1
ATOM 2628 C C . ILE B 1 34 ? 18.867 5.553 36.067 1.00 5.85 34 ILE B C 1
ATOM 2629 O O . ILE B 1 34 ? 18.064 6.307 35.500 1.00 6.68 34 ILE B O 1
ATOM 2634 N N . TYR B 1 35 ? 19.362 5.806 37.273 1.00 6.27 35 TYR B N 1
ATOM 2635 C CA . TYR B 1 35 ? 18.936 6.977 38.036 1.00 5.84 35 TYR B CA 1
ATOM 2636 C C . TYR B 1 35 ? 19.175 8.256 37.235 1.00 7.20 35 TYR B C 1
ATOM 2637 O O . TYR B 1 35 ? 18.321 9.140 37.203 1.00 5.15 35 TYR B O 1
ATOM 2646 N N . ASP B 1 36 ? 20.325 8.325 36.569 1.00 5.43 36 ASP B N 1
ATOM 2647 C CA . ASP B 1 36 ? 20.700 9.511 35.797 1.00 9.23 36 ASP B CA 1
ATOM 2648 C C . ASP B 1 36 ? 19.702 9.790 34.667 1.00 5.00 36 ASP B C 1
ATOM 2649 O O . ASP B 1 36 ? 19.520 10.934 34.281 1.00 5.89 36 ASP B O 1
ATOM 2654 N N . ARG B 1 37 ? 19.067 8.748 34.129 1.00 7.01 37 ARG B N 1
ATOM 2655 C CA . ARG B 1 37 ? 18.036 8.934 33.099 1.00 5.23 37 ARG B CA 1
ATOM 2656 C C . ARG B 1 37 ? 16.855 9.734 33.646 1.00 6.85 37 ARG B C 1
ATOM 2657 O O . ARG B 1 37 ? 16.223 10.532 32.930 1.00 6.18 37 ARG B O 1
ATOM 2665 N N . TYR B 1 38 ? 16.546 9.512 34.919 1.00 4.70 38 TYR B N 1
ATOM 2666 C CA . TYR B 1 38 ? 15.474 10.264 35.570 1.00 4.77 38 TYR B CA 1
ATOM 2667 C C . TYR B 1 38 ? 15.835 11.728 35.785 1.00 7.88 38 TYR B C 1
ATOM 2668 O O . TYR B 1 38 ? 15.009 12.617 35.558 1.00 8.22 38 TYR B O 1
ATOM 2677 N N . ILE B 1 39 ? 17.078 11.991 36.173 1.00 5.19 39 ILE B N 1
ATOM 2678 C CA . ILE B 1 39 ? 17.486 13.382 36.321 1.00 6.23 39 ILE B CA 1
ATOM 2679 C C . ILE B 1 39 ? 17.351 14.070 34.960 1.00 6.50 39 ILE B C 1
ATOM 2680 O O . ILE B 1 39 ? 16.830 15.187 34.865 1.00 7.43 39 ILE B O 1
ATOM 2685 N N . ALA B 1 40 ? 17.805 13.389 33.906 1.00 6.44 40 ALA B N 1
ATOM 2686 C CA . ALA B 1 40 ? 17.824 13.969 32.560 1.00 6.49 40 ALA B CA 1
ATOM 2687 C C . ALA B 1 40 ? 16.424 14.160 31.976 1.00 5.80 40 ALA B C 1
ATOM 2688 O O . ALA B 1 40 ? 16.143 15.186 31.348 1.00 4.34 40 ALA B O 1
ATOM 2690 N N . TRP B 1 41 ? 15.540 13.184 32.186 1.00 4.90 41 TRP B N 1
ATOM 2691 C CA . TRP B 1 41 ? 14.191 13.284 31.658 1.00 7.05 41 TRP B CA 1
ATOM 2692 C C . TRP B 1 41 ? 13.507 14.522 32.229 1.00 7.79 41 TRP B C 1
ATOM 2693 O O . TRP B 1 41 ? 12.806 15.248 31.513 1.00 5.11 41 TRP B O 1
ATOM 2704 N N . HIS B 1 42 ? 13.692 14.734 33.532 1.00 7.57 42 HIS B N 1
ATOM 2705 C CA . HIS B 1 42 ? 13.093 15.876 34.254 1.00 8.57 42 HIS B CA 1
ATOM 2706 C C . HIS B 1 42 ? 13.652 17.207 33.756 1.00 9.73 42 HIS B C 1
ATOM 2707 O O . HIS B 1 42 ? 12.906 18.142 33.444 1.00 7.88 42 HIS B O 1
ATOM 2714 N N . GLY B 1 43 ? 14.971 17.281 33.636 1.00 9.53 43 GLY B N 1
ATOM 2715 C CA . GLY B 1 43 ? 15.593 18.455 33.061 1.00 11.10 43 GLY B CA 1
ATOM 2716 C C . GLY B 1 43 ? 15.087 18.725 31.655 1.00 9.71 43 GLY B C 1
ATOM 2717 O O . GLY B 1 43 ? 14.761 19.856 31.320 1.00 10.79 43 GLY B O 1
ATOM 2718 N N . ALA B 1 44 ? 15.011 17.684 30.831 1.00 8.27 44 ALA B N 1
ATOM 2719 C CA . ALA B 1 44 ? 14.607 17.852 29.430 1.00 10.80 44 ALA B CA 1
ATOM 2720 C C . ALA B 1 44 ? 13.188 18.421 29.312 1.00 10.26 44 ALA B C 1
ATOM 2721 O O . ALA B 1 44 ? 12.923 19.333 28.526 1.00 9.81 44 ALA B O 1
ATOM 2723 N N . ALA B 1 45 ? 12.277 17.892 30.116 1.00 6.29 45 ALA B N 1
ATOM 2724 C CA . ALA B 1 45 ? 10.888 18.324 30.045 1.00 8.94 45 ALA B CA 1
ATOM 2725 C C . ALA B 1 45 ? 10.738 19.777 30.475 1.00 12.77 45 ALA B C 1
ATOM 2726 O O . ALA B 1 45 ? 9.882 20.497 29.960 1.00 11.56 45 ALA B O 1
ATOM 2728 N N . GLY B 1 46 ? 11.578 20.205 31.415 1.00 12.57 46 GLY B N 1
ATOM 2729 C CA . GLY B 1 46 ? 11.493 21.551 31.953 1.00 16.02 46 GLY B CA 1
ATOM 2730 C C . GLY B 1 46 ? 11.859 22.587 30.913 1.00 16.99 46 GLY B C 1
ATOM 2731 O O . GLY B 1 46 ? 11.516 23.763 31.050 1.00 20.64 46 GLY B O 1
ATOM 2732 N N . LYS B 1 47 ? 12.553 22.143 29.870 1.00 16.35 47 LYS B N 1
ATOM 2733 C CA . LYS B 1 47 ? 13.023 23.026 28.808 1.00 21.55 47 LYS B CA 1
ATOM 2734 C C . LYS B 1 47 ? 12.182 22.882 27.542 1.00 17.57 47 LYS B C 1
ATOM 2735 O O . LYS B 1 47 ? 12.491 23.454 26.491 1.00 19.49 47 LYS B O 1
ATOM 2741 N N . PHE B 1 48 ? 11.102 22.122 27.661 1.00 15.29 48 PHE B N 1
ATOM 2742 C CA . PHE B 1 48 ? 10.194 21.891 26.551 1.00 13.42 48 PHE B CA 1
ATOM 2743 C C . PHE B 1 48 ? 8.965 22.775 26.727 1.00 13.43 48 PHE B C 1
ATOM 2744 O O . PHE B 1 48 ? 8.029 22.411 27.431 1.00 8.66 48 PHE B O 1
ATOM 2752 N N . HIS B 1 49 ? 8.947 23.939 26.085 1.00 10.01 49 HIS B N 1
ATOM 2753 C CA . HIS B 1 49 ? 7.831 24.865 26.298 1.00 12.08 49 HIS B CA 1
ATOM 2754 C C . HIS B 1 49 ? 6.626 24.620 25.440 1.00 12.45 49 HIS B C 1
ATOM 2755 O O . HIS B 1 49 ? 6.745 24.249 24.269 1.00 10.70 49 HIS B O 1
ATOM 2762 N N . THR B 1 50 ? 5.459 24.870 26.013 1.00 8.97 50 THR B N 1
ATOM 2763 C CA . THR B 1 50 ? 4.186 24.537 25.405 1.00 10.04 50 THR B CA 1
ATOM 2764 C C . THR B 1 50 ? 3.255 25.759 25.483 1.00 8.49 50 THR B C 1
ATOM 2765 O O . THR B 1 50 ? 2.445 25.848 26.376 1.00 10.29 50 THR B O 1
ATOM 2769 N N . PRO B 1 51 ? 3.382 26.692 24.546 1.00 11.46 51 PRO B N 1
ATOM 2770 C CA . PRO B 1 51 ? 4.345 26.590 23.454 1.00 9.17 51 PRO B CA 1
ATOM 2771 C C . PRO B 1 51 ? 5.599 27.392 23.713 1.00 12.65 51 PRO B C 1
ATOM 2772 O O . PRO B 1 51 ? 5.642 28.138 24.649 1.00 12.31 51 PRO B O 1
ATOM 2776 N N . PRO B 1 52 ? 6.576 27.264 22.829 1.00 14.28 52 PRO B N 1
ATOM 2777 C CA . PRO B 1 52 ? 7.756 28.122 22.880 1.00 13.46 52 PRO B CA 1
ATOM 2778 C C . PRO B 1 52 ? 7.305 29.580 22.902 1.00 18.43 52 PRO B C 1
ATOM 2779 O O . PRO B 1 52 ? 6.401 29.922 22.183 1.00 14.21 52 PRO B O 1
ATOM 2783 N N . GLY B 1 53 ? 7.936 30.397 23.729 1.00 19.77 53 GLY B N 1
ATOM 2784 C CA . GLY B 1 53 ? 7.487 31.754 23.932 1.00 18.70 53 GLY B CA 1
ATOM 2785 C C . GLY B 1 53 ? 6.606 31.948 25.156 1.00 21.18 53 GLY B C 1
ATOM 2786 O O . GLY B 1 53 ? 6.369 33.066 25.564 1.00 24.43 53 GLY B O 1
ATOM 2787 N N . SER B 1 54 ? 6.113 30.853 25.719 1.00 17.74 54 SER B N 1
ATOM 2788 C CA . SER B 1 54 ? 5.307 30.888 26.926 1.00 16.54 54 SER B CA 1
ATOM 2789 C C . SER B 1 54 ? 6.119 30.341 28.088 1.00 14.95 54 SER B C 1
ATOM 2790 O O . SER B 1 54 ? 7.164 29.783 27.897 1.00 22.43 54 SER B O 1
ATOM 2793 N N . ASP B 1 55 ? 5.609 30.491 29.292 1.00 13.76 55 ASP B N 1
ATOM 2794 C CA . ASP B 1 55 ? 6.343 30.034 30.446 1.00 16.14 55 ASP B CA 1
ATOM 2795 C C . ASP B 1 55 ? 5.819 28.688 30.937 1.00 15.61 55 ASP B C 1
ATOM 2796 O O . ASP B 1 55 ? 6.097 28.291 32.056 1.00 20.97 55 ASP B O 1
ATOM 2801 N N . ARG B 1 56 ? 5.050 28.006 30.103 1.00 11.37 56 ARG B N 1
ATOM 2802 C CA . ARG B 1 56 ? 4.616 26.661 30.430 1.00 10.40 56 ARG B CA 1
ATOM 2803 C C . ARG B 1 56 ? 5.621 25.677 29.872 1.00 10.07 56 ARG B C 1
ATOM 2804 O O . ARG B 1 56 ? 6.277 25.949 28.884 1.00 10.41 56 ARG B O 1
ATOM 2812 N N . ASN B 1 57 ? 5.710 24.522 30.506 1.00 7.92 57 ASN B N 1
ATOM 2813 C CA . ASN B 1 57 ? 6.505 23.471 29.939 1.00 8.44 57 ASN B CA 1
ATOM 2814 C C . ASN B 1 57 ? 5.899 22.108 30.221 1.00 7.97 57 ASN B C 1
ATOM 2815 O O . ASN B 1 57 ? 4.898 21.989 30.908 1.00 6.51 57 ASN B O 1
ATOM 2820 N N . ALA B 1 58 ? 6.508 21.086 29.655 1.00 7.36 58 ALA B N 1
ATOM 2821 C CA . ALA B 1 58 ? 5.911 19.772 29.692 1.00 6.81 58 ALA B CA 1
ATOM 2822 C C . ALA B 1 58 ? 5.674 19.262 31.103 1.00 8.79 58 ALA B C 1
ATOM 2823 O O . ALA B 1 58 ? 4.702 18.589 31.336 1.00 6.00 58 ALA B O 1
ATOM 2825 N N . ALA B 1 59 ? 6.594 19.580 32.016 1.00 8.29 59 ALA B N 1
ATOM 2826 C CA . ALA B 1 59 ? 6.583 18.992 33.354 1.00 8.59 59 ALA B CA 1
ATOM 2827 C C . ALA B 1 59 ? 6.032 19.866 34.468 1.00 7.78 59 ALA B C 1
ATOM 2828 O O . ALA B 1 59 ? 5.658 19.365 35.486 1.00 8.63 59 ALA B O 1
ATOM 2830 N N . HIS B 1 60 ? 6.050 21.174 34.282 0.70 8.05 60 HIS B N 1
ATOM 2831 C CA . HIS B 1 60 ? 5.448 22.024 35.283 1.00 11.59 60 HIS B CA 1
ATOM 2832 C C . HIS B 1 60 ? 4.979 23.389 34.764 0.70 12.80 60 HIS B C 1
ATOM 2833 O O . HIS B 1 60 ? 5.162 23.716 33.604 0.70 8.52 60 HIS B O 1
ATOM 2840 N N . MET B 1 61 ? 4.358 24.147 35.647 1.00 10.55 61 MET B N 1
ATOM 2841 C CA . MET B 1 61 ? 3.862 25.455 35.325 1.00 10.24 61 MET B CA 1
ATOM 2842 C C . MET B 1 61 ? 2.689 25.388 34.359 1.00 12.15 61 MET B C 1
ATOM 2843 O O . MET B 1 61 ? 2.328 26.355 33.736 1.00 13.31 61 MET B O 1
ATOM 2848 N N . SER B 1 62 ? 2.092 24.214 34.276 1.00 10.91 62 SER B N 1
ATOM 2849 C CA . SER B 1 62 ? 0.880 24.017 33.509 1.00 9.87 62 SER B CA 1
ATOM 2850 C C . SER B 1 62 ? 0.139 22.756 33.944 1.00 9.59 62 SER B C 1
ATOM 2851 O O . SER B 1 62 ? 0.535 22.074 34.872 1.00 8.04 62 SER B O 1
ATOM 2854 N N . SER B 1 63 ? -0.956 22.487 33.241 1.00 7.05 63 SER B N 1
ATOM 2855 C CA . SER B 1 63 ? -1.877 21.425 33.623 1.00 7.28 63 SER B CA 1
ATOM 2856 C C . SER B 1 63 ? -1.228 20.044 33.736 1.00 9.44 63 SER B C 1
ATOM 2857 O O . SER B 1 63 ? -1.613 19.232 34.585 1.00 7.04 63 SER B O 1
ATOM 2860 N N . ALA B 1 64 ? -0.235 19.777 32.897 1.00 8.34 64 ALA B N 1
ATOM 2861 C CA . ALA B 1 64 ? 0.384 18.445 32.859 1.00 8.05 64 ALA B CA 1
ATOM 2862 C C . ALA B 1 64 ? 1.278 18.148 34.062 1.00 6.34 64 ALA B C 1
ATOM 2863 O O . ALA B 1 64 ? 1.777 17.036 34.203 1.00 6.37 64 ALA B O 1
ATOM 2865 N N . PHE B 1 65 ? 1.462 19.133 34.934 1.00 4.18 65 PHE B N 1
ATOM 2866 C CA . PHE B 1 65 ? 2.306 18.981 36.118 1.00 4.49 65 PHE B CA 1
ATOM 2867 C C . PHE B 1 65 ? 1.988 17.686 36.869 1.00 7.54 65 PHE B C 1
ATOM 2868 O O . PHE B 1 65 ? 2.884 16.915 37.223 1.00 5.62 65 PHE B O 1
ATOM 2876 N N . LEU B 1 66 ? 0.705 17.458 37.121 1.00 5.85 66 LEU B N 1
ATOM 2877 C CA . LEU B 1 66 ? 0.312 16.294 37.925 1.00 6.23 66 LEU B CA 1
ATOM 2878 C C . LEU B 1 66 ? 0.467 14.954 37.184 1.00 6.22 66 LEU B C 1
ATOM 2879 O O . LEU B 1 66 ? 1.153 14.047 37.673 1.00 6.25 66 LEU B O 1
ATOM 2884 N N . PRO B 1 67 ? -0.138 14.820 35.991 1.00 6.68 67 PRO B N 1
ATOM 2885 C CA . PRO B 1 67 ? 0.040 13.532 35.316 1.00 6.16 67 PRO B CA 1
ATOM 2886 C C . PRO B 1 67 ? 1.498 13.291 34.904 1.00 7.02 67 PRO B C 1
ATOM 2887 O O . PRO B 1 67 ? 1.933 12.133 34.868 1.00 4.00 67 PRO B O 1
ATOM 2891 N N . TRP B 1 68 ? 2.243 14.350 34.601 1.00 4.78 68 TRP B N 1
ATOM 2892 C CA . TRP B 1 68 ? 3.644 14.179 34.226 1.00 6.51 68 TRP B CA 1
ATOM 2893 C C . TRP B 1 68 ? 4.423 13.515 35.355 1.00 7.33 68 TRP B C 1
ATOM 2894 O O . TRP B 1 68 ? 5.175 12.565 35.126 1.00 6.92 68 TRP B O 1
ATOM 2905 N N . HIS B 1 69 ? 4.262 14.027 36.572 1.00 5.87 69 HIS B N 1
ATOM 2906 C CA . HIS B 1 69 ? 4.994 13.462 37.695 1.00 6.15 69 HIS B CA 1
ATOM 2907 C C . HIS B 1 69 ? 4.439 12.109 38.141 1.00 5.77 69 HIS B C 1
ATOM 2908 O O . HIS B 1 69 ? 5.181 11.277 38.658 1.00 4.13 69 HIS B O 1
ATOM 2915 N N . ARG B 1 70 ? 3.156 11.870 37.914 1.00 6.71 70 ARG B N 1
ATOM 2916 C CA . ARG B 1 70 ? 2.623 10.552 38.221 1.00 6.09 70 ARG B CA 1
ATOM 2917 C C . ARG B 1 70 ? 3.287 9.507 37.325 1.00 5.54 70 ARG B C 1
ATOM 2918 O O . ARG B 1 70 ? 3.654 8.433 37.787 1.00 5.72 70 ARG B O 1
ATOM 2926 N N . GLU B 1 71 ? 3.476 9.839 36.051 1.00 5.91 71 GLU B N 1
ATOM 2927 C CA . GLU B 1 71 ? 4.116 8.921 35.101 1.00 7.74 71 GLU B CA 1
ATOM 2928 C C . GLU B 1 71 ? 5.598 8.706 35.425 1.00 6.03 71 GLU B C 1
ATOM 2929 O O . GLU B 1 71 ? 6.121 7.587 35.378 1.00 7.93 71 GLU B O 1
ATOM 2935 N N . TYR B 1 72 ? 6.272 9.798 35.742 1.00 5.38 72 TYR B N 1
ATOM 2936 C CA . TYR B 1 72 ? 7.665 9.767 36.155 1.00 3.56 72 TYR B CA 1
ATOM 2937 C C . TYR B 1 72 ? 7.862 8.815 37.337 1.00 6.02 72 TYR B C 1
ATOM 2938 O O . TYR B 1 72 ? 8.776 7.987 37.338 1.00 4.74 72 TYR B O 1
ATOM 2947 N N . LEU B 1 73 ? 7.017 8.946 38.356 1.00 3.07 73 LEU B N 1
ATOM 2948 C CA . LEU B 1 73 ? 7.152 8.128 39.556 1.00 3.61 73 LEU B CA 1
ATOM 2949 C C . LEU B 1 73 ? 6.773 6.689 39.267 1.00 5.92 73 LEU B C 1
ATOM 2950 O O . LEU B 1 73 ? 7.342 5.768 39.848 1.00 3.92 73 LEU B O 1
ATOM 2955 N N . LEU B 1 74 ? 5.799 6.495 38.384 1.00 6.52 74 LEU B N 1
ATOM 2956 C CA . LEU B 1 74 ? 5.424 5.140 37.962 1.00 7.24 74 LEU B CA 1
ATOM 2957 C C . LEU B 1 74 ? 6.593 4.395 37.334 1.00 8.21 74 LEU B C 1
ATOM 2958 O O . LEU B 1 74 ? 6.868 3.243 37.691 1.00 7.19 74 LEU B O 1
ATOM 2963 N N . ARG B 1 75 ? 7.272 5.043 36.388 1.00 5.15 75 ARG B N 1
ATOM 2964 C CA . ARG B 1 75 ? 8.438 4.426 35.759 1.00 6.30 75 ARG B CA 1
ATOM 2965 C C . ARG B 1 75 ? 9.544 4.184 36.776 1.00 8.65 75 ARG B C 1
ATOM 2966 O O . ARG B 1 75 ? 10.199 3.141 36.764 1.00 6.99 75 ARG B O 1
ATOM 2974 N N . PHE B 1 76 ? 9.756 5.151 37.663 1.00 5.27 76 PHE B N 1
ATOM 2975 C CA . PHE B 1 76 ? 10.782 5.019 38.687 1.00 7.13 76 PHE B CA 1
ATOM 2976 C C . PHE B 1 76 ? 10.462 3.830 39.590 1.00 5.14 76 PHE B C 1
ATOM 2977 O O . PHE B 1 76 ? 11.342 3.024 39.917 1.00 5.46 76 PHE B O 1
ATOM 2985 N N . GLU B 1 77 ? 9.204 3.692 39.975 1.00 5.67 77 GLU B N 1
ATOM 2986 C CA . GLU B 1 77 ? 8.846 2.600 40.884 1.00 6.39 77 GLU B CA 1
ATOM 2987 C C . GLU B 1 77 ? 9.008 1.246 40.179 1.00 7.97 77 GLU B C 1
ATOM 2988 O O . GLU B 1 77 ? 9.445 0.248 40.776 1.00 7.84 77 GLU B O 1
ATOM 2994 N N . ARG B 1 78 ? 8.648 1.206 38.905 1.00 7.48 78 ARG B N 1
ATOM 2995 C CA . ARG B 1 78 ? 8.836 -0.015 38.123 1.00 7.73 78 ARG B CA 1
ATOM 2996 C C . ARG B 1 78 ? 10.316 -0.413 38.050 1.00 11.16 78 ARG B C 1
ATOM 2997 O O . ARG B 1 78 ? 10.651 -1.606 38.077 1.00 13.25 78 ARG B O 1
ATOM 3005 N N . ASP B 1 79 ? 11.194 0.582 37.964 1.00 7.83 79 ASP B N 1
ATOM 3006 C CA . ASP B 1 79 ? 12.625 0.315 37.989 1.00 10.73 79 ASP B CA 1
ATOM 3007 C C . ASP B 1 79 ? 13.110 -0.169 39.361 1.00 10.81 79 ASP B C 1
ATOM 3008 O O . ASP B 1 79 ? 13.951 -1.045 39.429 1.00 9.86 79 ASP B O 1
ATOM 3013 N N . LEU B 1 80 ? 12.555 0.376 40.442 1.00 7.88 80 LEU B N 1
ATOM 3014 C CA . LEU B 1 80 ? 12.844 -0.138 41.778 1.00 8.87 80 LEU B CA 1
ATOM 3015 C C . LEU B 1 80 ? 12.437 -1.605 41.863 1.00 10.91 80 LEU B C 1
ATOM 3016 O O . LEU B 1 80 ? 13.195 -2.439 42.364 1.00 12.13 80 LEU B O 1
ATOM 3021 N N . GLN B 1 81 ? 11.237 -1.906 41.367 1.00 11.08 81 GLN B N 1
ATOM 3022 C CA . GLN B 1 81 ? 10.627 -3.241 41.492 1.00 11.90 81 GLN B CA 1
ATOM 3023 C C . GLN B 1 81 ? 11.450 -4.270 40.740 1.00 12.34 81 GLN B C 1
ATOM 3024 O O . GLN B 1 81 ? 11.472 -5.463 41.097 1.00 12.06 81 GLN B O 1
ATOM 3030 N N . SER B 1 82 ? 12.109 -3.813 39.680 1.00 12.90 82 SER B N 1
ATOM 3031 C CA . SER B 1 82 ? 12.913 -4.691 38.842 1.00 14.55 82 SER B CA 1
ATOM 3032 C C . SER B 1 82 ? 14.176 -5.141 39.561 1.00 15.62 82 SER B C 1
ATOM 3033 O O . SER B 1 82 ? 14.722 -6.198 39.268 1.00 20.37 82 SER B O 1
ATOM 3036 N N . ILE B 1 83 ? 14.635 -4.317 40.492 1.00 12.96 83 ILE B N 1
ATOM 3037 C CA . ILE B 1 83 ? 15.787 -4.629 41.328 1.00 13.01 83 ILE B CA 1
ATOM 3038 C C . ILE B 1 83 ? 15.343 -5.501 42.511 1.00 16.14 83 ILE B C 1
ATOM 3039 O O . ILE B 1 83 ? 15.973 -6.513 42.825 1.00 15.24 83 ILE B O 1
ATOM 3044 N N . ASN B 1 84 ? 14.258 -5.090 43.161 1.00 13.58 84 ASN B N 1
ATOM 3045 C CA . ASN B 1 84 ? 13.731 -5.771 44.346 1.00 14.68 84 ASN B CA 1
ATOM 3046 C C . ASN B 1 84 ? 12.206 -5.667 44.315 1.00 14.22 84 ASN B C 1
ATOM 3047 O O . ASN B 1 84 ? 11.654 -4.581 44.498 1.00 14.79 84 ASN B O 1
ATOM 3052 N N . PRO B 1 85 ? 11.516 -6.793 44.052 1.00 15.01 85 PRO B N 1
ATOM 3053 C CA . PRO B 1 85 ? 10.055 -6.766 43.894 1.00 15.61 85 PRO B CA 1
ATOM 3054 C C . PRO B 1 85 ? 9.272 -6.352 45.149 1.00 18.15 85 PRO B C 1
ATOM 3055 O O . PRO B 1 85 ? 8.082 -6.051 45.050 1.00 20.17 85 PRO B O 1
ATOM 3059 N N . GLU B 1 86 ? 9.921 -6.338 46.305 1.00 19.52 86 GLU B N 1
ATOM 3060 C CA . GLU B 1 86 ? 9.240 -5.950 47.537 1.00 21.83 86 GLU B CA 1
ATOM 3061 C C . GLU B 1 86 ? 9.307 -4.442 47.778 1.00 19.78 86 GLU B C 1
ATOM 3062 O O . GLU B 1 86 ? 8.653 -3.920 48.686 1.00 19.71 86 GLU B O 1
ATOM 3068 N N . VAL B 1 87 ? 10.092 -3.742 46.967 1.00 15.52 87 VAL B N 1
ATOM 3069 C CA . VAL B 1 87 ? 10.284 -2.306 47.196 1.00 13.46 87 VAL B CA 1
ATOM 3070 C C . VAL B 1 87 ? 9.309 -1.430 46.407 1.00 14.37 87 VAL B C 1
ATOM 3071 O O . VAL B 1 87 ? 9.216 -1.544 45.187 1.00 13.70 87 VAL B O 1
ATOM 3075 N N . THR B 1 88 ? 8.568 -0.579 47.122 1.00 14.12 88 THR B N 1
ATOM 3076 C CA . THR B 1 88 ? 7.695 0.415 46.501 1.00 10.57 88 THR B CA 1
ATOM 3077 C C . THR B 1 88 ? 8.161 1.829 46.863 1.00 12.48 88 THR B C 1
ATOM 3078 O O . THR B 1 88 ? 9.068 2.011 47.685 1.00 12.29 88 THR B O 1
ATOM 3082 N N . LEU B 1 89 ? 7.537 2.830 46.251 1.00 8.50 89 LEU B N 1
ATOM 3083 C CA . LEU B 1 89 ? 7.897 4.219 46.516 1.00 9.84 89 LEU B CA 1
ATOM 3084 C C . LEU B 1 89 ? 7.143 4.772 47.716 1.00 11.25 89 LEU B C 1
ATOM 3085 O O . LEU B 1 89 ? 5.928 4.926 47.642 1.00 10.35 89 LEU B O 1
ATOM 3090 N N . PRO B 1 90 ? 7.852 5.090 48.818 1.00 8.80 90 PRO B N 1
ATOM 3091 C CA . PRO B 1 90 ? 7.162 5.692 49.965 1.00 9.07 90 PRO B CA 1
ATOM 3092 C C . PRO B 1 90 ? 6.875 7.168 49.723 1.00 9.28 90 PRO B C 1
ATOM 3093 O O . PRO B 1 90 ? 7.397 7.754 48.777 1.00 7.86 90 PRO B O 1
ATOM 3097 N N . TYR B 1 91 ? 6.065 7.770 50.583 1.00 7.44 91 TYR B N 1
ATOM 3098 C CA . TYR B 1 91 ? 5.791 9.190 50.464 1.00 7.32 91 TYR B CA 1
ATOM 3099 C C . TYR B 1 91 ? 6.181 9.938 51.726 1.00 7.86 91 TYR B C 1
ATOM 3100 O O . TYR B 1 91 ? 6.064 9.428 52.836 1.00 8.74 91 TYR B O 1
ATOM 3109 N N . TRP B 1 92 ? 6.661 11.157 51.529 1.00 6.61 92 TRP B N 1
ATOM 3110 C CA . TRP B 1 92 ? 7.006 12.046 52.620 1.00 8.72 92 TRP B CA 1
ATOM 3111 C C . TRP B 1 92 ? 5.803 12.951 52.876 1.00 9.63 92 TRP B C 1
ATOM 3112 O O . TRP B 1 92 ? 5.488 13.841 52.082 1.00 7.86 92 TRP B O 1
ATOM 3123 N N . GLU B 1 93 ? 5.122 12.710 53.985 1.00 8.14 93 GLU B N 1
ATOM 3124 C CA . GLU B 1 93 ? 3.992 13.528 54.360 1.00 10.47 93 GLU B CA 1
ATOM 3125 C C . GLU B 1 93 ? 4.493 14.792 55.060 1.00 12.40 93 GLU B C 1
ATOM 3126 O O . GLU B 1 93 ? 4.481 14.894 56.289 1.00 10.87 93 GLU B O 1
ATOM 3132 N N . TRP B 1 94 ? 4.952 15.756 54.273 1.00 12.90 94 TRP B N 1
ATOM 3133 C CA . TRP B 1 94 ? 5.589 16.932 54.853 1.00 12.63 94 TRP B CA 1
ATOM 3134 C C . TRP B 1 94 ? 4.649 17.772 55.728 1.00 13.64 94 TRP B C 1
ATOM 3135 O O . TRP B 1 94 ? 5.097 18.467 56.640 1.00 16.40 94 TRP B O 1
ATOM 3146 N N . GLU B 1 95 ? 3.353 17.686 55.465 1.00 12.39 95 GLU B N 1
ATOM 3147 C CA . GLU B 1 95 ? 2.386 18.478 56.225 1.00 14.51 95 GLU B CA 1
ATOM 3148 C C . GLU B 1 95 ? 2.319 18.076 57.702 1.00 18.64 95 GLU B C 1
ATOM 3149 O O . GLU B 1 95 ? 2.045 18.920 58.562 1.00 20.17 95 GLU B O 1
ATOM 3155 N N . THR B 1 96 ? 2.572 16.805 58.010 1.00 17.27 96 THR B N 1
ATOM 3156 C CA . THR B 1 96 ? 2.659 16.410 59.417 1.00 18.90 96 THR B CA 1
ATOM 3157 C C . THR B 1 96 ? 4.017 16.799 60.018 1.00 19.27 96 THR B C 1
ATOM 3158 O O . THR B 1 96 ? 4.097 17.167 61.189 1.00 20.46 96 THR B O 1
ATOM 3162 N N . ASP B 1 97 ? 5.080 16.729 59.214 1.00 17.08 97 ASP B N 1
ATOM 3163 C CA . ASP B 1 97 ? 6.406 17.170 59.659 1.00 17.14 97 ASP B CA 1
ATOM 3164 C C . ASP B 1 97 ? 6.393 18.662 60.002 1.00 18.19 97 ASP B C 1
ATOM 3165 O O . ASP B 1 97 ? 7.171 19.127 60.831 1.00 19.98 97 ASP B O 1
ATOM 3170 N N . ALA B 1 98 ? 5.500 19.405 59.361 1.00 18.06 98 ALA B N 1
ATOM 3171 C CA . ALA B 1 98 ? 5.407 20.847 59.591 1.00 19.47 98 ALA B CA 1
ATOM 3172 C C . ALA B 1 98 ? 4.926 21.160 61.005 1.00 23.92 98 ALA B C 1
ATOM 3173 O O . ALA B 1 98 ? 5.108 22.275 61.498 1.00 21.58 98 ALA B O 1
ATOM 3175 N N . GLN B 1 99 ? 4.313 20.172 61.652 1.00 22.14 99 GLN B N 1
ATOM 3176 C CA . GLN B 1 99 ? 3.807 20.342 63.007 1.00 26.14 99 GLN B CA 1
ATOM 3177 C C . GLN B 1 99 ? 4.895 20.253 64.064 1.00 29.10 99 GLN B C 1
ATOM 3178 O O . GLN B 1 99 ? 4.686 20.645 65.211 1.00 31.47 99 GLN B O 1
ATOM 3184 N N . MET B 1 100 ? 6.058 19.740 63.684 1.00 27.26 100 MET B N 1
ATOM 3185 C CA . MET B 1 100 ? 7.141 19.552 64.641 1.00 31.75 100 MET B CA 1
ATOM 3186 C C . MET B 1 100 ? 7.779 20.871 65.013 1.00 33.75 100 MET B C 1
ATOM 3187 O O . MET B 1 100 ? 7.806 21.805 64.217 1.00 30.65 100 MET B O 1
ATOM 3192 N N . GLN B 1 101 ? 8.312 20.937 66.225 1.00 36.68 101 GLN B N 1
ATOM 3193 C CA . GLN B 1 101 ? 9.041 22.113 66.652 1.00 39.53 101 GLN B CA 1
ATOM 3194 C C . GLN B 1 101 ? 10.187 22.375 65.681 1.00 39.17 101 GLN B C 1
ATOM 3195 O O . GLN B 1 101 ? 10.398 23.502 65.243 1.00 39.79 101 GLN B O 1
ATOM 3201 N N . ASP B 1 102 ? 10.917 21.315 65.344 1.00 36.00 102 ASP B N 1
ATOM 3202 C CA . ASP B 1 102 ? 12.036 21.387 64.407 1.00 30.62 102 ASP B CA 1
ATOM 3203 C C . ASP B 1 102 ? 11.933 20.220 63.423 1.00 25.42 102 ASP B C 1
ATOM 3204 O O . ASP B 1 102 ? 12.387 19.117 63.706 1.00 22.66 102 ASP B O 1
ATOM 3209 N N . PRO B 1 103 ? 11.286 20.460 62.275 1.00 27.00 103 PRO B N 1
ATOM 3210 C CA . PRO B 1 103 ? 11.074 19.440 61.240 1.00 22.85 103 PRO B CA 1
ATOM 3211 C C . PRO B 1 103 ? 12.359 18.749 60.767 1.00 22.93 103 PRO B C 1
ATOM 3212 O O . PRO B 1 103 ? 12.286 17.635 60.229 1.00 17.90 103 PRO B O 1
ATOM 3216 N N . SER B 1 104 ? 13.512 19.377 60.969 1.00 18.58 104 SER B N 1
ATOM 3217 C CA . SER B 1 104 ? 14.780 18.749 60.600 1.00 20.33 104 SER B CA 1
ATOM 3218 C C . SER B 1 104 ? 15.071 17.504 61.444 1.00 22.36 104 SER B C 1
ATOM 3219 O O . SER B 1 104 ? 15.996 16.742 61.138 1.00 17.99 104 SER B O 1
ATOM 3222 N N . GLN B 1 105 ? 14.284 17.300 62.501 1.00 20.66 105 GLN B N 1
ATOM 3223 C CA . GLN B 1 105 ? 14.475 16.151 63.386 1.00 19.90 105 GLN B CA 1
ATOM 3224 C C . GLN B 1 105 ? 13.578 14.979 62.992 1.00 18.28 105 GLN B C 1
ATOM 3225 O O . GLN B 1 105 ? 13.569 13.941 63.654 1.00 18.57 105 GLN B O 1
ATOM 3231 N N . SER B 1 106 ? 12.817 15.157 61.916 1.00 16.86 106 SER B N 1
ATOM 3232 C CA . SER B 1 106 ? 11.981 14.092 61.385 1.00 17.09 106 SER B CA 1
ATOM 3233 C C . SER B 1 106 ? 12.839 12.873 61.057 1.00 16.19 106 SER B C 1
ATOM 3234 O O . SER B 1 106 ? 14.009 13.002 60.673 1.00 14.47 106 SER B O 1
ATOM 3237 N N . GLN B 1 107 ? 12.247 11.694 61.193 1.00 16.39 107 GLN B N 1
ATOM 3238 C CA . GLN B 1 107 ? 12.971 10.445 60.974 1.00 19.28 107 GLN B CA 1
ATOM 3239 C C . GLN B 1 107 ? 13.367 10.287 59.514 1.00 17.34 107 GLN B C 1
ATOM 3240 O O . GLN B 1 107 ? 14.306 9.555 59.193 1.00 16.56 107 GLN B O 1
ATOM 3246 N N . ILE B 1 108 ? 12.656 10.965 58.621 1.00 16.82 108 ILE B N 1
ATOM 3247 C CA . ILE B 1 108 ? 13.033 10.904 57.214 1.00 13.41 108 ILE B CA 1
ATOM 3248 C C . ILE B 1 108 ? 14.496 11.306 57.062 1.00 14.24 108 ILE B C 1
ATOM 3249 O O . ILE B 1 108 ? 15.212 10.768 56.225 1.00 11.60 108 ILE B O 1
ATOM 3254 N N . TRP B 1 109 ? 14.960 12.225 57.904 1.00 12.83 109 TRP B N 1
ATOM 3255 C CA . TRP B 1 109 ? 16.309 12.763 57.756 1.00 12.09 109 TRP B CA 1
ATOM 3256 C C . TRP B 1 109 ? 17.378 11.967 58.512 1.00 17.18 109 TRP B C 1
ATOM 3257 O O . TRP B 1 109 ? 18.513 12.424 58.653 1.00 17.66 109 TRP B O 1
ATOM 3268 N N . SER B 1 110 ? 17.020 10.778 58.987 1.00 12.48 110 SER B N 1
ATOM 3269 C CA . SER B 1 110 ? 17.952 9.960 59.761 1.00 17.64 110 SER B CA 1
ATOM 3270 C C . SER B 1 110 ? 19.099 9.443 58.902 1.00 16.18 110 SER B C 1
ATOM 3271 O O . SER B 1 110 ? 19.017 9.424 57.682 1.00 13.59 110 SER B O 1
ATOM 3274 N N . ALA B 1 111 ? 20.171 9.003 59.549 1.00 17.53 111 ALA B N 1
ATOM 3275 C CA . ALA B 1 111 ? 21.365 8.587 58.822 1.00 15.83 111 ALA B CA 1
ATOM 3276 C C . ALA B 1 111 ? 21.156 7.303 58.014 1.00 17.35 111 ALA B C 1
ATOM 3277 O O . ALA B 1 111 ? 21.909 7.026 57.081 1.00 16.07 111 ALA B O 1
ATOM 3279 N N . ASP B 1 112 ? 20.146 6.516 58.375 1.00 17.43 112 ASP B N 1
ATOM 3280 C CA . ASP B 1 112 ? 19.895 5.260 57.667 1.00 16.18 112 ASP B CA 1
ATOM 3281 C C . ASP B 1 112 ? 18.950 5.443 56.478 1.00 18.47 112 ASP B C 1
ATOM 3282 O O . ASP B 1 112 ? 18.669 4.488 55.745 1.00 15.92 112 ASP B O 1
ATOM 3287 N N . PHE B 1 113 ? 18.461 6.666 56.288 1.00 12.86 113 PHE B N 1
ATOM 3288 C CA . PHE B 1 113 ? 17.509 6.937 55.214 1.00 11.42 113 PHE B CA 1
ATOM 3289 C C . PHE B 1 113 ? 17.773 8.059 54.183 1.00 10.76 113 PHE B C 1
ATOM 3290 O O . PHE B 1 113 ? 18.327 7.791 53.126 1.00 9.20 113 PHE B O 1
ATOM 3298 N N . MET B 1 114 ? 17.401 9.309 54.471 1.00 9.17 114 MET B N 1
ATOM 3299 C CA . MET B 1 114 ? 17.782 10.404 53.566 1.00 7.94 114 MET B CA 1
ATOM 3300 C C . MET B 1 114 ? 19.072 11.112 53.988 1.00 8.56 114 MET B C 1
ATOM 3301 O O . MET B 1 114 ? 19.690 11.821 53.194 1.00 9.13 114 MET B O 1
ATOM 3306 N N . GLY B 1 115 ? 19.483 10.936 55.235 1.00 11.86 115 GLY B N 1
ATOM 3307 C CA . GLY B 1 115 ? 20.556 11.753 55.767 1.00 13.67 115 GLY B CA 1
ATOM 3308 C C . GLY B 1 115 ? 20.032 13.126 56.139 1.00 13.15 115 GLY B C 1
ATOM 3309 O O . GLY B 1 115 ? 18.865 13.423 55.938 1.00 15.61 115 GLY B O 1
ATOM 3310 N N . GLY B 1 116 ? 20.899 13.985 56.660 1.00 14.34 116 GLY B N 1
ATOM 3311 C CA . GLY B 1 116 ? 20.430 15.221 57.261 1.00 15.52 116 GLY B CA 1
ATOM 3312 C C . GLY B 1 116 ? 20.512 16.493 56.441 1.00 15.33 116 GLY B C 1
ATOM 3313 O O . GLY B 1 116 ? 20.724 16.479 55.229 1.00 12.28 116 GLY B O 1
ATOM 3314 N N . ASN B 1 117 ? 20.316 17.603 57.141 1.00 14.35 117 ASN B N 1
ATOM 3315 C CA . ASN B 1 117 ? 20.521 18.936 56.605 1.00 15.00 117 ASN B CA 1
ATOM 3316 C C . ASN B 1 117 ? 21.960 19.092 56.156 1.00 15.12 117 ASN B C 1
ATOM 3317 O O . ASN B 1 117 ? 22.831 18.347 56.586 1.00 13.97 117 ASN B O 1
ATOM 3322 N N . GLY B 1 118 ? 22.220 20.067 55.300 1.00 14.01 118 GLY B N 1
ATOM 3323 C CA . GLY B 1 118 ? 23.582 20.341 54.884 1.00 19.21 118 GLY B CA 1
ATOM 3324 C C . GLY B 1 118 ? 24.424 20.901 56.019 1.00 23.86 118 GLY B C 1
ATOM 3325 O O . GLY B 1 118 ? 23.892 21.389 57.014 1.00 20.54 118 GLY B O 1
ATOM 3326 N N . ASN B 1 119 ? 25.741 20.817 55.858 1.00 23.14 119 ASN B N 1
ATOM 3327 C CA . ASN B 1 119 ? 26.709 21.354 56.814 1.00 28.34 119 ASN B CA 1
ATOM 3328 C C . ASN B 1 119 ? 27.184 22.747 56.388 1.00 28.14 119 ASN B C 1
ATOM 3329 O O . ASN B 1 119 ? 27.838 22.893 55.360 1.00 33.03 119 ASN B O 1
ATOM 3334 N N . PRO B 1 120 ? 26.858 23.775 57.179 1.00 33.27 120 PRO B N 1
ATOM 3335 C CA . PRO B 1 120 ? 27.230 25.165 56.866 1.00 34.62 120 PRO B CA 1
ATOM 3336 C C . PRO B 1 120 ? 28.736 25.399 56.675 1.00 37.80 120 PRO B C 1
ATOM 3337 O O . PRO B 1 120 ? 29.118 26.336 55.965 1.00 39.05 120 PRO B O 1
ATOM 3341 N N . ILE B 1 121 ? 29.577 24.567 57.286 1.00 36.73 121 ILE B N 1
ATOM 3342 C CA . ILE B 1 121 ? 31.025 24.689 57.103 1.00 37.30 121 ILE B CA 1
ATOM 3343 C C . ILE B 1 121 ? 31.472 24.222 55.727 1.00 38.41 121 ILE B C 1
ATOM 3344 O O . ILE B 1 121 ? 32.447 24.731 55.172 1.00 41.70 121 ILE B O 1
ATOM 3349 N N . LYS B 1 122 ? 30.753 23.248 55.183 1.00 37.15 122 LYS B N 1
ATOM 3350 C CA . LYS B 1 122 ? 31.118 22.657 53.905 1.00 40.31 122 LYS B CA 1
ATOM 3351 C C . LYS B 1 122 ? 30.227 23.197 52.796 1.00 39.71 122 LYS B C 1
ATOM 3352 O O . LYS B 1 122 ? 29.971 22.519 51.806 1.00 40.66 122 LYS B O 1
ATOM 3358 N N . ASP B 1 123 ? 29.754 24.425 52.977 1.00 40.77 123 ASP B N 1
ATOM 3359 C CA . ASP B 1 123 ? 28.900 25.081 51.988 1.00 43.67 123 ASP B CA 1
ATOM 3360 C C . ASP B 1 123 ? 27.561 24.347 51.860 1.00 35.57 123 ASP B C 1
ATOM 3361 O O . ASP B 1 123 ? 26.977 24.275 50.775 1.00 32.90 123 ASP B O 1
ATOM 3366 N N . PHE B 1 124 ? 27.092 23.810 52.986 1.00 31.70 124 PHE B N 1
ATOM 3367 C CA . PHE B 1 124 ? 25.812 23.101 53.081 1.00 25.13 124 PHE B CA 1
ATOM 3368 C C . PHE B 1 124 ? 25.779 21.769 52.351 1.00 23.07 124 PHE B C 1
ATOM 3369 O O . PHE B 1 124 ? 24.710 21.240 52.045 1.00 17.44 124 PHE B O 1
ATOM 3377 N N . ILE B 1 125 ? 26.961 21.224 52.096 1.00 23.75 125 ILE B N 1
ATOM 3378 C CA . ILE B 1 125 ? 27.066 19.881 51.573 1.00 20.10 125 ILE B CA 1
ATOM 3379 C C . ILE B 1 125 ? 26.504 18.901 52.603 1.00 18.06 125 ILE B C 1
ATOM 3380 O O . ILE B 1 125 ? 26.733 19.052 53.806 1.00 18.45 125 ILE B O 1
ATOM 3385 N N . VAL B 1 126 ? 25.746 17.919 52.124 1.00 11.37 126 VAL B N 1
ATOM 3386 C CA . VAL B 1 126 ? 25.221 16.855 52.975 1.00 12.69 126 VAL B CA 1
ATOM 3387 C C . VAL B 1 126 ? 26.343 15.865 53.273 1.00 15.83 126 VAL B C 1
ATOM 3388 O O . VAL B 1 126 ? 26.933 15.293 52.354 1.00 11.63 126 VAL B O 1
ATOM 3392 N N . ASP B 1 127 ? 26.632 15.668 54.559 1.00 13.28 127 ASP B N 1
ATOM 3393 C CA . ASP B 1 127 ? 27.750 14.832 54.972 1.00 17.36 127 ASP B CA 1
ATOM 3394 C C . ASP B 1 127 ? 27.322 13.665 55.859 1.00 16.71 127 ASP B C 1
ATOM 3395 O O . ASP B 1 127 ? 28.163 12.971 56.429 1.00 20.45 127 ASP B O 1
ATOM 3400 N N . THR B 1 128 ? 26.018 13.452 55.978 1.00 17.26 128 THR B N 1
ATOM 3401 C CA . THR B 1 128 ? 25.506 12.317 56.738 1.00 17.61 128 THR B CA 1
ATOM 3402 C C . THR B 1 128 ? 24.541 11.512 55.881 1.00 16.68 128 THR B C 1
ATOM 3403 O O . THR B 1 128 ? 23.935 12.042 54.951 1.00 11.08 128 THR B O 1
ATOM 3407 N N . GLY B 1 129 ? 24.412 10.228 56.186 1.00 15.18 129 GLY B N 1
ATOM 3408 C CA . GLY B 1 129 ? 23.475 9.387 55.470 1.00 11.61 129 GLY B CA 1
ATOM 3409 C C . GLY B 1 129 ? 24.045 8.766 54.202 1.00 15.52 129 GLY B C 1
ATOM 3410 O O . GLY B 1 129 ? 25.186 9.022 53.823 1.00 12.35 129 GLY B O 1
ATOM 3411 N N . PRO B 1 130 ? 23.230 7.956 53.523 1.00 11.62 130 PRO B N 1
ATOM 3412 C CA . PRO B 1 130 ? 23.641 7.161 52.358 1.00 11.85 130 PRO B CA 1
ATOM 3413 C C . PRO B 1 130 ? 23.947 7.982 51.104 1.00 11.49 130 PRO B C 1
ATOM 3414 O O . PRO B 1 130 ? 24.583 7.470 50.180 1.00 11.56 130 PRO B O 1
ATOM 3418 N N . PHE B 1 131 ? 23.502 9.232 51.068 1.00 10.79 131 PHE B N 1
ATOM 3419 C CA . PHE B 1 131 ? 23.681 10.069 49.883 1.00 9.11 131 PHE B CA 1
ATOM 3420 C C . PHE B 1 131 ? 24.644 11.224 50.136 1.00 11.54 131 PHE B C 1
ATOM 3421 O O . PHE B 1 131 ? 24.686 12.200 49.372 1.00 11.72 131 PHE B O 1
ATOM 3429 N N . ALA B 1 132 ? 25.421 11.104 51.206 1.00 12.03 132 ALA B N 1
ATOM 3430 C CA . ALA B 1 132 ? 26.409 12.122 51.544 1.00 13.24 132 ALA B CA 1
ATOM 3431 C C . ALA B 1 132 ? 27.435 12.248 50.424 1.00 13.40 132 ALA B C 1
ATOM 3432 O O . ALA B 1 132 ? 27.677 11.304 49.670 1.00 11.69 132 ALA B O 1
ATOM 3434 N N . ALA B 1 133 ? 28.021 13.429 50.311 1.00 15.55 133 ALA B N 1
ATOM 3435 C CA . ALA B 1 133 ? 29.099 13.657 49.371 1.00 17.00 133 ALA B CA 1
ATOM 3436 C C . ALA B 1 133 ? 30.161 12.589 49.594 1.00 18.50 133 ALA B C 1
ATOM 3437 O O . ALA B 1 133 ? 30.492 12.267 50.737 1.00 21.99 133 ALA B O 1
ATOM 3439 N N . GLY B 1 134 ? 30.680 12.032 48.507 1.00 20.26 134 GLY B N 1
ATOM 3440 C CA . GLY B 1 134 ? 31.620 10.931 48.598 1.00 21.17 134 GLY B CA 1
ATOM 3441 C C . GLY B 1 134 ? 30.950 9.583 48.394 1.00 20.67 134 GLY B C 1
ATOM 3442 O O . GLY B 1 134 ? 31.593 8.622 47.985 1.00 20.55 134 GLY B O 1
ATOM 3443 N N . ARG B 1 135 ? 29.651 9.510 48.678 1.00 14.73 135 ARG B N 1
ATOM 3444 C CA . ARG B 1 135 ? 28.915 8.254 48.561 1.00 14.31 135 ARG B CA 1
ATOM 3445 C C . ARG B 1 135 ? 27.888 8.291 47.437 1.00 16.93 135 ARG B C 1
ATOM 3446 O O . ARG B 1 135 ? 27.330 7.257 47.041 1.00 11.33 135 ARG B O 1
ATOM 3454 N N . TRP B 1 136 ? 27.661 9.493 46.919 1.00 13.56 136 TRP B N 1
ATOM 3455 C CA . TRP B 1 136 ? 26.615 9.748 45.945 1.00 12.14 136 TRP B CA 1
ATOM 3456 C C . TRP B 1 136 ? 27.035 10.925 45.077 1.00 13.59 136 TRP B C 1
ATOM 3457 O O . TRP B 1 136 ? 27.254 12.026 45.582 1.00 14.22 136 TRP B O 1
ATOM 3468 N N . THR B 1 137 ? 27.136 10.695 43.774 1.00 12.29 137 THR B N 1
ATOM 3469 C CA . THR B 1 137 ? 27.530 11.744 42.841 1.00 21.34 137 THR B CA 1
ATOM 3470 C C . THR B 1 137 ? 26.326 12.500 42.323 1.00 19.04 137 THR B C 1
ATOM 3471 O O . THR B 1 137 ? 25.245 11.942 42.191 1.00 16.11 137 THR B O 1
ATOM 3475 N N . THR B 1 138 ? 26.523 13.781 42.041 1.00 19.81 138 THR B N 1
ATOM 3476 C CA . THR B 1 138 ? 25.439 14.613 41.557 1.00 18.97 138 THR B CA 1
ATOM 3477 C C . THR B 1 138 ? 25.825 15.199 40.205 1.00 22.51 138 THR B C 1
ATOM 3478 O O . THR B 1 138 ? 26.997 15.273 39.861 1.00 19.97 138 THR B O 1
ATOM 3482 N N . ILE B 1 139 ? 24.831 15.616 39.438 1.00 17.73 139 ILE B N 1
ATOM 3483 C CA . ILE B 1 139 ? 25.074 16.177 38.116 1.00 22.24 139 ILE B CA 1
ATOM 3484 C C . ILE B 1 139 ? 24.539 17.605 38.075 1.00 22.39 139 ILE B C 1
ATOM 3485 O O . ILE B 1 139 ? 23.551 17.895 38.728 1.00 14.73 139 ILE B O 1
ATOM 3490 N N . ASP B 1 140 ? 25.189 18.495 37.328 1.00 23.82 140 ASP B N 1
ATOM 3491 C CA . ASP B 1 140 ? 24.689 19.868 37.183 1.00 26.04 140 ASP B CA 1
ATOM 3492 C C . ASP B 1 140 ? 23.674 20.015 36.048 1.00 31.00 140 ASP B C 1
ATOM 3493 O O . ASP B 1 140 ? 23.367 19.056 35.349 1.00 26.85 140 ASP B O 1
ATOM 3498 N N . GLU B 1 141 ? 23.159 21.226 35.875 1.00 34.07 141 GLU B N 1
ATOM 3499 C CA . GLU B 1 141 ? 22.182 21.510 34.825 1.00 39.37 141 GLU B CA 1
ATOM 350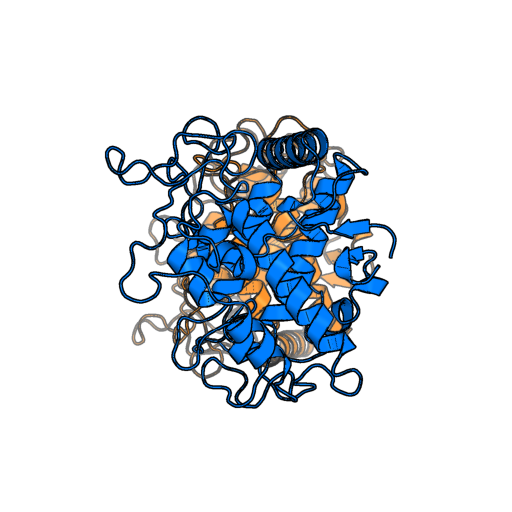0 C C . GLU B 1 141 ? 22.707 21.129 33.442 1.00 42.02 141 GLU B C 1
ATOM 3501 O O . GLU B 1 141 ? 21.947 20.697 32.575 1.00 41.53 141 GLU B O 1
ATOM 3507 N N . GLN B 1 142 ? 24.015 21.277 33.253 1.00 43.97 142 GLN B N 1
ATOM 3508 C CA . GLN B 1 142 ? 24.655 21.023 31.966 1.00 52.12 142 GLN B CA 1
ATOM 3509 C C . GLN B 1 142 ? 24.762 19.530 31.654 1.00 40.63 142 GLN B C 1
ATOM 3510 O O . GLN B 1 142 ? 25.077 19.146 30.533 1.00 35.90 142 GLN B O 1
ATOM 3516 N N . GLY B 1 143 ? 24.498 18.689 32.646 1.00 35.66 143 GLY B N 1
ATOM 3517 C CA . GLY B 1 143 ? 24.676 17.260 32.477 1.00 30.73 143 GLY B CA 1
ATOM 3518 C C . GLY B 1 143 ? 26.081 16.860 32.879 1.00 29.62 143 GLY B C 1
ATOM 3519 O O . GLY B 1 143 ? 26.439 15.684 32.855 1.00 25.62 143 GLY B O 1
ATOM 3520 N N . ASN B 1 144 ? 26.893 17.785 33.379 1.00 31.68 144 ASN B N 1
ATOM 3521 C CA . ASN B 1 144 ? 28.223 17.433 33.927 1.00 30.61 144 ASN B CA 1
ATOM 3522 C C . ASN B 1 144 ? 28.336 17.197 35.458 1.00 29.66 144 ASN B C 1
ATOM 3523 O O . ASN B 1 144 ? 27.556 17.706 36.226 1.00 29.75 144 ASN B O 1
ATOM 3528 N N . PRO B 1 145 ? 29.335 16.424 35.879 1.00 31.44 145 PRO B N 1
ATOM 3529 C CA . PRO B 1 145 ? 29.515 16.045 37.289 1.00 31.60 145 PRO B CA 1
ATOM 3530 C C . PRO B 1 145 ? 29.525 17.230 38.220 1.00 31.11 145 PRO B C 1
ATOM 3531 O O . PRO B 1 145 ? 30.188 18.181 37.883 1.00 29.66 145 PRO B O 1
ATOM 3535 N N . SER B 1 146 ? 28.830 17.190 39.355 1.00 29.22 146 SER B N 1
ATOM 3536 C CA . SER B 1 146 ? 28.872 18.402 40.185 1.00 25.47 146 SER B CA 1
ATOM 3537 C C . SER B 1 146 ? 29.478 18.363 41.605 1.00 26.93 146 SER B C 1
ATOM 3538 O O . SER B 1 146 ? 29.671 19.411 42.210 1.00 27.77 146 SER B O 1
ATOM 3541 N N . GLY B 1 147 ? 29.745 17.194 42.166 1.00 25.27 147 GLY B N 1
ATOM 3542 C CA . GLY B 1 147 ? 30.493 17.161 43.420 1.00 28.98 147 GLY B CA 1
ATOM 3543 C C . GLY B 1 147 ? 29.785 17.129 44.775 1.00 27.64 147 GLY B C 1
ATOM 3544 O O . GLY B 1 147 ? 30.433 17.234 45.821 1.00 31.33 147 GLY B O 1
ATOM 3545 N N . GLY B 1 148 ? 28.468 16.988 44.792 1.00 20.82 148 GLY B N 1
ATOM 3546 C CA . GLY B 1 148 ? 27.822 16.607 46.038 1.00 15.94 148 GLY B CA 1
ATOM 3547 C C . GLY B 1 148 ? 26.479 17.224 46.375 1.00 17.16 148 GLY B C 1
ATOM 3548 O O . GLY B 1 148 ? 26.215 18.382 46.056 1.00 11.72 148 GLY B O 1
ATOM 3549 N N . LEU B 1 149 ? 25.647 16.436 47.051 1.00 12.66 149 LEU B N 1
ATOM 3550 C CA . LEU B 1 149 ? 24.327 16.868 47.491 1.00 12.98 149 LEU B CA 1
ATOM 3551 C C . LEU B 1 149 ? 24.418 17.984 48.520 1.00 14.30 149 LEU B C 1
ATOM 3552 O O . LEU B 1 149 ? 25.178 17.898 49.475 1.00 12.40 149 LEU B O 1
ATOM 3557 N N . LYS B 1 150 ? 23.615 19.022 48.327 1.00 7.92 150 LYS B N 1
ATOM 3558 C CA . LYS B 1 150 ? 23.493 20.085 49.301 1.00 12.96 150 LYS B CA 1
ATOM 3559 C C . LYS B 1 150 ? 22.043 20.187 49.757 1.00 12.80 150 LYS B C 1
ATOM 3560 O O . LYS B 1 150 ? 21.117 19.893 49.003 1.00 10.27 150 LYS B O 1
ATOM 3566 N N . ARG B 1 151 ? 21.854 20.586 51.006 1.00 11.53 151 ARG B N 1
ATOM 3567 C CA . ARG B 1 151 ? 20.534 20.945 51.527 1.00 10.12 151 ARG B CA 1
ATOM 3568 C C . ARG B 1 151 ? 20.735 22.102 52.491 1.00 12.71 151 ARG B C 1
ATOM 3569 O O . ARG B 1 151 ? 21.782 22.209 53.102 1.00 14.53 151 ARG B O 1
ATOM 3577 N N . ASN B 1 152 ? 19.727 22.957 52.617 1.00 12.84 152 ASN B N 1
ATOM 3578 C CA . ASN B 1 152 ? 19.784 24.065 53.569 1.00 12.18 152 ASN B CA 1
ATOM 3579 C C . ASN B 1 152 ? 18.368 24.372 54.030 1.00 14.26 152 ASN B C 1
ATOM 3580 O O . ASN B 1 152 ? 17.745 25.307 53.540 1.00 13.20 152 ASN B O 1
ATOM 3585 N N . PHE B 1 153 ? 17.849 23.555 54.952 1.00 10.83 153 PHE B N 1
ATOM 3586 C CA . PHE B 1 153 ? 16.453 23.632 55.368 1.00 11.23 153 PHE B CA 1
ATOM 3587 C C . PHE B 1 153 ? 15.989 25.026 55.822 1.00 14.48 153 PHE B C 1
ATOM 3588 O O . PHE B 1 153 ? 16.566 25.620 56.730 1.00 13.13 153 PHE B O 1
ATOM 3596 N N . GLY B 1 154 ? 14.929 25.521 55.192 1.00 14.19 154 GLY B N 1
ATOM 3597 C CA . GLY B 1 154 ? 14.256 26.740 55.612 1.00 16.74 154 GLY B CA 1
ATOM 3598 C C . GLY B 1 154 ? 15.143 27.966 55.700 1.00 16.35 154 GLY B C 1
ATOM 3599 O O . GLY B 1 154 ? 14.938 28.824 56.565 1.00 20.22 154 GLY B O 1
ATOM 3600 N N . ALA B 1 155 ? 16.126 28.057 54.809 1.00 19.74 155 ALA B N 1
ATOM 3601 C CA . ALA B 1 155 ? 17.088 29.154 54.831 1.00 20.44 155 ALA B CA 1
ATOM 3602 C C . ALA B 1 155 ? 16.548 30.375 54.111 1.00 25.19 155 ALA B C 1
ATOM 3603 O O . ALA B 1 155 ? 17.120 31.461 54.190 1.00 26.98 155 ALA B O 1
ATOM 3605 N N . THR B 1 156 ? 15.432 30.190 53.421 1.00 22.00 156 THR B N 1
ATOM 3606 C CA . THR B 1 156 ? 14.898 31.216 52.548 1.00 25.33 156 THR B CA 1
ATOM 3607 C C . THR B 1 156 ? 13.748 31.984 53.200 1.00 28.67 156 THR B C 1
ATOM 3608 O O . THR B 1 156 ? 12.866 31.412 53.832 1.00 23.74 156 THR B O 1
ATOM 3612 N N . LYS B 1 157 ? 13.784 33.298 53.056 1.00 30.73 157 LYS B N 1
ATOM 3613 C CA . LYS B 1 157 ? 12.784 34.158 53.646 1.00 28.78 157 LYS B CA 1
ATOM 3614 C C . LYS B 1 157 ? 11.397 33.862 53.074 1.00 28.62 157 LYS B C 1
ATOM 3615 O O . LYS B 1 157 ? 10.377 34.056 53.734 1.00 28.21 157 LYS B O 1
ATOM 3621 N N . GLU B 1 158 ? 11.370 33.356 51.847 1.00 28.75 158 GLU B N 1
ATOM 3622 C CA . GLU B 1 158 ? 10.117 33.067 51.157 1.00 27.27 158 GLU B CA 1
ATOM 3623 C C . GLU B 1 158 ? 9.512 31.710 51.532 1.00 23.52 158 GLU B C 1
ATOM 3624 O O . GLU B 1 158 ? 8.324 31.464 51.322 1.00 22.73 158 GLU B O 1
ATOM 3630 N N . ALA B 1 159 ? 10.337 30.825 52.074 1.00 22.95 159 ALA B N 1
ATOM 3631 C CA . ALA B 1 159 ? 9.858 29.514 52.506 1.00 20.69 159 ALA B CA 1
ATOM 3632 C C . ALA B 1 159 ? 10.589 29.060 53.761 1.00 19.67 159 ALA B C 1
ATOM 3633 O O . ALA B 1 159 ? 11.401 28.141 53.718 1.00 14.64 159 ALA B O 1
ATOM 3635 N N . PRO B 1 160 ? 10.309 29.711 54.897 1.00 18.58 160 PRO B N 1
ATOM 3636 C CA . PRO B 1 160 ? 11.002 29.322 56.126 1.00 17.34 160 PRO B CA 1
ATOM 3637 C C . PRO B 1 160 ? 10.390 28.064 56.724 1.00 16.34 160 PRO B C 1
ATOM 3638 O O . PRO B 1 160 ? 10.998 27.427 57.577 1.00 16.48 160 PRO B O 1
ATOM 3642 N N . THR B 1 161 ? 9.188 27.722 56.280 1.00 16.45 161 THR B N 1
ATOM 3643 C CA . THR B 1 161 ? 8.440 26.624 56.881 1.00 19.18 161 THR B CA 1
ATOM 3644 C C . THR B 1 161 ? 7.823 25.706 55.822 1.00 15.91 161 THR B C 1
ATOM 3645 O O . THR B 1 161 ? 7.617 26.112 54.688 1.00 16.13 161 THR B O 1
ATOM 3649 N N . LEU B 1 162 ? 7.536 24.464 56.203 1.00 14.68 162 LEU B N 1
ATOM 3650 C CA . LEU B 1 162 ? 6.893 23.509 55.310 1.00 12.36 162 LEU B CA 1
ATOM 3651 C C . LEU B 1 162 ? 5.403 23.823 55.204 1.00 14.42 162 LEU B C 1
ATOM 3652 O O . LEU B 1 162 ? 4.859 24.512 56.064 1.00 15.37 162 LEU B O 1
ATOM 3657 N N . PRO B 1 163 ? 4.735 23.333 54.150 1.00 11.06 163 PRO B N 1
ATOM 3658 C CA . PRO B 1 163 ? 3.286 23.556 54.063 1.00 12.56 163 PRO B CA 1
ATOM 3659 C C . PRO B 1 163 ? 2.561 22.821 55.178 1.00 15.93 163 PRO B C 1
ATOM 3660 O O . PRO B 1 163 ? 3.070 21.826 55.697 1.00 17.60 163 PRO B O 1
ATOM 3664 N N . THR B 1 164 ? 1.385 23.320 55.538 1.00 18.34 164 THR B N 1
ATOM 3665 C CA . THR B 1 164 ? 0.652 22.812 56.687 1.00 19.15 164 THR B CA 1
ATOM 3666 C C . THR B 1 164 ? -0.514 21.932 56.284 1.00 17.02 164 THR B C 1
ATOM 3667 O O . THR B 1 164 ? -0.926 21.910 55.127 1.00 13.49 164 THR B O 1
ATOM 3671 N N . ARG B 1 165 ? -1.064 21.215 57.257 0.79 11.71 165 ARG B N 1
ATOM 3672 C CA . ARG B 1 165 ? -2.236 20.400 57.009 0.79 15.01 165 ARG B CA 1
ATOM 3673 C C . ARG B 1 165 ? -3.384 21.260 56.498 0.79 14.65 165 ARG B C 1
ATOM 3674 O O . ARG B 1 165 ? -4.190 20.821 55.686 0.79 11.48 165 ARG B O 1
ATOM 3682 N N . ASP B 1 166 ? -3.462 22.489 56.988 1.00 16.69 166 ASP B N 1
ATOM 3683 C CA . ASP B 1 166 ? -4.493 23.417 56.535 1.00 19.15 166 ASP B CA 1
ATOM 3684 C C . ASP B 1 166 ? -4.320 23.796 55.060 1.00 19.75 166 ASP B C 1
ATOM 3685 O O . ASP B 1 166 ? -5.298 23.925 54.330 1.00 19.97 166 ASP B O 1
ATOM 3690 N N . ASP B 1 167 ? -3.076 23.986 54.631 1.00 18.10 167 ASP B N 1
ATOM 3691 C CA . ASP B 1 167 ? -2.786 24.285 53.228 1.00 15.95 167 ASP B CA 1
ATOM 3692 C C . ASP B 1 167 ? -3.313 23.196 52.303 1.00 16.24 167 ASP B C 1
ATOM 3693 O O . ASP B 1 167 ? -3.853 23.481 51.230 1.00 11.75 167 ASP B O 1
ATOM 3698 N N . VAL B 1 168 ? -3.128 21.943 52.714 1.00 13.90 168 VAL B N 1
ATOM 3699 C CA . VAL B 1 168 ? -3.572 20.813 51.916 1.00 14.64 168 VAL B CA 1
ATOM 3700 C C . VAL B 1 168 ? -5.094 20.707 51.917 1.00 16.59 168 VAL B C 1
ATOM 3701 O O . VAL B 1 168 ? -5.708 20.526 50.874 1.00 16.43 168 VAL B O 1
ATOM 3705 N N . LEU B 1 169 ? -5.696 20.823 53.096 1.00 17.74 169 LEU B N 1
ATOM 3706 C CA . LEU B 1 169 ? -7.149 20.761 53.215 1.00 18.56 169 LEU B CA 1
ATOM 3707 C C . LEU B 1 169 ? -7.826 21.805 52.331 1.00 19.86 169 LEU B C 1
ATOM 3708 O O . LEU B 1 169 ? -8.874 21.550 51.735 1.00 19.41 169 LEU B O 1
ATOM 3713 N N . ASN B 1 170 ? -7.210 22.976 52.240 1.00 17.12 170 ASN B N 1
ATOM 3714 C CA . ASN B 1 170 ? -7.762 24.060 51.437 1.00 17.36 170 ASN B CA 1
ATOM 3715 C C . ASN B 1 170 ? -7.655 23.810 49.940 1.00 17.12 170 ASN B C 1
ATOM 3716 O O . ASN B 1 170 ? -8.551 24.168 49.180 1.00 17.97 170 ASN B O 1
ATOM 3721 N N . ALA B 1 171 ? -6.562 23.180 49.523 1.00 14.86 171 ALA B N 1
ATOM 3722 C CA . ALA B 1 171 ? -6.395 22.826 48.123 1.00 18.45 171 ALA B CA 1
ATOM 3723 C C . ALA B 1 171 ? -7.444 21.801 47.712 1.00 14.77 171 ALA B C 1
ATOM 3724 O O . ALA B 1 171 ? -7.997 21.858 46.612 1.00 16.88 171 ALA B O 1
ATOM 3726 N N . LEU B 1 172 ? -7.708 20.849 48.602 1.00 13.37 172 LEU B N 1
ATOM 3727 C CA . LEU B 1 172 ? -8.604 19.750 48.264 1.00 15.52 172 LEU B CA 1
ATOM 3728 C C . LEU B 1 172 ? -10.039 20.217 48.026 1.00 17.39 172 LEU B C 1
ATOM 3729 O O . LEU B 1 172 ? -10.830 19.493 47.420 1.00 18.52 172 LEU B O 1
ATOM 3734 N N . LYS B 1 173 ? -10.371 21.418 48.496 1.00 17.79 173 LYS B N 1
ATOM 3735 C CA . LYS B 1 173 ? -11.726 21.954 48.329 1.00 20.14 173 LYS B CA 1
ATOM 3736 C C . LYS B 1 173 ? -12.001 22.468 46.912 1.00 21.66 173 LYS B C 1
ATOM 3737 O O . LYS B 1 173 ? -13.155 22.654 46.528 1.00 20.19 173 LYS B O 1
ATOM 3743 N N . ILE B 1 174 ? -10.940 22.695 46.142 1.00 19.03 174 ILE B N 1
ATOM 3744 C CA . ILE B 1 174 ? -11.055 23.331 44.828 1.00 19.01 174 ILE B CA 1
ATOM 3745 C C . ILE B 1 174 ? -11.777 22.449 43.821 1.00 20.62 174 ILE B C 1
ATOM 3746 O O . ILE B 1 174 ? -11.449 21.282 43.647 1.00 19.62 174 ILE B O 1
ATOM 3751 N N . THR B 1 175 ? -12.740 23.028 43.121 1.00 19.71 175 THR B N 1
ATOM 3752 C CA . THR B 1 175 ? -13.636 22.245 42.289 1.00 21.43 175 THR B CA 1
ATOM 3753 C C . THR B 1 175 ? -13.019 21.877 40.936 1.00 23.28 175 THR B C 1
ATOM 3754 O O . THR B 1 175 ? -13.132 20.736 40.493 1.00 24.53 175 THR B O 1
ATOM 3758 N N . GLN B 1 176 ? -12.350 22.841 40.304 1.00 21.22 176 GLN B N 1
ATOM 3759 C CA . GLN B 1 176 ? -11.775 22.666 38.975 1.00 19.51 176 GLN B CA 1
ATOM 3760 C C . GLN B 1 176 ? -10.374 22.073 39.011 1.00 15.36 176 GLN B C 1
ATOM 3761 O O . GLN B 1 176 ? -9.561 22.460 39.839 1.00 14.42 176 GLN B O 1
ATOM 3767 N N . TYR B 1 177 ? -10.085 21.150 38.100 1.00 18.19 177 TYR B N 1
ATOM 3768 C CA . TYR B 1 177 ? -8.723 20.615 38.012 1.00 13.48 177 TYR B CA 1
ATOM 3769 C C . TYR B 1 177 ? -7.762 21.737 37.636 1.00 12.83 177 TYR B C 1
ATOM 3770 O O . TYR B 1 177 ? -6.733 21.929 38.278 1.00 13.31 177 TYR B O 1
ATOM 3779 N N . ASP B 1 178 ? -8.098 22.474 36.584 1.00 10.63 178 ASP B N 1
ATOM 3780 C CA . ASP B 1 178 ? -7.281 23.621 36.190 1.00 10.47 178 ASP B CA 1
ATOM 3781 C C . ASP B 1 178 ? -8.162 24.589 35.415 1.00 13.46 178 ASP B C 1
ATOM 3782 O O . ASP B 1 178 ? -9.299 24.257 35.071 1.00 15.29 178 ASP B O 1
ATOM 3787 N N . THR B 1 179 ? -7.645 25.780 35.146 1.00 11.48 179 THR B N 1
ATOM 3788 C CA . THR B 1 179 ? -8.417 26.788 34.418 1.00 13.18 179 THR B CA 1
ATOM 3789 C C . THR B 1 179 ? -7.573 27.518 33.384 1.00 11.38 179 THR B C 1
ATOM 3790 O O . THR B 1 179 ? -6.356 27.598 33.513 1.00 12.16 179 THR B O 1
ATOM 3794 N N . PRO B 1 180 ? -8.214 28.043 32.331 1.00 10.62 180 PRO B N 1
ATOM 3795 C CA . PRO B 1 180 ? -7.393 28.890 31.458 1.00 13.52 180 PRO B CA 1
ATOM 3796 C C . PRO B 1 180 ? -6.806 30.047 32.263 1.00 13.96 180 PRO B C 1
ATOM 3797 O O . PRO B 1 180 ? -7.454 30.532 33.193 1.00 13.21 180 PRO B O 1
ATOM 3801 N N . PRO B 1 181 ? -5.591 30.496 31.911 1.00 12.81 181 PRO B N 1
ATOM 3802 C CA . PRO B 1 181 ? -4.836 30.110 30.718 1.00 12.39 181 PRO B CA 1
ATOM 3803 C C . PRO B 1 181 ? -3.853 28.959 30.970 1.00 12.27 181 PRO B C 1
ATOM 3804 O O . PRO B 1 181 ? -2.793 28.897 30.351 1.00 13.01 181 PRO B O 1
ATOM 3808 N N . TRP B 1 182 ? -4.219 28.060 31.877 1.00 12.27 182 TRP B N 1
ATOM 3809 C CA . TRP B 1 182 ? -3.457 26.836 32.103 1.00 11.23 182 TRP B CA 1
ATOM 3810 C C . TRP B 1 182 ? -1.998 27.144 32.401 1.00 10.35 182 TRP B C 1
ATOM 3811 O O . TRP B 1 182 ? -1.106 26.575 31.761 1.00 9.02 182 TRP B O 1
ATOM 3822 N N . ASP B 1 183 ? -1.750 28.055 33.336 1.00 11.64 183 ASP B N 1
ATOM 3823 C CA . ASP B 1 183 ? -0.386 28.471 33.642 1.00 11.07 183 ASP B CA 1
ATOM 3824 C C . ASP B 1 183 ? -0.263 28.917 35.096 1.00 9.15 183 ASP B C 1
ATOM 3825 O O . ASP B 1 183 ? -1.184 28.706 35.883 1.00 12.11 183 ASP B O 1
ATOM 3830 N N . MET B 1 184 ? 0.861 29.531 35.460 1.00 9.23 184 MET B N 1
ATOM 3831 C CA . MET B 1 184 ? 1.093 29.916 36.861 1.00 12.37 184 MET B CA 1
ATOM 3832 C C . MET B 1 184 ? 0.100 30.958 37.371 1.00 16.13 184 MET B C 1
ATOM 3833 O O . MET B 1 184 ? -0.013 31.167 38.572 1.00 10.28 184 MET B O 1
ATOM 3838 N N . THR B 1 185 ? -0.619 31.608 36.460 1.00 11.44 185 THR B N 1
ATOM 3839 C CA . THR B 1 185 ? -1.611 32.616 36.861 1.00 10.44 185 THR B CA 1
ATOM 3840 C C . THR B 1 185 ? -3.019 32.059 36.955 1.00 13.16 185 THR B C 1
ATOM 3841 O O . THR B 1 185 ? -3.965 32.813 37.176 1.00 15.93 185 THR B O 1
ATOM 3845 N N . SER B 1 186 ? -3.178 30.752 36.772 1.00 12.72 186 SER B N 1
ATOM 3846 C CA . SER B 1 186 ? -4.515 30.141 36.835 1.00 12.53 186 SER B CA 1
ATOM 3847 C C . SER B 1 186 ? -5.171 30.302 38.209 1.00 13.45 186 SER B C 1
ATOM 3848 O O . SER B 1 186 ? -4.529 30.050 39.234 1.00 13.53 186 SER B O 1
ATOM 3851 N N . GLN B 1 187 ? -6.454 30.684 38.224 1.00 11.62 187 GLN B N 1
ATOM 3852 C CA . GLN B 1 187 ? -7.187 30.865 39.482 1.00 16.01 187 GLN B CA 1
ATOM 3853 C C . GLN B 1 187 ? -8.230 29.765 39.682 1.00 12.33 187 GLN B C 1
ATOM 3854 O O . GLN B 1 187 ? -8.718 29.172 38.711 1.00 13.92 187 GLN B O 1
ATOM 3860 N N . ASN B 1 188 ? -8.569 29.501 40.939 1.00 14.42 188 ASN B N 1
ATOM 3861 C CA . ASN B 1 188 ? -9.526 28.449 41.267 1.00 17.99 188 ASN B CA 1
ATOM 3862 C C . ASN B 1 188 ? -9.198 27.149 40.537 1.00 16.78 188 ASN B C 1
ATOM 3863 O O . ASN B 1 188 ? -10.062 26.482 39.961 1.00 16.86 188 ASN B O 1
ATOM 3868 N N . SER B 1 189 ? -7.915 26.812 40.583 1.00 14.44 189 SER B N 1
ATOM 3869 C CA . SER B 1 189 ? -7.345 25.663 39.897 1.00 12.27 189 SER B CA 1
ATOM 3870 C C . SER B 1 189 ? -6.692 24.748 40.929 1.00 12.02 189 SER B C 1
ATOM 3871 O O . SER B 1 189 ? -5.820 25.180 41.680 1.00 10.44 189 SER B O 1
ATOM 3874 N N . PHE B 1 190 ? -7.126 23.494 40.989 1.00 12.47 190 PHE B N 1
ATOM 3875 C CA . PHE B 1 190 ? -6.510 22.561 41.924 1.00 11.32 190 PHE B CA 1
ATOM 3876 C C . PHE B 1 190 ? -5.032 22.418 41.557 1.00 10.59 190 PHE B C 1
ATOM 3877 O O . PHE B 1 190 ? -4.145 22.456 42.414 1.00 11.15 190 PHE B O 1
ATOM 3885 N N . ARG B 1 191 ? -4.776 22.257 40.268 1.00 10.17 191 ARG B N 1
ATOM 3886 C CA . ARG B 1 191 ? -3.412 22.044 39.802 1.00 6.82 191 ARG B CA 1
ATOM 3887 C C . ARG B 1 191 ? -2.492 23.175 40.256 1.00 9.35 191 ARG B C 1
ATOM 3888 O O . ARG B 1 191 ? -1.412 22.935 40.795 1.00 8.68 191 ARG B O 1
ATOM 3896 N N . ASN B 1 192 ? -2.921 24.414 40.047 1.00 9.17 192 ASN B N 1
ATOM 3897 C CA . ASN B 1 192 ? -2.075 25.557 40.379 1.00 9.73 192 ASN B CA 1
ATOM 3898 C C . ASN B 1 192 ? -1.925 25.784 41.880 1.00 10.12 192 ASN B C 1
ATOM 3899 O O . ASN B 1 192 ? -0.886 26.240 42.344 1.00 10.79 192 ASN B O 1
ATOM 3904 N N . GLN B 1 193 ? -2.970 25.465 42.634 1.00 10.75 193 GLN B N 1
ATOM 3905 C CA . GLN B 1 193 ? -2.925 25.562 44.093 1.00 13.31 193 GLN B CA 1
ATOM 3906 C C . GLN B 1 193 ? -1.931 24.559 44.683 1.00 8.69 193 GLN B C 1
ATOM 3907 O O . GLN B 1 193 ? -1.056 24.922 45.474 1.00 10.40 193 GLN B O 1
ATOM 3913 N N . LEU B 1 194 ? -2.071 23.297 44.277 1.00 10.03 194 LEU B N 1
ATOM 3914 C CA . LEU B 1 194 ? -1.181 22.229 44.734 1.00 8.85 194 LEU B CA 1
ATOM 3915 C C . LEU B 1 194 ? 0.252 22.483 44.266 1.00 9.81 194 LEU B C 1
ATOM 3916 O O . LEU B 1 194 ? 1.205 22.277 45.007 1.00 10.02 194 LEU B O 1
ATOM 3921 N N . GLU B 1 195 ? 0.407 22.915 43.019 1.00 7.32 195 GLU B N 1
ATOM 3922 C CA . GLU B 1 195 ? 1.736 23.236 42.506 1.00 7.97 195 GLU B CA 1
ATOM 3923 C C . GLU B 1 195 ? 2.354 24.335 43.363 1.00 8.72 195 GLU B C 1
ATOM 3924 O O . GLU B 1 195 ? 3.521 24.284 43.723 1.00 9.38 195 GLU B O 1
ATOM 3930 N N . GLY B 1 196 ? 1.550 25.340 43.693 1.00 9.12 196 GLY B N 1
ATOM 3931 C CA . GLY B 1 196 ? 1.918 26.280 44.731 1.00 10.13 196 GLY B CA 1
ATOM 3932 C C . GLY B 1 196 ? 2.223 27.690 44.279 1.00 11.91 196 GLY B C 1
ATOM 3933 O O . GLY B 1 196 ? 2.949 28.404 44.949 1.00 12.11 196 GLY B O 1
ATOM 3934 N N . PHE B 1 197 ? 1.657 28.089 43.149 1.00 14.67 197 PHE B N 1
ATOM 3935 C CA . PHE B 1 197 ? 1.862 29.432 42.628 1.00 14.90 197 PHE B CA 1
ATOM 3936 C C . PHE B 1 197 ? 0.865 30.422 43.219 1.00 22.98 197 PHE B C 1
ATOM 3937 O O . PHE B 1 197 ? 1.102 31.625 43.205 1.00 25.37 197 PHE B O 1
ATOM 3945 N N . ILE B 1 198 ? -0.245 29.903 43.735 1.00 22.65 198 ILE B N 1
ATOM 3946 C CA . ILE B 1 198 ? -1.236 30.734 44.405 1.00 29.82 198 ILE B CA 1
ATOM 3947 C C . ILE B 1 198 ? -0.612 31.325 45.660 1.00 32.98 198 ILE B C 1
ATOM 3948 O O . ILE B 1 198 ? -0.472 30.634 46.670 1.00 31.75 198 ILE B O 1
ATOM 3953 N N . ASN B 1 199 ? -0.229 32.598 45.586 1.00 36.94 199 ASN B N 1
ATOM 3954 C CA . ASN B 1 199 ? 0.441 33.278 46.691 1.00 39.63 199 ASN B CA 1
ATOM 3955 C C . ASN B 1 199 ? 1.777 32.624 46.987 1.00 31.09 199 ASN B C 1
ATOM 3956 O O . ASN B 1 199 ? 2.216 32.564 48.139 1.00 27.24 199 ASN B O 1
ATOM 3961 N N . GLY B 1 200 ? 2.414 32.140 45.928 1.00 29.52 200 GLY B N 1
ATOM 3962 C CA . GLY B 1 200 ? 3.609 31.334 46.045 1.00 25.88 200 GLY B CA 1
ATOM 3963 C C . GLY B 1 200 ? 4.700 31.977 46.869 1.00 24.60 200 GLY B C 1
ATOM 3964 O O . GLY B 1 200 ? 4.722 33.195 47.041 1.00 22.82 200 GLY B O 1
ATOM 3965 N N . PRO B 1 201 ? 5.618 31.147 47.379 1.00 21.34 201 PRO B N 1
ATOM 3966 C CA . PRO B 1 201 ? 5.511 29.704 47.129 1.00 16.43 201 PRO B CA 1
ATOM 3967 C C . PRO B 1 201 ? 4.712 28.982 48.213 1.00 16.62 201 PRO B C 1
ATOM 3968 O O . PRO B 1 201 ? 4.952 29.185 49.397 1.00 15.78 201 PRO B O 1
ATOM 3972 N N . GLN B 1 202 ? 3.769 28.144 47.797 1.00 11.19 202 GLN B N 1
ATOM 3973 C CA . GLN B 1 202 ? 3.031 27.311 48.733 1.00 12.15 202 GLN B CA 1
ATOM 3974 C C . GLN B 1 202 ? 3.136 25.843 48.327 1.00 10.67 202 GLN B C 1
ATOM 3975 O O . GLN B 1 202 ? 3.635 25.515 47.247 1.00 9.34 202 GLN B O 1
ATOM 3981 N N . LEU B 1 203 ? 2.662 24.962 49.196 1.00 11.22 203 LEU B N 1
ATOM 3982 C CA . LEU B 1 203 ? 2.627 23.531 48.891 1.00 13.24 203 LEU B CA 1
ATOM 3983 C C . LEU B 1 203 ? 3.873 22.968 48.160 1.00 6.96 203 LEU B C 1
ATOM 3984 O O . LEU B 1 203 ? 4.966 22.948 48.732 1.00 9.06 203 LEU B O 1
ATOM 3989 N N . HIS B 1 204 ? 3.716 22.493 46.928 1.00 5.92 204 HIS B N 1
ATOM 3990 C CA . HIS B 1 204 ? 4.820 21.813 46.248 1.00 5.12 204 HIS B CA 1
ATOM 3991 C C . HIS B 1 204 ? 6.006 22.757 46.059 1.00 6.46 204 HIS B C 1
ATOM 3992 O O . HIS B 1 204 ? 7.130 22.412 46.420 1.00 7.01 204 HIS B O 1
ATOM 3999 N N . ASN B 1 205 ? 5.766 23.953 45.520 1.00 6.90 205 ASN B N 1
ATOM 4000 C CA . ASN B 1 205 ? 6.864 24.914 45.346 1.00 9.08 205 ASN B CA 1
ATOM 4001 C C . ASN B 1 205 ? 7.566 25.233 46.651 1.00 7.39 205 ASN B C 1
ATOM 4002 O O . ASN B 1 205 ? 8.788 25.397 46.696 1.00 8.13 205 ASN B O 1
ATOM 4007 N N . ARG B 1 206 ? 6.780 25.345 47.714 1.00 8.15 206 ARG B N 1
ATOM 4008 C CA . ARG B 1 206 ? 7.323 25.687 49.025 1.00 9.42 206 ARG B CA 1
ATOM 4009 C C . ARG B 1 206 ? 8.242 24.587 49.550 1.00 9.46 206 ARG B C 1
ATOM 4010 O O . ARG B 1 206 ? 9.276 24.871 50.145 1.00 8.50 206 ARG B O 1
ATOM 4018 N N . VAL B 1 207 ? 7.893 23.330 49.294 1.00 8.91 207 VAL B N 1
ATOM 4019 C CA . VAL B 1 207 ? 8.732 22.222 49.746 1.00 7.27 207 VAL B CA 1
ATOM 4020 C C . VAL B 1 207 ? 10.115 22.268 49.099 1.00 7.03 207 VAL B C 1
ATOM 4021 O O . VAL B 1 207 ? 11.128 22.131 49.777 1.00 8.15 207 VAL B O 1
ATOM 4025 N N . HIS B 1 208 ? 10.160 22.455 47.785 1.00 5.41 208 HIS B N 1
ATOM 4026 C CA . HIS B 1 208 ? 11.450 22.561 47.103 1.00 8.96 208 HIS B CA 1
ATOM 4027 C C . HIS B 1 208 ? 12.272 23.705 47.702 1.00 9.01 208 HIS B C 1
ATOM 4028 O O . HIS B 1 208 ? 13.456 23.549 48.002 1.00 9.42 208 HIS B O 1
ATOM 4035 N N . ARG B 1 209 ? 11.643 24.865 47.852 1.00 8.43 209 ARG B N 1
ATOM 4036 C CA . ARG B 1 209 ? 12.344 26.027 48.377 1.00 7.70 209 ARG B CA 1
ATOM 4037 C C . ARG B 1 209 ? 12.788 25.842 49.831 1.00 6.62 209 ARG B C 1
ATOM 4038 O O . ARG B 1 209 ? 13.813 26.403 50.250 1.00 2.86 209 ARG B O 1
ATOM 4046 N N . TRP B 1 210 ? 12.018 25.078 50.610 1.00 8.83 210 TRP B N 1
ATOM 4047 C CA . TRP B 1 210 ? 12.388 24.797 52.002 1.00 6.04 210 TRP B CA 1
ATOM 4048 C C . TRP B 1 210 ? 13.600 23.879 52.058 1.00 8.40 210 TRP B C 1
ATOM 4049 O O . TRP B 1 210 ? 14.543 24.121 52.814 1.00 8.36 210 TRP B O 1
ATOM 4060 N N . VAL B 1 211 ? 13.604 22.830 51.239 1.00 7.54 211 VAL B N 1
ATOM 4061 C CA . VAL B 1 211 ? 14.747 21.909 51.267 1.00 9.82 211 VAL B CA 1
ATOM 4062 C C . VAL B 1 211 ? 16.048 22.591 50.832 1.00 9.64 211 VAL B C 1
ATOM 4063 O O . VAL B 1 211 ? 17.111 22.338 51.393 1.00 11.54 211 VAL B O 1
ATOM 4067 N N . GLY B 1 212 ? 15.968 23.440 49.813 1.00 6.94 212 GLY B N 1
ATOM 4068 C CA . GLY B 1 212 ? 17.151 24.108 49.306 1.00 10.34 212 GLY B CA 1
ATOM 4069 C C . GLY B 1 212 ? 18.141 23.166 48.636 1.00 12.00 212 GLY B C 1
ATOM 4070 O O . GLY B 1 212 ? 17.796 22.041 48.282 1.00 11.50 212 GLY B O 1
ATOM 4071 N N . GLY B 1 213 ? 19.377 23.625 48.469 1.00 8.36 213 GLY B N 1
ATOM 4072 C CA . GLY B 1 213 ? 20.365 22.867 47.709 1.00 8.78 213 GLY B CA 1
ATOM 4073 C C . GLY B 1 213 ? 19.851 22.519 46.322 1.00 12.62 213 GLY B C 1
ATOM 4074 O O . GLY B 1 213 ? 19.162 23.323 45.701 1.00 10.47 213 GLY B O 1
ATOM 4075 N N . GLN B 1 214 ? 20.166 21.320 45.825 1.00 10.71 214 GLN B N 1
ATOM 4076 C CA . GLN B 1 214 ? 19.733 20.938 44.474 1.00 10.06 214 GLN B CA 1
ATOM 4077 C C . GLN B 1 214 ? 18.211 20.925 44.367 1.00 9.79 214 GLN B C 1
ATOM 4078 O O . GLN B 1 214 ? 17.668 21.239 43.310 1.00 9.62 214 GLN B O 1
ATOM 4084 N N . MET B 1 215 ? 17.519 20.573 45.457 1.00 9.28 215 MET B N 1
ATOM 4085 C CA . MET B 1 215 ? 16.047 20.562 45.446 1.00 11.15 215 MET B CA 1
ATOM 4086 C C . MET B 1 215 ? 15.452 21.941 45.167 1.00 8.14 215 MET B C 1
ATOM 4087 O O . MET B 1 215 ? 14.299 22.053 44.692 1.00 11.27 215 MET B O 1
ATOM 4092 N N . GLY B 1 216 ? 16.227 22.987 45.445 1.00 10.13 216 GLY B N 1
ATOM 4093 C CA . GLY B 1 216 ? 15.700 24.337 45.352 1.00 12.43 216 GLY B CA 1
ATOM 4094 C C . GLY B 1 216 ? 15.695 24.903 43.949 1.00 16.94 216 GLY B C 1
ATOM 4095 O O . GLY B 1 216 ? 15.166 25.991 43.730 1.00 17.76 216 GLY B O 1
ATOM 4096 N N . VAL B 1 217 ? 16.302 24.190 43.004 1.00 12.64 217 VAL B N 1
ATOM 4097 C CA . VAL B 1 217 ? 16.224 24.574 41.602 1.00 14.20 217 VAL B CA 1
ATOM 4098 C C . VAL B 1 217 ? 15.760 23.414 40.712 1.00 13.49 217 VAL B C 1
ATOM 4099 O O . VAL B 1 217 ? 16.288 22.294 40.776 1.00 12.29 217 VAL B O 1
ATOM 4103 N N . PHE B 1 218 ? 14.752 23.675 39.892 1.00 14.03 218 PHE B N 1
ATOM 4104 C CA . PHE B 1 218 ? 14.130 22.624 39.072 1.00 15.34 218 PHE B CA 1
ATOM 4105 C C . PHE B 1 218 ? 15.110 21.689 38.361 1.00 16.66 218 PHE B C 1
ATOM 4106 O O . PHE B 1 218 ? 15.053 20.499 38.524 1.00 14.03 218 PHE B O 1
ATOM 4114 N N . PRO B 1 219 ? 15.985 22.238 37.535 1.00 16.65 219 PRO B N 1
ATOM 4115 C CA . PRO B 1 219 ? 16.818 21.357 36.711 1.00 18.56 219 PRO B CA 1
ATOM 4116 C C . PRO B 1 219 ? 17.673 20.380 37.525 1.00 16.39 219 PRO B C 1
ATOM 4117 O O . PRO B 1 219 ? 18.022 19.316 37.010 1.00 15.91 219 PRO B O 1
ATOM 4121 N N . THR B 1 220 ? 18.017 20.726 38.761 1.00 11.85 220 THR B N 1
ATOM 4122 C CA . THR B 1 220 ? 18.876 19.849 39.553 1.00 12.34 220 THR B CA 1
ATOM 4123 C C . THR B 1 220 ? 18.135 19.019 40.606 1.00 9.14 220 THR B C 1
ATOM 4124 O O . THR B 1 220 ? 18.740 18.161 41.258 1.00 6.81 220 THR B O 1
ATOM 4128 N N . ALA B 1 221 ? 16.839 19.253 40.758 1.00 9.50 221 ALA B N 1
ATOM 4129 C CA . ALA B 1 221 ? 16.128 18.734 41.935 1.00 8.19 221 ALA B CA 1
ATOM 4130 C C . ALA B 1 221 ? 16.193 17.218 42.157 1.00 9.42 221 ALA B C 1
ATOM 4131 O O . ALA B 1 221 ? 16.384 16.776 43.301 1.00 6.85 221 ALA B O 1
ATOM 4133 N N . PRO B 1 222 ? 16.045 16.414 41.079 1.00 8.05 222 PRO B N 1
ATOM 4134 C CA . PRO B 1 222 ? 16.067 14.955 41.288 1.00 8.54 222 PRO B CA 1
ATOM 4135 C C . PRO B 1 222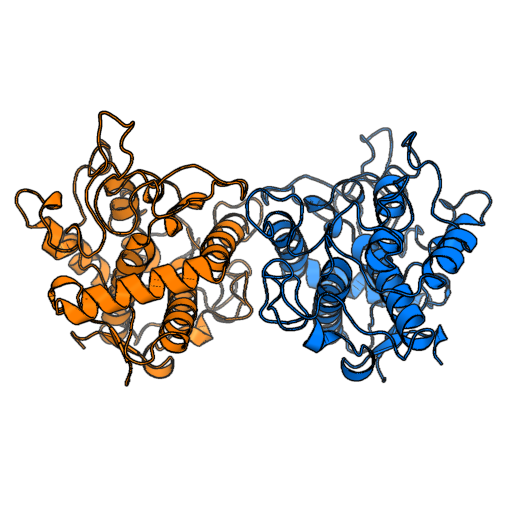 ? 17.440 14.385 41.694 1.00 7.70 222 PRO B C 1
ATOM 4136 O O . PRO B 1 222 ? 17.550 13.173 41.944 1.00 7.25 222 PRO B O 1
ATOM 4140 N N . ASN B 1 223 ? 18.475 15.219 41.752 1.00 7.02 223 ASN B N 1
ATOM 4141 C CA . ASN B 1 223 ? 19.750 14.776 42.320 1.00 7.63 223 ASN B CA 1
ATOM 4142 C C . ASN B 1 223 ? 19.569 14.334 43.763 1.00 10.88 223 ASN B C 1
ATOM 4143 O O . ASN B 1 223 ? 20.355 13.537 44.293 1.00 9.33 223 ASN B O 1
ATOM 4148 N N . ASP B 1 224 ? 18.532 14.873 44.398 1.00 7.34 224 ASP B N 1
ATOM 4149 C CA . ASP B 1 224 ? 18.222 14.513 45.778 1.00 7.28 224 ASP B CA 1
ATOM 4150 C C . ASP B 1 224 ? 17.126 13.449 45.803 1.00 6.65 224 ASP B C 1
ATOM 4151 O O . ASP B 1 224 ? 16.003 13.715 45.365 1.00 8.20 224 ASP B O 1
ATOM 4156 N N . PRO B 1 225 ? 17.432 12.251 46.334 1.00 7.57 225 PRO B N 1
ATOM 4157 C CA . PRO B 1 225 ? 16.426 11.184 46.329 1.00 6.16 225 PRO B CA 1
ATOM 4158 C C . PRO B 1 225 ? 15.140 11.601 47.024 1.00 9.16 225 PRO B C 1
ATOM 4159 O O . PRO B 1 225 ? 14.099 11.033 46.721 1.00 8.48 225 PRO B O 1
ATOM 4163 N N . VAL B 1 226 ? 15.192 12.591 47.914 1.00 7.05 226 VAL B N 1
ATOM 4164 C CA . VAL B 1 226 ? 13.968 13.022 48.584 1.00 8.50 226 VAL B CA 1
ATOM 4165 C C . VAL B 1 226 ? 12.960 13.611 47.583 1.00 7.58 226 VAL B C 1
ATOM 4166 O O . VAL B 1 226 ? 11.754 13.665 47.858 1.00 6.86 226 VAL B O 1
ATOM 4170 N N . PHE B 1 227 ? 13.461 14.033 46.421 1.00 8.35 227 PHE B N 1
ATOM 4171 C CA . PHE B 1 227 ? 12.608 14.508 45.318 1.00 4.98 227 PHE B CA 1
ATOM 4172 C C . PHE B 1 227 ? 11.457 13.547 45.069 1.00 6.93 227 PHE B C 1
ATOM 4173 O O . PHE B 1 227 ? 10.308 13.948 44.903 1.00 5.94 227 PHE B O 1
ATOM 4181 N N . PHE B 1 228 ? 11.773 12.261 45.066 1.00 5.25 228 PHE B N 1
ATOM 4182 C CA . PHE B 1 228 ? 10.773 11.260 44.728 1.00 6.45 228 PHE B CA 1
ATOM 4183 C C . PHE B 1 228 ? 9.767 11.033 45.856 1.00 4.61 228 PHE B C 1
ATOM 4184 O O . PHE B 1 228 ? 8.591 10.767 45.596 1.00 5.82 228 PHE B O 1
ATOM 4192 N N . LEU B 1 229 ? 10.222 11.183 47.095 1.00 4.68 229 LEU B N 1
ATOM 4193 C CA . LEU B 1 229 ? 9.352 10.988 48.252 1.00 5.52 229 LEU B CA 1
ATOM 4194 C C . LEU B 1 229 ? 8.416 12.183 48.374 1.00 7.85 229 LEU B C 1
ATOM 4195 O O . LEU B 1 229 ? 7.259 12.041 48.729 1.00 6.33 229 LEU B O 1
ATOM 4200 N N . HIS B 1 230 ? 8.926 13.367 48.060 1.00 5.67 230 HIS B N 1
ATOM 4201 C CA . HIS B 1 230 ? 8.074 14.559 47.996 1.00 5.73 230 HIS B CA 1
ATOM 4202 C C . HIS B 1 230 ? 6.992 14.422 46.917 1.00 5.67 230 HIS B C 1
ATOM 4203 O O . HIS B 1 230 ? 5.806 14.630 47.181 1.00 7.06 230 HIS B O 1
ATOM 4210 N N . HIS B 1 231 ? 7.388 14.070 45.695 1.00 4.63 231 HIS B N 1
ATOM 4211 C CA . HIS B 1 231 ? 6.404 13.924 44.637 1.00 5.74 231 HIS B CA 1
ATOM 4212 C C . HIS B 1 231 ? 5.407 12.801 44.865 1.00 5.00 231 HIS B C 1
ATOM 4213 O O . HIS B 1 231 ? 4.278 12.879 44.398 1.00 4.16 231 HIS B O 1
ATOM 4220 N N . ALA B 1 232 ? 5.810 11.776 45.614 1.00 5.08 232 ALA B N 1
ATOM 4221 C CA . ALA B 1 232 ? 4.879 10.714 45.958 1.00 5.61 232 ALA B CA 1
ATOM 4222 C C . ALA B 1 232 ? 3.786 11.312 46.834 1.00 8.16 232 ALA B C 1
ATOM 4223 O O . ALA B 1 232 ? 2.619 10.950 46.718 1.00 7.12 232 ALA B O 1
ATOM 4225 N N . ASN B 1 233 ? 4.164 12.228 47.717 1.00 6.72 233 ASN B N 1
ATOM 4226 C CA . ASN B 1 233 ? 3.158 12.907 48.537 1.00 6.62 233 ASN B CA 1
ATOM 4227 C C . ASN B 1 233 ? 2.228 13.790 47.702 1.00 9.45 233 ASN B C 1
ATOM 4228 O O . ASN B 1 233 ? 1.017 13.838 47.937 1.00 8.32 233 ASN B O 1
ATOM 4233 N N . VAL B 1 234 ? 2.795 14.486 46.717 1.00 9.08 234 VAL B N 1
ATOM 4234 C CA . VAL B 1 234 ? 1.973 15.319 45.843 1.00 6.73 234 VAL B CA 1
ATOM 4235 C C . VAL B 1 234 ? 1.005 14.414 45.077 1.00 8.07 234 VAL B C 1
ATOM 4236 O O . VAL B 1 234 ? -0.175 14.725 44.918 1.00 7.01 234 VAL B O 1
ATOM 4240 N N . ASP B 1 235 ? 1.500 13.268 44.631 1.00 4.86 235 ASP B N 1
ATOM 4241 C CA . ASP B 1 235 ? 0.666 12.339 43.878 1.00 7.22 235 ASP B CA 1
ATOM 4242 C C . ASP B 1 235 ? -0.470 11.824 44.776 1.00 6.25 235 ASP B C 1
ATOM 4243 O O . ASP B 1 235 ? -1.622 11.697 44.348 1.00 8.15 235 ASP B O 1
ATOM 4248 N N . ARG B 1 236 ? -0.124 11.513 46.003 1.00 7.27 236 ARG B N 1
ATOM 4249 C CA . ARG B 1 236 ? -1.115 11.035 46.952 1.00 7.84 236 ARG B CA 1
ATOM 4250 C C . ARG B 1 236 ? -2.230 12.059 47.122 1.00 10.48 236 ARG B C 1
ATOM 4251 O O . ARG B 1 236 ? -3.404 11.739 47.079 1.00 11.60 236 ARG B O 1
ATOM 4259 N N . ILE B 1 237 ? -1.829 13.296 47.333 1.00 8.77 237 ILE B N 1
ATOM 4260 C CA . ILE B 1 237 ? -2.790 14.363 47.520 1.00 10.33 237 ILE B CA 1
ATOM 4261 C C . ILE B 1 237 ? -3.717 14.522 46.304 1.00 9.13 237 ILE B C 1
ATOM 4262 O O . ILE B 1 237 ? -4.894 14.749 46.445 1.00 8.97 237 ILE B O 1
ATOM 4267 N N . TRP B 1 238 ? -3.163 14.385 45.106 1.00 11.00 238 TRP B N 1
ATOM 4268 C CA . TRP B 1 238 ? -3.971 14.405 43.906 1.00 9.12 238 TRP B CA 1
ATOM 4269 C C . TRP B 1 238 ? -4.970 13.252 43.935 1.00 12.82 238 TRP B C 1
ATOM 4270 O O . TRP B 1 238 ? -6.133 13.426 43.669 1.00 13.99 238 TRP B O 1
ATOM 4281 N N . ALA B 1 239 ? -4.472 12.076 44.265 1.00 10.17 239 ALA B N 1
ATOM 4282 C CA . ALA B 1 239 ? -5.306 10.881 44.432 1.00 12.16 239 ALA B CA 1
ATOM 4283 C C . ALA B 1 239 ? -6.485 11.102 45.381 1.00 13.93 239 ALA B C 1
ATOM 4284 O O . ALA B 1 239 ? -7.608 10.669 45.110 1.00 19.10 239 ALA B O 1
ATOM 4286 N N . VAL B 1 240 ? -6.223 11.762 46.503 1.00 11.53 240 VAL B N 1
ATOM 4287 C CA . VAL B 1 240 ? -7.271 12.102 47.458 1.00 16.36 240 VAL B CA 1
ATOM 4288 C C . VAL B 1 240 ? -8.320 12.977 46.774 1.00 19.05 240 VAL B C 1
ATOM 4289 O O . VAL B 1 240 ? -9.513 12.676 46.798 1.00 17.63 240 VAL B O 1
ATOM 4293 N N . TRP B 1 241 ? -7.867 14.053 46.136 1.00 15.43 241 TRP B N 1
ATOM 4294 C CA . TRP B 1 241 ? -8.766 14.939 45.386 1.00 18.34 241 TRP B CA 1
ATOM 4295 C C . TRP B 1 241 ? -9.648 14.188 44.377 1.00 22.81 241 TRP B C 1
ATOM 4296 O O . TRP B 1 241 ? -10.798 14.558 44.146 1.00 25.81 241 TRP B O 1
ATOM 4307 N N . GLN B 1 242 ? -9.106 13.128 43.783 1.00 19.27 242 GLN B N 1
ATOM 4308 C CA . GLN B 1 242 ? -9.781 12.393 42.710 1.00 20.57 242 GLN B CA 1
ATOM 4309 C C . GLN B 1 242 ? -10.915 11.488 43.181 1.00 28.02 242 GLN B C 1
ATOM 4310 O O . GLN B 1 242 ? -11.761 11.088 42.392 1.00 29.75 242 GLN B O 1
ATOM 4316 N N . ILE B 1 243 ? -10.905 11.139 44.458 1.00 22.70 243 ILE B N 1
ATOM 4317 C CA . ILE B 1 243 ? -12.044 10.457 45.065 1.00 33.12 243 ILE B CA 1
ATOM 4318 C C . ILE B 1 243 ? -13.142 11.471 45.288 1.00 37.40 243 ILE B C 1
ATOM 4319 O O . ILE B 1 243 ? -14.317 11.272 44.916 1.00 38.47 243 ILE B O 1
ATOM 4324 N N . ILE B 1 244 ? -12.708 12.554 45.934 1.00 36.72 244 ILE B N 1
ATOM 4325 C CA . ILE B 1 244 ? -13.574 13.547 46.562 1.00 36.48 244 ILE B CA 1
ATOM 4326 C C . ILE B 1 244 ? -14.302 14.367 45.506 1.00 36.26 244 ILE B C 1
ATOM 4327 O O . ILE B 1 244 ? -15.469 14.782 45.684 1.00 35.68 244 ILE B O 1
ATOM 4332 N N . HIS B 1 245 ? -13.574 14.427 44.381 1.00 37.53 245 HIS B N 1
ATOM 4333 C CA . HIS B 1 245 ? -13.923 15.084 43.139 1.00 38.57 245 HIS B CA 1
ATOM 4334 C C . HIS B 1 245 ? -13.782 13.831 42.345 1.00 39.65 245 HIS B C 1
ATOM 4335 O O . HIS B 1 245 ? -13.703 12.786 42.948 1.00 40.20 245 HIS B O 1
ATOM 4342 N N . ARG B 1 246 ? -13.693 13.902 41.032 1.00 44.25 246 ARG B N 1
ATOM 4343 C CA . ARG B 1 246 ? -13.334 12.715 40.230 1.00 44.41 246 ARG B CA 1
ATOM 4344 C C . ARG B 1 246 ? -14.102 11.410 40.305 1.00 47.36 246 ARG B C 1
ATOM 4345 O O . ARG B 1 246 ? -13.552 10.365 40.643 1.00 46.64 246 ARG B O 1
ATOM 4353 N N . ASN B 1 247 ? -15.362 11.465 39.879 1.00 46.47 247 ASN B N 1
ATOM 4354 C CA . ASN B 1 247 ? -15.926 12.742 39.569 1.00 44.48 247 ASN B CA 1
ATOM 4355 C C . ASN B 1 247 ? -14.895 13.507 38.742 1.00 44.40 247 ASN B C 1
ATOM 4356 O O . ASN B 1 247 ? -14.314 12.939 37.816 1.00 39.97 247 ASN B O 1
ATOM 4361 N N . GLN B 1 248 ? -14.629 14.778 39.006 1.00 45.70 248 GLN B N 1
ATOM 4362 C CA . GLN B 1 248 ? -13.903 15.604 38.015 1.00 40.68 248 GLN B CA 1
ATOM 4363 C C . GLN B 1 248 ? -12.610 14.983 37.4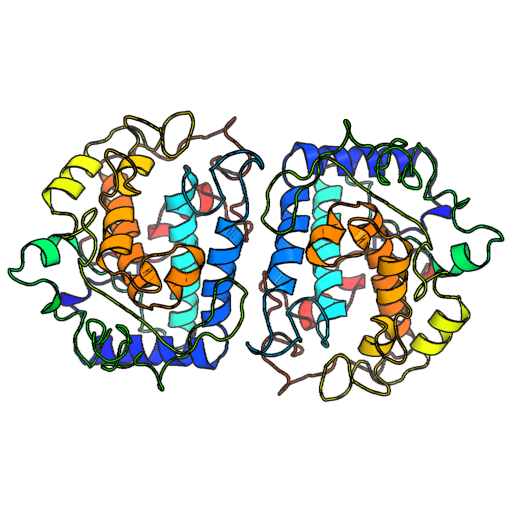79 1.00 43.41 248 GLN B C 1
ATOM 4364 O O . GLN B 1 248 ? -11.956 14.216 38.154 1.00 43.27 248 GLN B O 1
ATOM 4370 N N . ASN B 1 249 ? -12.252 15.290 36.255 1.00 41.27 249 ASN B N 1
ATOM 4371 C CA . ASN B 1 249 ? -11.118 14.620 35.710 1.00 35.24 249 ASN B CA 1
ATOM 4372 C C . ASN B 1 249 ? -10.012 15.617 35.440 1.00 33.34 249 ASN B C 1
ATOM 4373 O O . ASN B 1 249 ? -9.368 16.114 36.336 1.00 34.04 249 ASN B O 1
ATOM 4378 N N . TYR B 1 250 ? -9.827 15.883 34.172 1.00 23.84 250 TYR B N 1
ATOM 4379 C CA . TYR B 1 250 ? -8.727 16.688 33.681 1.00 16.65 250 TYR B CA 1
ATOM 4380 C C . TYR B 1 250 ? -9.194 17.854 32.813 1.00 19.68 250 TYR B C 1
ATOM 4381 O O . TYR B 1 250 ? -10.164 17.745 32.063 1.00 18.57 250 TYR B O 1
ATOM 4390 N N . GLN B 1 251 ? -8.488 18.974 32.936 1.00 13.17 251 GLN B N 1
ATOM 4391 C CA . GLN B 1 251 ? -8.636 20.108 32.027 1.00 14.46 251 GLN B CA 1
ATOM 4392 C C . GLN B 1 251 ? -7.241 20.658 31.749 1.00 10.89 251 GLN B C 1
ATOM 4393 O O . GLN B 1 251 ? -6.419 20.721 32.666 1.00 10.14 251 GLN B O 1
ATOM 4399 N N . PRO B 1 252 ? -6.974 21.084 30.498 1.00 11.88 252 PRO B N 1
ATOM 4400 C CA . PRO B 1 252 ? -7.914 21.161 29.370 1.00 13.27 252 PRO B CA 1
ATOM 4401 C C . PRO B 1 252 ? -8.121 19.834 28.630 1.00 17.27 252 PRO B C 1
ATOM 4402 O O . PRO B 1 252 ? -7.189 19.049 28.478 1.00 11.17 252 PRO B O 1
ATOM 4406 N N . MET B 1 253 ? -9.348 19.586 28.178 1.00 15.43 253 MET B N 1
ATOM 4407 C CA . MET B 1 253 ? -9.655 18.360 27.440 1.00 18.29 253 MET B CA 1
ATOM 4408 C C . MET B 1 253 ? -9.274 18.556 25.984 1.00 19.34 253 MET B C 1
ATOM 4409 O O . MET B 1 253 ? -8.933 17.604 25.282 1.00 25.30 253 MET B O 1
ATOM 4414 N N . LYS B 1 254 ? -9.329 19.806 25.532 1.00 21.50 254 LYS B N 1
ATOM 4415 C CA . LYS B 1 254 ? -8.893 20.153 24.181 1.00 26.88 254 LYS B CA 1
ATOM 4416 C C . LYS B 1 254 ? -8.696 21.658 24.042 1.00 27.04 254 LYS B C 1
ATOM 4417 O O . LYS B 1 254 ? -9.110 22.420 24.908 1.00 27.34 254 LYS B O 1
ATOM 4423 N N . ASN B 1 255 ? -8.050 22.076 22.958 1.00 27.99 255 ASN B N 1
ATOM 4424 C CA . ASN B 1 255 ? -7.842 23.500 22.680 1.00 29.87 255 ASN B CA 1
ATOM 4425 C C . ASN B 1 255 ? -6.863 24.205 23.611 1.00 25.65 255 ASN B C 1
ATOM 4426 O O . ASN B 1 255 ? -6.696 25.423 23.523 1.00 20.56 255 ASN B O 1
ATOM 4431 N N . GLY B 1 256 ? -6.238 23.459 24.515 1.00 21.17 256 GLY B N 1
ATOM 4432 C CA . GLY B 1 256 ? -5.116 23.994 25.265 1.00 16.93 256 GLY B CA 1
ATOM 4433 C C . GLY B 1 256 ? -3.863 23.813 24.428 1.00 17.67 256 GLY B C 1
ATOM 4434 O O . GLY B 1 256 ? -3.910 23.175 23.385 1.00 18.10 256 GLY B O 1
ATOM 4435 N N . PRO B 1 257 ? -2.730 24.371 24.876 1.00 14.09 257 PRO B N 1
ATOM 4436 C CA . PRO B 1 257 ? -1.447 24.217 24.176 1.00 14.92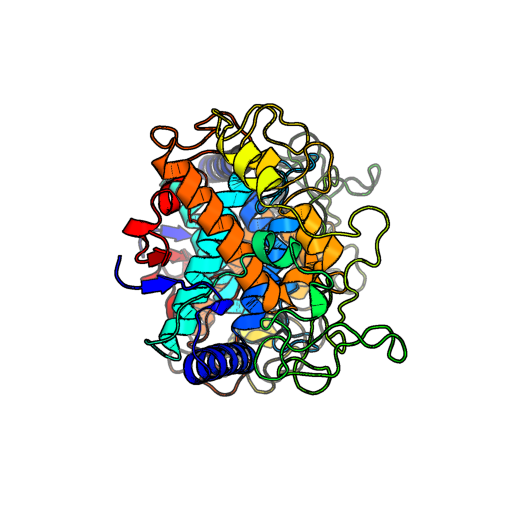 257 PRO B CA 1
ATOM 4437 C C . PRO B 1 257 ? -1.121 22.747 23.972 1.00 14.26 257 PRO B C 1
ATOM 4438 O O . PRO B 1 257 ? -1.426 21.961 24.865 1.00 14.40 257 PRO B O 1
ATOM 4442 N N . PHE B 1 258 ? -0.500 22.388 22.850 1.00 14.16 258 PHE B N 1
ATOM 4443 C CA . PHE B 1 258 ? -0.111 21.002 22.621 1.00 14.31 258 PHE B CA 1
ATOM 4444 C C . PHE B 1 258 ? 0.834 20.583 23.729 1.00 14.35 258 PHE B C 1
ATOM 4445 O O . PHE B 1 258 ? 1.772 21.299 24.065 1.00 13.94 258 PHE B O 1
ATOM 4453 N N . GLY B 1 259 ? 0.572 19.424 24.305 1.00 11.32 259 GLY B N 1
ATOM 4454 C CA . GLY B 1 259 ? 1.350 18.952 25.433 1.00 13.13 259 GLY B CA 1
ATOM 4455 C C . GLY B 1 259 ? 0.604 19.071 26.743 1.00 13.33 259 GLY B C 1
ATOM 4456 O O . GLY B 1 259 ? 0.994 18.446 27.733 1.00 14.02 259 GLY B O 1
ATOM 4457 N N . GLN B 1 260 ? -0.474 19.859 26.754 1.00 9.54 260 GLN B N 1
ATOM 4458 C CA . GLN B 1 260 ? -1.254 20.066 27.970 1.00 12.61 260 GLN B CA 1
ATOM 4459 C C . GLN B 1 260 ? -2.660 19.461 27.924 1.00 10.96 260 GLN B C 1
ATOM 4460 O O . GLN B 1 260 ? -3.300 19.323 28.964 1.00 10.91 260 GLN B O 1
ATOM 4466 N N . ASN B 1 261 ? -3.140 19.113 26.734 1.00 11.75 261 ASN B N 1
ATOM 4467 C CA . ASN B 1 261 ? -4.465 18.503 26.616 1.00 13.90 261 ASN B CA 1
ATOM 4468 C C . ASN B 1 261 ? -4.483 17.039 27.059 1.00 11.13 261 ASN B C 1
ATOM 4469 O O . ASN B 1 261 ? -3.451 16.362 27.094 1.00 9.37 261 ASN B O 1
ATOM 4474 N N . PHE B 1 262 ? -5.690 16.574 27.359 1.00 7.91 262 PHE B N 1
ATOM 4475 C CA . PHE B 1 262 ? -5.984 15.269 27.943 1.00 9.86 262 PHE B CA 1
ATOM 4476 C C . PHE B 1 262 ? -5.365 14.101 27.189 1.00 12.16 262 PHE B C 1
ATOM 4477 O O . PHE B 1 262 ? -4.894 13.136 27.802 1.00 10.32 262 PHE B O 1
ATOM 4485 N N . ARG B 1 263 ? -5.368 14.187 25.861 1.00 8.80 263 ARG B N 1
ATOM 4486 C CA . ARG B 1 263 ? -4.839 13.119 25.026 1.00 11.51 263 ARG B CA 1
ATOM 4487 C C . ARG B 1 263 ? -3.552 13.490 24.294 1.00 9.01 263 ARG B C 1
ATOM 4488 O O . ARG B 1 263 ? -3.170 12.807 23.348 1.00 10.42 263 ARG B O 1
ATOM 4496 N N . ASP B 1 264 ? -2.880 14.556 24.727 1.00 9.64 264 ASP B N 1
ATOM 4497 C CA . ASP B 1 264 ? -1.571 14.904 24.162 1.00 10.94 264 ASP B CA 1
ATOM 4498 C C . ASP B 1 264 ? -0.483 14.069 24.813 1.00 10.27 264 ASP B C 1
ATOM 4499 O O . ASP B 1 264 ? -0.546 13.792 26.006 1.00 11.66 264 ASP B O 1
ATOM 4504 N N . PRO B 1 265 ? 0.541 13.685 24.038 1.00 10.32 265 PRO B N 1
ATOM 4505 C CA . PRO B 1 265 ? 1.674 12.979 24.651 1.00 11.78 265 PRO B CA 1
ATOM 4506 C C . PRO B 1 265 ? 2.451 13.925 25.548 1.00 11.50 265 PRO B C 1
ATOM 4507 O O . PRO B 1 265 ? 2.666 15.079 25.174 1.00 9.91 265 PRO B O 1
ATOM 4511 N N . MET B 1 266 ? 2.873 13.442 26.713 1.00 9.28 266 MET B N 1
ATOM 4512 C CA . MET B 1 266 ? 3.663 14.247 27.641 1.00 6.21 266 MET B CA 1
ATOM 4513 C C . MET B 1 266 ? 5.156 14.051 27.404 1.00 7.62 266 MET B C 1
ATOM 4514 O O . MET B 1 266 ? 5.728 13.058 27.842 1.00 7.66 266 MET B O 1
ATOM 4519 N N . TYR B 1 267 ? 5.783 15.003 26.714 1.00 8.36 267 TYR B N 1
ATOM 4520 C CA . TYR B 1 267 ? 7.231 14.958 26.497 1.00 8.19 267 TYR B CA 1
ATOM 4521 C C . TYR B 1 267 ? 7.937 14.756 27.845 1.00 4.58 267 TYR B C 1
ATOM 4522 O O . TYR B 1 267 ? 7.619 15.441 28.804 1.00 6.15 267 TYR B O 1
ATOM 4531 N N . PRO B 1 268 ? 8.939 13.860 27.917 1.00 5.05 268 PRO B N 1
ATOM 4532 C CA . PRO B 1 268 ? 9.615 13.215 26.790 1.00 5.89 268 PRO B CA 1
ATOM 4533 C C . PRO B 1 268 ? 9.018 11.877 26.388 1.00 6.73 268 PRO B C 1
ATOM 4534 O O . PRO B 1 268 ? 9.648 11.172 25.613 1.00 7.33 268 PRO B O 1
ATOM 4538 N N . TRP B 1 269 ? 7.832 11.525 26.875 1.00 8.40 269 TRP B N 1
ATOM 4539 C CA . TRP B 1 269 ? 7.265 10.222 26.529 1.00 4.36 269 TRP B CA 1
ATOM 4540 C C . TRP B 1 269 ? 6.090 10.345 25.572 1.00 8.54 269 TRP B C 1
ATOM 4541 O O . TRP B 1 269 ? 5.755 11.435 25.120 1.00 8.68 269 TRP B O 1
ATOM 4552 N N . ASN B 1 270 ? 5.454 9.215 25.281 1.00 9.21 270 ASN B N 1
ATOM 4553 C CA . ASN B 1 270 ? 4.218 9.214 24.509 1.00 11.92 270 ASN B CA 1
ATOM 4554 C C . ASN B 1 270 ? 2.999 9.150 25.429 1.00 10.15 270 ASN B C 1
ATOM 4555 O O . ASN B 1 270 ? 1.862 9.353 24.998 1.00 10.13 270 ASN B O 1
ATOM 4560 N N . THR B 1 271 ? 3.245 8.866 26.703 1.00 9.12 271 THR B N 1
ATOM 4561 C CA . THR B 1 271 ? 2.182 8.797 27.700 1.00 8.41 271 THR B CA 1
ATOM 4562 C C . THR B 1 271 ? 1.343 10.080 27.759 1.00 9.21 271 THR B C 1
ATOM 4563 O O . THR B 1 271 ? 1.880 11.187 27.828 1.00 9.20 271 THR B O 1
ATOM 4567 N N . THR B 1 272 ? 0.024 9.923 27.740 1.00 8.06 272 THR B N 1
ATOM 4568 C CA . THR B 1 272 ? -0.892 11.067 27.846 1.00 8.50 272 THR B CA 1
ATOM 4569 C C . THR B 1 272 ? -1.439 11.202 29.255 1.00 8.29 272 THR B C 1
ATOM 4570 O O . THR B 1 272 ? -1.392 10.244 30.037 1.00 8.44 272 THR B O 1
ATOM 4574 N N . PRO B 1 273 ? -1.954 12.397 29.591 1.00 8.54 273 PRO B N 1
ATOM 4575 C CA . PRO B 1 273 ? -2.589 12.579 30.899 1.00 8.69 273 PRO B CA 1
ATOM 4576 C C . PRO B 1 273 ? -3.677 11.535 31.083 1.00 11.08 273 PRO B C 1
ATOM 4577 O O . PRO B 1 273 ? -3.783 10.918 32.148 1.00 10.23 273 PRO B O 1
ATOM 4581 N N . GLU B 1 274 ? -4.468 11.314 30.041 1.00 8.24 274 GLU B N 1
ATOM 4582 C CA . GLU B 1 274 ? -5.537 10.328 30.141 1.00 10.76 274 GLU B CA 1
ATOM 4583 C C . GLU B 1 274 ? -5.027 8.989 30.679 1.00 9.29 274 GLU B C 1
ATOM 4584 O O . GLU B 1 274 ? -5.696 8.343 31.511 1.00 11.52 274 GLU B O 1
ATOM 4590 N N . ASP B 1 275 ? -3.851 8.582 30.200 1.00 9.22 275 ASP B N 1
ATOM 4591 C CA . ASP B 1 275 ? -3.305 7.248 30.471 1.00 11.84 275 ASP B CA 1
ATOM 4592 C C . ASP B 1 275 ? -3.064 7.015 31.961 1.00 11.01 275 ASP B C 1
ATOM 4593 O O . ASP B 1 275 ? -3.094 5.870 32.428 1.00 10.91 275 ASP B O 1
ATOM 4598 N N . VAL B 1 276 ? -2.785 8.088 32.695 1.00 8.76 276 VAL B N 1
ATOM 4599 C CA . VAL B 1 276 ? -2.424 7.979 34.107 1.00 9.15 276 VAL B CA 1
ATOM 4600 C C . VAL B 1 276 ? -3.476 8.570 35.056 1.00 12.60 276 VAL B C 1
ATOM 4601 O O . VAL B 1 276 ? -3.201 8.821 36.224 1.00 11.61 276 VAL B O 1
ATOM 4605 N N . MET B 1 277 ? -4.697 8.766 34.565 1.00 13.75 277 MET B N 1
ATOM 4606 C CA . MET B 1 277 ? -5.741 9.379 35.392 1.00 11.81 277 MET B CA 1
ATOM 4607 C C . MET B 1 277 ? -6.108 8.529 36.602 1.00 11.95 277 MET B C 1
ATOM 4608 O O . MET B 1 277 ? -6.314 9.052 37.697 1.00 11.78 277 MET B O 1
ATOM 4613 N N . ASN B 1 278 ? -6.186 7.218 36.403 1.00 11.95 278 ASN B N 1
ATOM 4614 C CA . ASN B 1 278 ? -6.573 6.313 37.495 1.00 14.10 278 ASN B CA 1
ATOM 4615 C C . ASN B 1 278 ? -5.382 5.533 38.021 1.00 13.52 278 ASN B C 1
ATOM 4616 O O . ASN B 1 278 ? -4.914 4.590 37.385 1.00 16.67 278 ASN B O 1
ATOM 4621 N N . HIS B 1 279 ? -4.891 5.947 39.181 1.00 12.99 279 HIS B N 1
ATOM 4622 C CA . HIS B 1 279 ? -3.655 5.400 39.724 1.00 16.26 279 HIS B CA 1
ATOM 4623 C C . HIS B 1 279 ? -3.792 3.929 40.075 1.00 18.64 279 HIS B C 1
ATOM 4624 O O . HIS B 1 279 ? -2.818 3.183 40.030 1.00 15.94 279 HIS B O 1
ATOM 4631 N N . ARG B 1 280 ? -5.004 3.487 40.392 1.00 18.74 280 ARG B N 1
ATOM 4632 C CA . ARG B 1 280 ? -5.211 2.077 40.701 1.00 23.78 280 ARG B CA 1
ATOM 4633 C C . ARG B 1 280 ? -4.980 1.200 39.484 1.00 22.75 280 ARG B C 1
ATOM 4634 O O . ARG B 1 280 ? -4.414 0.126 39.584 1.00 22.77 280 ARG B O 1
ATOM 4642 N N . LYS B 1 281 ? -5.411 1.689 38.333 1.00 21.58 281 LYS B N 1
ATOM 4643 C CA . LYS B 1 281 ? -5.181 0.995 37.070 1.00 23.19 281 LYS B CA 1
ATOM 4644 C C . LYS B 1 281 ? -3.699 0.832 36.806 1.00 20.93 281 LYS B C 1
ATOM 4645 O O . LYS B 1 281 ? -3.278 -0.098 36.111 1.00 19.29 281 LYS B O 1
ATOM 4651 N N . LEU B 1 282 ? -2.910 1.748 37.362 1.00 18.73 282 LEU B N 1
ATOM 4652 C CA . LEU B 1 282 ? -1.467 1.740 37.171 1.00 17.34 282 LEU B CA 1
ATOM 4653 C C . LEU B 1 282 ? -0.784 0.717 38.067 1.00 17.45 282 LEU B C 1
ATOM 4654 O O . LEU B 1 282 ? 0.395 0.403 37.873 1.00 16.67 282 LEU B O 1
ATOM 4659 N N . GLY B 1 283 ? -1.516 0.212 39.055 1.00 18.06 283 GLY B N 1
ATOM 4660 C CA . GLY B 1 283 ? -1.036 -0.910 39.844 1.00 17.90 283 GLY B CA 1
ATOM 4661 C C . GLY B 1 283 ? -0.607 -0.602 41.265 1.00 20.88 283 GLY B C 1
ATOM 4662 O O . GLY B 1 283 ? -0.030 -1.456 41.938 1.00 20.16 283 GLY B O 1
ATOM 4663 N N . TYR B 1 284 ? -0.887 0.606 41.734 1.00 15.69 284 TYR B N 1
ATOM 4664 C CA . TYR B 1 284 ? -0.509 0.972 43.093 1.00 15.24 284 TYR B CA 1
ATOM 4665 C C . TYR B 1 284 ? -1.610 1.707 43.848 1.00 16.10 284 TYR B C 1
ATOM 4666 O O . TYR B 1 284 ? -2.569 2.203 43.252 1.00 16.69 284 TYR B O 1
ATOM 4675 N N . VAL B 1 285 ? -1.516 1.770 45.221 1.00 11.09 285 VAL B N 1
ATOM 4676 C CA . VAL B 1 285 ? -2.353 2.518 46.144 1.00 10.57 285 VAL B CA 1
ATOM 4677 C C . VAL B 1 285 ? -1.445 3.079 47.247 1.00 12.57 285 VAL B C 1
ATOM 4678 O O . VAL B 1 285 ? -0.336 2.584 47.452 1.00 12.18 285 VAL B O 1
ATOM 4682 N N . TYR B 1 286 ? -2.082 4.070 47.870 1.00 10.67 286 TYR B N 1
ATOM 4683 C CA . TYR B 1 286 ? -1.435 4.607 49.060 1.00 13.58 286 TYR B CA 1
ATOM 4684 C C . TYR B 1 286 ? -1.968 3.898 50.307 1.00 16.83 286 TYR B C 1
ATOM 4685 O O . TYR B 1 286 ? -3.148 3.562 50.373 1.00 17.62 286 TYR B O 1
ATOM 4694 N N . ASP B 1 287 ? -1.107 3.680 51.288 1.00 17.33 287 ASP B N 1
ATOM 4695 C CA . ASP B 1 287 ? -1.542 2.996 52.503 1.00 22.64 287 ASP B CA 1
ATOM 4696 C C . ASP B 1 287 ? -2.839 3.555 53.077 1.00 27.77 287 ASP B C 1
ATOM 4697 O O . ASP B 1 287 ? -3.751 2.812 53.385 1.00 32.94 287 ASP B O 1
ATOM 4702 N N . ILE B 1 288 ? -2.928 4.863 53.192 1.00 30.00 288 ILE B N 1
ATOM 4703 C CA . ILE B 1 288 ? -4.118 5.501 53.765 1.00 30.00 288 ILE B CA 1
ATOM 4704 C C . ILE B 1 288 ? -5.414 5.154 53.053 1.00 30.00 288 ILE B C 1
ATOM 4705 O O . ILE B 1 288 ? -6.489 5.402 53.576 1.00 30.00 288 ILE B O 1
ATOM 4710 N N . GLU B 1 289 ? -5.307 4.622 51.849 1.00 30.00 289 GLU B N 1
ATOM 4711 C CA . GLU B 1 289 ? -6.468 4.333 51.042 1.00 30.00 289 GLU B CA 1
ATOM 4712 C C . GLU B 1 289 ? -7.155 3.041 51.491 1.00 30.00 289 GLU B C 1
ATOM 4713 O O . GLU B 1 289 ? -6.568 2.227 52.181 1.00 30.00 289 GLU B O 1
#

Organism: Priestia megaterium (NCBI:txid1404)